Protein AF-A0A2M8T078-F1 (afdb_monomer)

Mean predicted aligned error: 4.85 Å

Solvent-accessible surface area (backbone atoms only — not comparable to full-atom values): 20952 Å² total; per-residue (Å²): 130,80,63,72,67,54,76,68,35,43,54,45,47,38,58,48,30,45,63,49,90,64,57,48,32,62,46,57,36,44,65,66,30,53,77,67,35,44,43,75,49,47,52,57,43,44,48,38,33,35,77,52,69,63,46,60,69,88,80,47,49,56,59,72,43,67,51,76,50,53,28,42,39,48,27,77,54,78,42,84,33,52,26,37,40,37,20,47,76,55,100,79,26,64,47,30,36,29,48,53,72,48,62,82,81,50,56,73,70,44,41,28,42,36,37,61,55,97,69,26,41,34,36,35,57,48,42,83,93,41,59,34,70,66,55,52,36,64,71,64,65,78,85,85,86,56,71,67,59,55,50,51,50,52,52,49,32,55,48,38,74,72,42,72,41,70,35,78,47,34,86,54,95,54,91,61,35,60,36,60,30,50,33,53,77,71,72,47,77,93,78,89,70,67,50,14,73,49,90,62,53,32,17,74,44,55,42,53,70,88,62,84,67,61,44,74,74,50,72,60,78,59,42,40,87,80,16,70,46,66,44,72,55,54,46,26,69,71,67,29,45,77,35,93,87,43,87,70,26,24,32,26,79,47,67,30,24,42,53,65,35,101,75,37,33,18,43,46,80,36,60,79,82,39,31,38,35,31,33,32,58,49,98,87,70,48,79,41,76,35,38,28,35,51,40,68,61,52,47,52,48,50,43,43,34,26,51,17,36,42,40,35,33,23,44,80,46,75,57,97,81,28,35,22,37,35,54,53,35,36,37,37,32,51,39,62,33,60,46,39,45,55,51,30,27,70,69,53,48,30,32,41,33,47,33,37,35,23,32,78,87,64,45,81,65,43,83,66,60,35,25,38,31,34,49,67,92,49,45,42,58,31,27,16,47,71,50,76,44,79,82

Secondary structure (DSSP, 8-state):
------HHHHHHHHHHHHH--S--EEEEPPHHHHHHT-EE--HHHHHHHHHTTS--GGGPPTTT-EEEEEEEEESSSEEEEEEEEE--SSSS---EEEETTGGGT--TT-EEEEEEETTEEEEEE--GGG--HHHHHHHH------HHHHHHHHHHHHHHHT--EE-SSTTS--TTHHHHHHHHHTTPPP---SS-TBTTTBEEEEEETT--PPEEEEE----TTTSSS--HHHHHHHH-EE-SSSTTEEEEEEEEBSS--TTSEEEEEETTTTEEEEEEE-TTS-EEEEEEEEHHHHHHHHHHH-SSEEEEEEEEEEETTEEEEEEEEEEEE-PPPHHHHHHHHHTTSEEEEEEEEEETTS-S-EE---EEEE-GGGHHHHHS-EEEEE-

Nearest PDB structures (foldseek):
  2oaa-assembly1_A  TM=8.376E-01  e=3.430E-16  Kocuria varians
  2q10-assembly2_B  TM=7.915E-01  e=1.014E-14  Brevibacillus centrosporus
  2oa9-assembly1_A  TM=5.754E-01  e=9.999E-13  Kocuria varians
  2oa9-assembly2_B  TM=5.335E-01  e=7.037E-12  Kocuria varians
  1kh0-assembly2_B  TM=2.979E-01  e=1.033E+00  Finegoldia magna ATCC 29328

pLDDT: mean 93.68, std 6.14, range [43.62, 98.69]

Radius of gyration: 23.76 Å; Cα contacts (8 Å, |Δi|>4): 810; chains: 1; bounding box: 56×57×75 Å

Structure (mmCIF, N/CA/C/O backbone):
data_AF-A0A2M8T078-F1
#
_entry.id   AF-A0A2M8T078-F1
#
loop_
_atom_site.group_PDB
_atom_site.id
_atom_site.type_symbol
_atom_site.label_atom_id
_atom_site.label_alt_id
_atom_site.label_comp_id
_atom_site.label_asym_id
_atom_site.label_entity_id
_atom_site.label_seq_id
_atom_site.pdbx_PDB_ins_code
_atom_site.Cartn_x
_atom_site.Cartn_y
_atom_site.Cartn_z
_atom_site.occupancy
_atom_site.B_iso_or_equiv
_atom_site.auth_seq_id
_atom_site.auth_comp_id
_atom_site.auth_asym_id
_atom_site.auth_atom_id
_atom_site.pdbx_PDB_model_num
ATOM 1 N N . MET A 1 1 ? 10.779 -12.650 -12.006 1.00 43.62 1 MET A N 1
ATOM 2 C CA . MET A 1 1 ? 11.981 -11.854 -11.676 1.00 43.62 1 MET A CA 1
ATOM 3 C C . MET A 1 1 ? 11.793 -11.411 -10.241 1.00 43.62 1 MET A C 1
ATOM 5 O O . MET A 1 1 ? 10.700 -10.955 -9.934 1.00 43.62 1 MET A O 1
ATOM 9 N N . GLU A 1 2 ? 12.753 -11.634 -9.348 1.00 53.06 2 GLU A N 1
ATOM 10 C CA . GLU A 1 2 ? 12.614 -11.154 -7.970 1.00 53.06 2 GLU A CA 1
ATOM 11 C C . GLU A 1 2 ? 12.781 -9.634 -7.957 1.00 53.06 2 GLU A C 1
ATOM 13 O O . GLU A 1 2 ? 13.886 -9.103 -8.051 1.00 53.06 2 GLU A O 1
ATOM 18 N N . PHE A 1 3 ? 11.648 -8.939 -7.880 1.00 70.81 3 PHE A N 1
ATOM 19 C CA . PHE A 1 3 ? 11.572 -7.489 -7.706 1.00 70.81 3 PHE A CA 1
ATOM 20 C C . PHE A 1 3 ? 11.683 -7.077 -6.233 1.00 70.81 3 PHE A C 1
ATOM 22 O O . PHE A 1 3 ? 11.488 -5.914 -5.894 1.00 70.81 3 PHE A O 1
ATOM 29 N N . THR A 1 4 ? 11.963 -8.026 -5.338 1.00 85.06 4 THR A N 1
ATOM 30 C CA . THR A 1 4 ? 12.084 -7.752 -3.910 1.00 85.06 4 THR A CA 1
ATOM 31 C C . THR A 1 4 ? 13.469 -7.158 -3.622 1.00 85.06 4 THR A C 1
ATOM 33 O O . THR A 1 4 ? 14.482 -7.796 -3.933 1.00 85.06 4 THR A O 1
ATOM 36 N N . PRO A 1 5 ? 13.539 -5.938 -3.063 1.00 91.94 5 PRO A N 1
ATOM 37 C CA . PRO A 1 5 ? 14.795 -5.359 -2.623 1.00 91.94 5 PRO A CA 1
ATOM 38 C C . PRO A 1 5 ? 15.323 -6.126 -1.406 1.00 91.94 5 PRO A C 1
ATOM 40 O O . PRO A 1 5 ? 14.547 -6.613 -0.575 1.00 91.94 5 PRO A O 1
ATOM 43 N N . ASN A 1 6 ? 16.644 -6.226 -1.295 1.00 92.00 6 ASN A N 1
ATOM 44 C CA . ASN A 1 6 ? 17.303 -6.650 -0.064 1.00 92.00 6 ASN A CA 1
ATOM 45 C C . ASN A 1 6 ? 17.232 -5.533 1.001 1.00 92.00 6 ASN A C 1
ATOM 47 O O . ASN A 1 6 ? 16.706 -4.450 0.751 1.00 92.00 6 ASN A O 1
ATOM 51 N N . THR A 1 7 ? 17.754 -5.790 2.202 1.00 91.19 7 THR A N 1
ATOM 52 C CA . THR A 1 7 ? 17.687 -4.839 3.325 1.00 91.19 7 THR A CA 1
ATOM 53 C C . THR A 1 7 ? 18.313 -3.474 3.010 1.00 91.19 7 THR A C 1
ATOM 55 O O . THR A 1 7 ? 17.749 -2.447 3.390 1.00 91.19 7 THR A O 1
ATOM 58 N N . ASP A 1 8 ? 19.449 -3.443 2.311 1.00 92.25 8 ASP A N 1
ATOM 59 C CA . ASP A 1 8 ? 20.155 -2.197 1.993 1.00 92.25 8 ASP A CA 1
ATOM 60 C C . ASP A 1 8 ? 19.435 -1.423 0.886 1.00 92.25 8 ASP A C 1
ATOM 62 O O . ASP A 1 8 ? 19.186 -0.226 1.023 1.00 92.25 8 ASP A O 1
ATOM 66 N N . GLU A 1 9 ? 19.013 -2.115 -0.173 1.00 95.00 9 GLU A N 1
ATOM 67 C CA . GLU A 1 9 ? 18.208 -1.541 -1.256 1.00 95.00 9 GLU A CA 1
ATOM 68 C C . GLU A 1 9 ? 16.877 -0.992 -0.737 1.00 95.00 9 GLU A C 1
ATOM 70 O O . GLU A 1 9 ? 16.407 0.039 -1.205 1.00 95.00 9 GLU A O 1
ATOM 75 N N . GLU A 1 10 ? 16.273 -1.649 0.251 1.00 92.56 10 GLU A N 1
ATOM 76 C CA . GLU A 1 10 ? 15.041 -1.192 0.880 1.00 92.56 10 GLU A CA 1
ATOM 77 C C . GLU A 1 10 ? 15.254 0.053 1.743 1.00 92.56 10 GLU A C 1
ATOM 79 O O . GLU A 1 10 ? 14.429 0.969 1.716 1.00 92.56 10 GLU A O 1
ATOM 84 N N . LYS A 1 11 ? 16.359 0.112 2.494 1.00 92.50 11 LYS A N 1
ATOM 85 C CA . LYS A 1 11 ? 16.733 1.317 3.241 1.00 92.50 11 LYS A CA 1
ATOM 86 C C . LYS A 1 11 ? 16.903 2.492 2.283 1.00 92.50 11 LYS A C 1
ATOM 88 O O . LYS A 1 11 ? 16.333 3.556 2.510 1.00 92.50 11 LYS A O 1
ATOM 93 N N . ILE A 1 12 ? 17.633 2.271 1.195 1.00 94.69 12 ILE A N 1
ATOM 94 C CA . ILE A 1 12 ? 17.850 3.256 0.141 1.00 94.69 12 ILE A CA 1
ATOM 95 C C . ILE A 1 12 ? 16.525 3.680 -0.506 1.00 94.69 12 ILE A C 1
ATOM 97 O O . ILE A 1 12 ? 16.260 4.873 -0.624 1.00 94.69 12 ILE A O 1
ATOM 101 N N . LEU A 1 13 ? 15.674 2.724 -0.889 1.00 94.75 13 LEU A N 1
ATOM 102 C CA . LEU A 1 13 ? 14.349 2.987 -1.449 1.00 94.75 13 LEU A CA 1
ATOM 103 C C . LEU A 1 13 ? 13.502 3.838 -0.496 1.00 94.75 13 LEU A C 1
ATOM 105 O O . LEU A 1 13 ? 12.810 4.750 -0.936 1.00 94.75 13 LEU A O 1
ATOM 109 N N . GLY A 1 14 ? 13.586 3.571 0.809 1.00 92.00 14 GLY A N 1
ATOM 110 C CA . GLY A 1 14 ? 12.945 4.376 1.842 1.00 92.00 14 GLY A CA 1
ATOM 111 C C . GLY A 1 14 ? 13.425 5.828 1.851 1.00 92.00 14 GLY A C 1
ATOM 112 O O . GLY A 1 14 ? 12.599 6.722 1.992 1.00 92.00 14 GLY A O 1
ATOM 113 N N . GLU A 1 15 ? 14.722 6.083 1.669 1.00 91.69 15 GLU A N 1
ATOM 114 C CA . GLU A 1 15 ? 15.262 7.446 1.556 1.00 91.69 15 GLU A CA 1
ATOM 115 C C . GLU A 1 15 ? 14.854 8.130 0.243 1.00 91.69 15 GLU A C 1
ATOM 117 O O . GLU A 1 15 ? 14.467 9.297 0.260 1.00 91.69 15 GLU A O 1
ATOM 122 N N . VAL A 1 16 ? 14.869 7.404 -0.880 1.00 93.38 16 VAL A N 1
ATOM 123 C CA . VAL A 1 16 ? 14.398 7.915 -2.179 1.00 93.38 16 VAL A CA 1
ATOM 124 C C . VAL A 1 16 ? 12.918 8.289 -2.101 1.00 93.38 16 VAL A C 1
ATOM 126 O O . VAL A 1 16 ? 12.555 9.392 -2.490 1.00 93.38 16 VAL A O 1
ATOM 129 N N . ASN A 1 17 ? 12.067 7.440 -1.521 1.00 92.19 17 ASN A N 1
ATOM 130 C CA . ASN A 1 17 ? 10.628 7.698 -1.402 1.00 92.19 17 ASN A CA 1
ATOM 131 C C . ASN A 1 17 ? 10.280 8.850 -0.444 1.00 92.19 17 ASN A C 1
ATOM 133 O O . ASN A 1 17 ? 9.159 9.348 -0.488 1.00 92.19 17 ASN A O 1
ATOM 137 N N . LYS A 1 18 ? 11.205 9.310 0.414 1.00 87.44 18 LYS A N 1
ATOM 138 C CA . LYS A 1 18 ? 10.988 10.555 1.176 1.00 87.44 18 LYS A CA 1
ATOM 139 C C . LYS A 1 18 ? 10.949 11.778 0.266 1.00 87.44 18 LYS A C 1
ATOM 141 O O . LYS A 1 18 ? 10.312 12.763 0.610 1.00 87.44 18 LYS A O 1
ATOM 146 N N . VAL A 1 19 ? 11.643 11.722 -0.870 1.00 87.19 19 VAL A N 1
ATOM 147 C CA . VAL A 1 19 ? 11.868 12.881 -1.744 1.00 87.19 19 VAL A CA 1
ATOM 148 C C . VAL A 1 19 ? 11.245 12.712 -3.128 1.00 87.19 19 VAL A C 1
ATOM 150 O O . VAL A 1 19 ? 10.880 13.699 -3.760 1.00 87.19 19 VAL A O 1
ATOM 153 N N . VAL A 1 20 ? 11.080 11.471 -3.588 1.00 89.25 20 VAL A N 1
ATOM 154 C CA . VAL A 1 20 ? 10.439 11.109 -4.854 1.00 89.25 20 VAL A CA 1
ATOM 155 C C . VAL A 1 20 ? 9.094 10.467 -4.561 1.00 89.25 20 VAL A C 1
ATOM 157 O O . VAL A 1 20 ? 9.022 9.350 -4.056 1.00 89.25 20 VAL A O 1
ATOM 160 N N . HIS A 1 21 ? 8.021 11.165 -4.921 1.00 87.44 21 HIS A N 1
ATOM 161 C CA . HIS A 1 21 ? 6.657 10.749 -4.599 1.00 87.44 21 HIS A CA 1
ATOM 162 C C . HIS A 1 21 ? 5.855 10.360 -5.843 1.00 87.44 21 HIS A C 1
ATOM 164 O O . HIS A 1 21 ? 4.790 10.905 -6.125 1.00 87.44 21 HIS A O 1
ATOM 170 N N . PHE A 1 22 ? 6.416 9.434 -6.618 1.00 90.94 22 PHE A N 1
ATOM 171 C CA . PHE A 1 22 ? 5.859 8.939 -7.876 1.00 90.94 22 PHE A CA 1
ATOM 172 C C . PHE A 1 22 ? 5.682 7.423 -7.842 1.00 90.94 22 PHE A C 1
ATOM 174 O O . PHE A 1 22 ? 6.375 6.714 -7.110 1.00 90.94 22 PHE A O 1
ATOM 181 N N . GLU A 1 23 ? 4.782 6.914 -8.683 1.00 94.19 23 GLU A N 1
ATOM 182 C CA . GLU A 1 23 ? 4.726 5.486 -8.974 1.00 94.19 23 GLU A CA 1
ATOM 183 C C . GLU A 1 23 ? 6.018 5.043 -9.657 1.00 94.19 23 GLU A C 1
ATOM 185 O O . GLU A 1 23 ? 6.573 5.753 -10.501 1.00 94.19 23 GLU A O 1
ATOM 190 N N . PHE A 1 24 ? 6.504 3.863 -9.288 1.00 95.88 24 PHE A N 1
ATOM 191 C CA . PHE A 1 24 ? 7.814 3.394 -9.709 1.00 95.88 24 PHE A CA 1
ATOM 192 C C . PHE A 1 24 ? 7.844 1.893 -9.885 1.00 95.88 24 PHE A C 1
ATOM 194 O O . PHE A 1 24 ? 7.146 1.166 -9.189 1.00 95.88 24 PHE A O 1
ATOM 201 N N . ALA A 1 25 ? 8.722 1.412 -10.751 1.00 95.50 25 ALA A N 1
ATOM 202 C CA . ALA A 1 25 ? 9.055 0.003 -10.844 1.00 95.50 25 ALA A CA 1
ATOM 203 C C . ALA A 1 25 ? 10.479 -0.237 -10.344 1.00 95.50 25 ALA A C 1
ATOM 205 O O . ALA A 1 25 ? 11.357 0.611 -10.490 1.00 95.50 25 ALA A O 1
ATOM 206 N N . LEU A 1 26 ? 10.711 -1.413 -9.767 1.00 95.44 26 LEU A N 1
ATOM 207 C CA . LEU A 1 26 ? 12.051 -1.875 -9.426 1.00 95.44 26 LEU A CA 1
ATOM 208 C C . LEU A 1 26 ? 12.534 -2.833 -10.501 1.00 95.44 26 LEU A C 1
ATOM 210 O O . LEU A 1 26 ? 11.770 -3.663 -10.989 1.00 95.44 26 LEU A O 1
ATOM 214 N N . VAL A 1 27 ? 13.810 -2.745 -10.855 1.00 95.38 27 VAL A N 1
ATOM 215 C CA . VAL A 1 27 ? 14.424 -3.652 -11.824 1.00 95.38 27 VAL A CA 1
ATOM 216 C C . VAL A 1 27 ? 15.756 -4.123 -11.279 1.00 95.38 27 VAL A C 1
ATOM 218 O O . VAL A 1 27 ? 16.644 -3.313 -11.030 1.00 95.38 27 VAL A O 1
ATOM 221 N N . ARG A 1 28 ? 15.908 -5.440 -11.122 1.00 94.75 28 ARG A N 1
ATOM 222 C CA . ARG A 1 28 ? 17.195 -6.070 -10.820 1.00 94.75 28 ARG A CA 1
ATOM 223 C C . ARG A 1 28 ? 17.873 -6.490 -12.116 1.00 94.75 28 ARG A C 1
ATOM 225 O O . ARG A 1 28 ? 17.307 -7.265 -12.889 1.00 94.75 28 ARG A O 1
ATOM 232 N N . LEU A 1 29 ? 19.082 -5.993 -12.359 1.00 93.31 29 LEU A N 1
ATOM 233 C CA . LEU A 1 29 ? 19.786 -6.260 -13.607 1.00 93.31 29 LEU A CA 1
ATOM 234 C C . LEU A 1 29 ? 20.407 -7.652 -13.623 1.00 93.31 29 LEU A C 1
ATOM 236 O O . LEU A 1 29 ? 21.252 -8.001 -12.806 1.00 93.31 29 LEU A O 1
ATOM 240 N N . THR A 1 30 ? 20.026 -8.439 -14.624 1.00 93.38 30 THR A N 1
ATOM 241 C CA . THR A 1 30 ? 20.676 -9.720 -14.915 1.00 93.38 30 THR A CA 1
ATOM 242 C C . THR A 1 30 ? 21.850 -9.530 -15.874 1.00 93.38 30 THR A C 1
ATOM 244 O O . THR A 1 30 ? 21.892 -8.571 -16.654 1.00 93.38 30 THR A O 1
ATOM 247 N N . ARG A 1 31 ? 22.767 -10.504 -15.915 1.00 92.69 31 ARG A N 1
ATOM 248 C CA . ARG A 1 31 ? 23.864 -10.539 -16.896 1.00 92.69 31 ARG A CA 1
ATOM 249 C C . ARG A 1 31 ? 23.394 -10.332 -18.334 1.00 92.69 31 ARG A C 1
ATOM 251 O O . ARG A 1 31 ? 24.003 -9.592 -19.106 1.00 92.69 31 ARG A O 1
ATOM 258 N N . THR A 1 32 ? 22.302 -11.004 -18.703 1.00 92.56 32 THR A N 1
ATOM 259 C CA . THR A 1 32 ? 21.741 -10.959 -20.059 1.00 92.56 32 THR A CA 1
ATOM 260 C C . THR A 1 32 ? 21.214 -9.569 -20.393 1.00 92.56 32 THR A C 1
ATOM 262 O O . THR A 1 32 ? 21.468 -9.085 -21.498 1.00 92.56 32 THR A O 1
ATOM 265 N N . MET A 1 33 ? 20.535 -8.918 -19.443 1.00 94.31 33 MET A N 1
ATOM 266 C CA . MET A 1 33 ? 20.041 -7.551 -19.613 1.00 94.31 33 MET A CA 1
ATOM 267 C C . MET A 1 33 ? 21.183 -6.573 -19.850 1.00 94.31 33 MET A C 1
ATOM 269 O O . MET A 1 33 ? 21.114 -5.786 -20.785 1.00 94.31 33 MET A O 1
ATOM 273 N N . LEU A 1 34 ? 22.265 -6.666 -19.075 1.00 90.88 34 LEU A N 1
ATOM 274 C CA . LEU A 1 34 ? 23.430 -5.792 -19.228 1.00 90.88 34 LEU A CA 1
ATOM 275 C C . LEU A 1 34 ? 24.182 -6.023 -20.537 1.00 90.88 34 LEU A C 1
ATOM 277 O O . LEU A 1 34 ? 24.525 -5.063 -21.226 1.00 90.88 34 LEU A O 1
ATOM 281 N N . LYS A 1 35 ? 24.413 -7.290 -20.907 1.00 90.56 35 LYS A N 1
ATOM 282 C CA . LYS A 1 35 ? 25.120 -7.637 -22.149 1.00 90.56 35 LYS A CA 1
ATOM 283 C C . LYS A 1 35 ? 24.370 -7.134 -23.382 1.00 90.56 35 LYS A C 1
ATOM 285 O O . LYS A 1 35 ? 25.000 -6.685 -24.334 1.00 90.56 35 LYS A O 1
ATOM 290 N N . LYS A 1 36 ? 23.039 -7.240 -23.374 1.00 90.25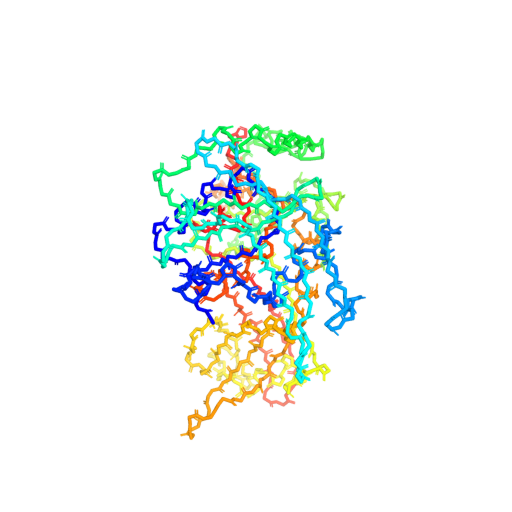 36 LYS A N 1
ATOM 291 C CA . LYS A 1 36 ? 22.187 -6.832 -24.499 1.00 90.25 36 LYS A CA 1
ATOM 292 C C . LYS A 1 36 ? 21.709 -5.382 -24.405 1.00 90.25 36 LYS A C 1
ATOM 294 O O . LYS A 1 36 ? 21.202 -4.872 -25.394 1.00 90.25 36 LYS A O 1
ATOM 299 N N . SER A 1 37 ? 21.827 -4.753 -23.235 1.00 90.12 37 SER A N 1
ATOM 300 C CA . SER A 1 37 ? 21.141 -3.507 -22.868 1.00 90.12 37 SER A CA 1
ATOM 301 C C . SER A 1 37 ? 19.621 -3.561 -23.077 1.00 90.12 37 SER A C 1
ATOM 303 O O . SER A 1 37 ? 18.999 -2.535 -23.300 1.00 90.12 37 SER A O 1
ATOM 305 N N . ILE A 1 38 ? 19.008 -4.747 -23.013 1.00 93.81 38 ILE A N 1
ATOM 306 C CA . ILE A 1 38 ? 17.573 -4.953 -23.261 1.00 93.81 38 ILE A CA 1
ATOM 307 C C . ILE A 1 38 ? 16.926 -5.477 -21.987 1.00 93.81 38 ILE A C 1
ATOM 309 O O . ILE A 1 38 ? 17.384 -6.472 -21.423 1.00 93.81 38 ILE A O 1
ATOM 313 N N . ILE A 1 39 ? 15.843 -4.827 -21.575 1.00 95.31 39 ILE A N 1
ATOM 314 C CA . ILE A 1 39 ? 15.047 -5.175 -20.404 1.00 95.31 39 ILE A CA 1
ATOM 315 C C . ILE A 1 39 ? 13.612 -5.403 -20.877 1.00 95.31 39 ILE A C 1
ATOM 317 O O . ILE A 1 39 ? 13.064 -4.601 -21.638 1.00 95.31 39 ILE A O 1
ATOM 321 N N . ASP A 1 40 ? 13.010 -6.513 -20.456 1.00 94.19 40 ASP A N 1
ATOM 322 C CA . ASP A 1 40 ? 11.593 -6.762 -20.705 1.00 94.19 40 ASP A CA 1
ATOM 323 C C . ASP A 1 40 ? 10.753 -5.847 -19.800 1.00 94.19 40 ASP A C 1
ATOM 325 O O . ASP A 1 40 ? 11.002 -5.731 -18.597 1.00 94.19 40 ASP A O 1
ATOM 329 N N . ALA A 1 41 ? 9.758 -5.180 -20.379 1.00 94.62 41 ALA A N 1
ATOM 330 C CA . ALA A 1 41 ? 8.836 -4.329 -19.642 1.00 94.62 41 ALA A CA 1
ATOM 331 C C . ALA A 1 41 ? 7.732 -5.198 -19.020 1.00 94.62 41 ALA A C 1
ATOM 333 O O . ALA A 1 41 ? 6.749 -5.551 -19.684 1.00 94.62 41 ALA A O 1
ATOM 334 N N . SER A 1 42 ? 7.901 -5.545 -17.740 1.00 92.62 42 SER A N 1
ATOM 335 C CA . SER A 1 42 ? 6.859 -6.193 -16.931 1.00 92.62 42 SER A CA 1
ATOM 336 C C . SER A 1 42 ? 5.586 -5.344 -16.883 1.00 92.62 42 SER A C 1
ATOM 338 O O . SER A 1 42 ? 5.629 -4.142 -17.153 1.00 92.62 42 SER A O 1
ATOM 340 N N . ALA A 1 43 ? 4.449 -5.944 -16.522 1.00 91.31 43 ALA A N 1
ATOM 341 C CA . ALA A 1 43 ? 3.178 -5.225 -16.421 1.00 91.31 43 ALA A CA 1
ATOM 342 C C . ALA A 1 43 ? 3.265 -3.940 -15.593 1.00 91.31 43 ALA A C 1
ATOM 344 O O . ALA A 1 43 ? 2.774 -2.899 -16.027 1.00 91.31 43 ALA A O 1
ATOM 345 N N . HIS A 1 44 ? 3.974 -3.974 -14.466 1.00 91.25 44 HIS A N 1
ATOM 346 C CA . HIS A 1 44 ? 4.161 -2.792 -13.635 1.00 91.25 44 HIS A CA 1
ATOM 347 C C . HIS A 1 44 ? 5.031 -1.711 -14.282 1.00 91.25 44 HIS A C 1
ATOM 349 O O . HIS A 1 44 ? 4.663 -0.539 -14.248 1.00 91.25 44 HIS A O 1
ATOM 355 N N . ILE A 1 45 ? 6.113 -2.079 -14.980 1.00 95.69 45 ILE A N 1
ATOM 356 C CA . ILE A 1 45 ? 6.898 -1.116 -15.777 1.00 95.69 45 ILE A CA 1
ATOM 357 C C . ILE A 1 45 ? 6.008 -0.469 -16.845 1.00 95.69 45 ILE A C 1
ATOM 359 O O . ILE A 1 45 ? 6.017 0.750 -16.994 1.00 95.69 45 ILE A O 1
ATOM 363 N N . ARG A 1 46 ? 5.205 -1.265 -17.564 1.00 95.25 46 ARG A N 1
ATOM 364 C CA . ARG A 1 46 ? 4.270 -0.747 -18.579 1.00 95.25 46 ARG A CA 1
ATOM 365 C C . ARG A 1 46 ? 3.251 0.212 -17.962 1.00 95.25 46 ARG A C 1
ATOM 367 O O . ARG A 1 46 ? 2.999 1.263 -18.538 1.00 95.25 46 ARG A O 1
ATOM 374 N N . SER A 1 47 ? 2.724 -0.116 -16.781 1.00 92.75 47 SER A N 1
ATOM 375 C CA . SER A 1 47 ? 1.799 0.745 -16.039 1.00 92.75 47 SER A CA 1
ATOM 376 C C . SER A 1 47 ? 2.448 2.077 -15.665 1.00 92.75 47 SER A C 1
ATOM 378 O O . SER A 1 47 ? 1.878 3.124 -15.951 1.00 92.75 47 SER A O 1
ATOM 380 N N . VAL A 1 48 ? 3.663 2.078 -15.105 1.00 95.25 48 VAL A N 1
ATOM 381 C CA . VAL A 1 48 ? 4.392 3.317 -14.770 1.00 95.25 48 VAL A CA 1
ATOM 382 C C . VAL A 1 48 ? 4.625 4.178 -16.016 1.00 95.25 48 VAL A C 1
ATOM 384 O O . VAL A 1 48 ? 4.311 5.366 -16.004 1.00 95.25 48 VAL A O 1
ATOM 387 N N . LEU A 1 49 ? 5.107 3.584 -17.112 1.00 96.88 49 LEU A N 1
ATOM 388 C CA . LEU A 1 49 ? 5.359 4.305 -18.365 1.00 96.88 49 LEU A CA 1
ATOM 389 C C . LEU A 1 49 ? 4.079 4.902 -18.967 1.00 96.88 49 LEU A C 1
ATOM 391 O O . LEU A 1 49 ? 4.099 6.041 -19.437 1.00 96.88 49 LEU A O 1
ATOM 395 N N . SER A 1 50 ? 2.974 4.156 -18.935 1.00 95.06 50 SER A N 1
ATOM 396 C CA . SER A 1 50 ? 1.692 4.595 -19.488 1.00 95.06 50 SER A CA 1
ATOM 397 C C . SER A 1 50 ? 1.005 5.638 -18.603 1.00 95.06 50 SER A C 1
ATOM 399 O O . SER A 1 50 ? 0.493 6.622 -19.126 1.00 95.06 50 SER A O 1
ATOM 401 N N . ASN A 1 51 ? 1.017 5.468 -17.275 1.00 91.50 51 ASN A N 1
ATOM 402 C CA . ASN A 1 51 ? 0.358 6.379 -16.324 1.00 91.50 51 ASN A CA 1
ATOM 403 C C . ASN A 1 51 ? 0.922 7.804 -16.394 1.00 91.50 51 ASN A C 1
ATOM 405 O O . ASN A 1 51 ? 0.203 8.770 -16.153 1.00 91.50 51 ASN A O 1
ATOM 409 N N . TYR A 1 52 ? 2.204 7.930 -16.737 1.00 94.00 52 TYR A N 1
ATOM 410 C CA . TYR A 1 52 ? 2.884 9.213 -16.901 1.00 94.00 52 TYR A CA 1
ATOM 411 C C . TYR A 1 52 ? 3.066 9.620 -18.370 1.00 94.00 52 TYR A C 1
ATOM 413 O O . TYR A 1 52 ? 3.850 10.520 -18.671 1.00 94.00 52 TYR A O 1
ATOM 421 N N . ASN A 1 53 ? 2.312 8.998 -19.285 1.00 94.44 53 ASN A N 1
ATOM 422 C CA . ASN A 1 53 ? 2.250 9.345 -20.707 1.00 94.44 53 ASN A CA 1
ATOM 423 C C . ASN A 1 53 ? 3.610 9.321 -21.429 1.00 94.44 53 ASN A C 1
ATOM 425 O O . ASN A 1 53 ? 3.849 10.140 -22.319 1.00 94.44 53 ASN A O 1
ATOM 429 N N . LEU A 1 54 ? 4.509 8.405 -21.051 1.00 96.56 54 LEU A N 1
ATOM 430 C CA . LEU A 1 54 ? 5.772 8.207 -21.764 1.00 96.56 54 LEU A CA 1
ATOM 431 C C . LEU A 1 54 ? 5.609 7.204 -22.908 1.00 96.56 54 LEU A C 1
ATOM 433 O O . LEU A 1 54 ? 5.943 7.516 -24.048 1.00 96.56 54 LEU A O 1
ATOM 437 N N . VAL A 1 55 ? 5.090 6.007 -22.612 1.00 97.12 55 VAL A N 1
ATOM 438 C CA . VAL A 1 55 ? 4.862 4.944 -23.605 1.00 97.12 55 VAL A CA 1
ATOM 439 C C . VAL A 1 55 ? 3.662 4.091 -23.214 1.00 97.12 55 VAL A C 1
ATOM 441 O O . VAL A 1 55 ? 3.629 3.536 -22.118 1.00 97.12 55 VAL A O 1
ATOM 444 N N . ASP A 1 56 ? 2.747 3.898 -24.162 1.00 96.25 56 ASP A N 1
ATOM 445 C CA . ASP A 1 56 ? 1.765 2.815 -24.141 1.00 96.25 56 ASP A CA 1
ATOM 446 C C . ASP A 1 56 ? 2.163 1.736 -25.161 1.00 96.25 56 ASP A C 1
ATOM 448 O O . ASP A 1 56 ? 2.052 1.918 -26.374 1.00 96.25 56 ASP A O 1
ATOM 452 N N . TYR A 1 57 ? 2.622 0.585 -24.670 1.00 95.56 57 TYR A N 1
ATOM 453 C CA . TYR A 1 57 ? 3.021 -0.541 -25.516 1.00 95.56 57 TYR A CA 1
ATOM 454 C C . TYR A 1 57 ? 1.867 -1.186 -26.287 1.00 95.56 57 TYR A C 1
ATOM 456 O O . TYR A 1 57 ? 2.133 -1.848 -27.294 1.00 95.56 57 TYR A O 1
ATOM 464 N N . ALA A 1 58 ? 0.618 -1.030 -25.837 1.00 92.75 58 ALA A N 1
ATOM 465 C CA . ALA A 1 58 ? -0.538 -1.558 -26.556 1.00 92.75 58 ALA A CA 1
ATOM 466 C C . ALA A 1 58 ? -0.703 -0.870 -27.919 1.00 92.75 58 ALA A C 1
ATOM 468 O O . ALA A 1 58 ? -1.117 -1.516 -28.880 1.00 92.75 58 ALA A O 1
ATOM 469 N N . SER A 1 59 ? -0.288 0.398 -28.016 1.00 94.31 59 SER A N 1
ATOM 470 C CA . SER A 1 59 ? -0.279 1.173 -29.260 1.00 94.31 59 SER A CA 1
ATOM 471 C C . SER A 1 59 ? 0.845 0.797 -30.237 1.00 94.31 59 SER A C 1
ATOM 473 O O . SER A 1 59 ? 0.806 1.210 -31.392 1.00 94.31 59 SER A O 1
ATOM 475 N N . LEU A 1 60 ? 1.843 0.011 -29.804 1.00 94.88 60 LEU A N 1
ATOM 476 C CA . LEU A 1 60 ? 3.016 -0.311 -30.620 1.00 94.88 60 LEU A CA 1
ATOM 477 C C . LEU A 1 60 ? 2.819 -1.587 -31.438 1.00 94.88 60 LEU A C 1
ATOM 479 O O . LEU A 1 60 ? 2.530 -2.667 -30.904 1.00 94.88 60 LEU A O 1
ATOM 483 N N . THR A 1 61 ? 3.105 -1.481 -32.730 1.00 94.00 61 THR A N 1
ATOM 484 C CA . THR A 1 61 ? 3.094 -2.584 -33.684 1.00 94.00 61 THR A CA 1
ATOM 485 C C . THR A 1 61 ? 4.396 -3.390 -33.588 1.00 94.00 61 THR A C 1
ATOM 487 O O . THR A 1 61 ? 5.485 -2.847 -33.823 1.00 94.00 61 THR A O 1
ATOM 490 N N . PRO A 1 62 ? 4.335 -4.700 -33.272 1.00 94.62 62 PRO A N 1
ATOM 491 C CA . PRO A 1 62 ? 5.524 -5.537 -33.145 1.00 94.62 62 PRO A CA 1
ATOM 492 C C . PRO A 1 62 ? 6.402 -5.562 -34.399 1.00 94.62 62 PRO A C 1
ATOM 494 O O . PRO A 1 62 ? 5.959 -5.906 -35.492 1.00 94.62 62 PRO A O 1
ATOM 497 N N . GLY A 1 63 ? 7.687 -5.264 -34.220 1.00 91.94 63 GLY A N 1
ATOM 498 C CA . GLY A 1 63 ? 8.701 -5.280 -35.270 1.00 91.94 63 GLY A CA 1
ATOM 499 C C . GLY A 1 63 ? 8.750 -4.031 -36.143 1.00 91.94 63 GLY A C 1
ATOM 500 O O . GLY A 1 63 ? 9.605 -3.983 -37.023 1.00 91.94 63 GLY A O 1
ATOM 501 N N . ILE A 1 64 ? 7.860 -3.063 -35.914 1.00 92.75 64 ILE A N 1
ATOM 502 C CA . ILE A 1 64 ? 7.742 -1.843 -36.718 1.00 92.75 64 ILE A CA 1
ATOM 503 C C . ILE A 1 64 ? 8.019 -0.630 -35.837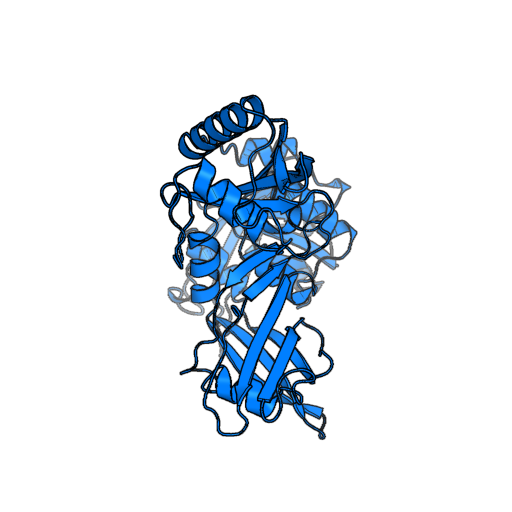 1.00 92.75 64 ILE A C 1
ATOM 505 O O . ILE A 1 64 ? 8.986 0.093 -36.072 1.00 92.75 64 ILE A O 1
ATOM 509 N N . ASP A 1 65 ? 7.222 -0.451 -34.784 1.00 95.12 65 ASP A N 1
ATOM 510 C CA . ASP A 1 65 ? 7.287 0.768 -33.989 1.00 95.12 65 ASP A CA 1
ATOM 511 C C . ASP A 1 65 ? 8.423 0.724 -32.964 1.00 95.12 65 ASP A C 1
ATOM 513 O O . ASP A 1 65 ? 8.640 -0.266 -32.250 1.00 95.12 65 ASP A O 1
ATOM 517 N N . LYS A 1 66 ? 9.144 1.843 -32.875 1.00 96.38 66 LYS A N 1
ATOM 518 C CA . LYS A 1 66 ? 10.195 2.081 -31.887 1.00 96.38 66 LYS A CA 1
ATOM 519 C C . LYS A 1 66 ? 10.151 3.537 -31.441 1.00 96.38 66 LYS A C 1
ATOM 521 O O . LYS A 1 66 ? 10.478 4.434 -32.212 1.00 96.38 66 LYS A O 1
ATOM 526 N N . ILE A 1 67 ? 9.796 3.758 -30.180 1.00 97.19 67 ILE A N 1
ATOM 527 C CA . ILE A 1 67 ? 9.819 5.084 -29.559 1.00 97.19 67 ILE A CA 1
ATOM 528 C C . ILE A 1 67 ? 11.220 5.339 -29.009 1.00 97.19 67 ILE A C 1
ATOM 530 O O . ILE A 1 67 ? 11.784 4.481 -28.330 1.00 97.19 67 ILE A O 1
ATOM 534 N N . MET A 1 68 ? 11.771 6.519 -29.290 1.00 97.62 68 MET A N 1
ATOM 535 C CA . MET A 1 68 ? 13.022 7.011 -28.712 1.00 97.62 68 MET A CA 1
ATOM 536 C C . MET A 1 68 ? 12.712 8.116 -27.702 1.00 97.62 68 MET A C 1
ATOM 538 O O . MET A 1 68 ? 11.908 8.996 -27.993 1.00 97.62 68 MET A O 1
ATOM 542 N N . ALA A 1 69 ? 13.371 8.090 -26.547 1.00 97.06 69 ALA A N 1
ATOM 543 C CA . ALA A 1 69 ? 13.276 9.137 -25.534 1.00 97.06 69 ALA A CA 1
ATOM 544 C C . ALA A 1 69 ? 14.612 9.308 -24.793 1.00 97.06 69 ALA A C 1
ATOM 546 O O . ALA A 1 69 ? 15.593 8.606 -25.072 1.00 97.06 69 ALA A O 1
ATOM 547 N N . THR A 1 70 ? 14.631 10.231 -23.836 1.00 97.88 70 THR A N 1
ATOM 548 C CA . THR A 1 70 ? 15.747 10.444 -22.910 1.00 97.88 70 THR A CA 1
ATOM 549 C C . THR A 1 70 ? 15.511 9.670 -21.616 1.00 97.88 70 THR A C 1
ATOM 551 O O . THR A 1 70 ? 14.392 9.613 -21.100 1.00 97.88 70 THR A O 1
ATOM 554 N N . ALA A 1 71 ? 16.579 9.068 -21.099 1.00 98.06 71 ALA A N 1
ATOM 555 C CA . ALA A 1 71 ? 16.663 8.534 -19.755 1.00 98.06 71 ALA A CA 1
ATOM 556 C C . ALA A 1 71 ? 17.608 9.400 -18.915 1.00 98.06 71 ALA A C 1
ATOM 558 O O . ALA A 1 71 ? 18.769 9.578 -19.279 1.00 98.06 71 ALA A O 1
ATOM 559 N N . LYS A 1 72 ? 17.111 9.905 -17.787 1.00 98.06 72 LYS A N 1
ATOM 560 C CA . LYS A 1 72 ? 17.879 10.592 -16.750 1.00 98.06 72 LYS A CA 1
ATOM 561 C C . LYS A 1 72 ? 18.340 9.561 -15.728 1.00 98.06 72 LYS A C 1
ATOM 563 O O . LYS A 1 72 ? 17.518 8.983 -15.016 1.00 98.06 72 LYS A O 1
ATOM 568 N N . ILE A 1 73 ? 19.643 9.316 -15.659 1.00 97.81 73 ILE A N 1
ATOM 569 C CA . ILE A 1 73 ? 20.248 8.471 -14.629 1.00 97.81 73 ILE A CA 1
ATOM 570 C C . ILE A 1 73 ? 20.674 9.387 -13.482 1.00 97.81 73 ILE A C 1
ATOM 572 O O . ILE A 1 73 ? 21.633 10.146 -13.629 1.00 97.81 73 ILE A O 1
ATOM 576 N N . LEU A 1 74 ? 19.948 9.352 -12.363 1.00 96.81 74 LEU A N 1
ATOM 577 C CA . LEU A 1 74 ? 20.277 10.147 -11.182 1.00 96.81 74 LEU A CA 1
ATOM 578 C C . LEU A 1 74 ? 21.186 9.360 -10.248 1.00 96.81 74 LEU A C 1
ATOM 580 O O . LEU A 1 74 ? 20.802 8.329 -9.697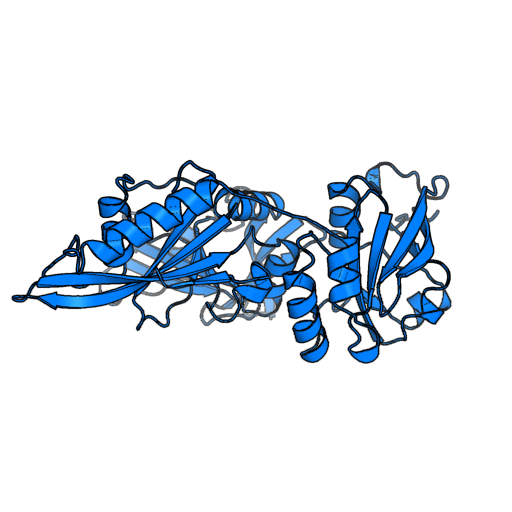 1.00 96.81 74 LEU A O 1
ATOM 584 N N . MET A 1 75 ? 22.380 9.894 -10.057 1.00 95.00 75 MET A N 1
ATOM 585 C CA . MET A 1 75 ? 23.372 9.448 -9.092 1.00 95.00 75 MET A CA 1
ATOM 586 C C . MET A 1 75 ? 23.853 10.676 -8.292 1.00 95.00 75 MET A C 1
ATOM 588 O O . MET A 1 75 ? 23.098 11.629 -8.099 1.00 95.00 75 MET A O 1
ATOM 592 N N . THR A 1 76 ? 25.127 10.712 -7.894 1.00 94.00 76 THR A N 1
ATOM 593 C CA . THR A 1 76 ? 25.815 11.919 -7.401 1.00 94.00 76 THR A CA 1
ATOM 594 C C . THR A 1 76 ? 25.875 13.043 -8.440 1.00 94.00 76 THR A C 1
ATOM 596 O O . THR A 1 76 ? 26.142 14.196 -8.117 1.00 94.00 76 THR A O 1
ATOM 599 N N . ASN A 1 77 ? 25.609 12.718 -9.702 1.00 93.94 77 ASN A N 1
ATOM 600 C CA . ASN A 1 77 ? 25.314 13.649 -10.775 1.00 93.94 77 ASN A CA 1
ATOM 601 C C . ASN A 1 77 ? 24.165 13.103 -11.638 1.00 93.94 77 ASN A C 1
ATOM 603 O O . ASN A 1 77 ? 23.726 11.966 -11.466 1.00 93.94 77 ASN A O 1
ATOM 607 N N . ILE A 1 78 ? 23.673 13.917 -12.569 1.00 96.56 78 ILE A N 1
ATOM 608 C CA . ILE A 1 78 ? 22.641 13.505 -13.525 1.00 96.56 78 ILE A CA 1
ATOM 609 C C . ILE A 1 78 ? 23.318 13.212 -14.861 1.00 96.56 78 ILE A C 1
ATOM 611 O O . ILE A 1 78 ? 24.093 14.033 -15.354 1.00 96.56 78 ILE A O 1
ATOM 615 N N . GLN A 1 79 ? 23.044 12.038 -15.425 1.00 97.38 79 GLN A N 1
ATOM 616 C CA . GLN A 1 79 ? 23.534 11.628 -16.739 1.00 97.38 79 GLN A CA 1
ATOM 617 C C . GLN A 1 79 ? 22.368 11.416 -17.696 1.00 97.38 79 GLN A C 1
ATOM 619 O O . GLN A 1 79 ? 21.375 10.778 -17.344 1.00 97.38 79 GLN A O 1
ATOM 624 N N . ASP A 1 80 ? 22.530 11.906 -18.919 1.00 97.88 80 ASP A N 1
ATOM 625 C CA . ASP A 1 80 ? 21.547 11.748 -19.981 1.00 97.88 80 ASP A CA 1
ATOM 626 C C . ASP A 1 80 ? 21.953 10.591 -20.884 1.00 97.88 80 ASP A C 1
ATOM 628 O O . ASP A 1 80 ? 23.035 10.580 -21.472 1.00 97.88 80 ASP A O 1
ATOM 632 N N . GLU A 1 81 ? 21.056 9.628 -21.035 1.00 97.69 81 GLU A N 1
ATOM 633 C CA . GLU A 1 81 ? 21.221 8.521 -21.964 1.00 97.69 81 GLU A CA 1
ATOM 634 C C . GLU A 1 81 ? 20.011 8.400 -22.880 1.00 97.69 81 GLU A C 1
ATOM 636 O O . GLU A 1 81 ? 18.899 8.825 -22.568 1.00 97.69 81 GLU A O 1
ATOM 641 N N . LYS A 1 82 ? 20.210 7.786 -24.044 1.00 97.88 82 LYS A N 1
ATOM 642 C CA . LYS A 1 82 ? 19.084 7.443 -24.915 1.00 97.88 82 LYS A CA 1
ATOM 643 C C . LYS A 1 82 ? 18.364 6.230 -24.342 1.00 97.88 82 LYS A C 1
ATOM 645 O O . LYS A 1 82 ? 18.996 5.290 -23.862 1.00 97.88 82 LYS A O 1
ATOM 650 N N . VAL A 1 83 ? 17.048 6.196 -24.475 1.00 98.19 83 VAL A N 1
ATOM 651 C CA . VAL A 1 83 ? 16.255 4.989 -24.257 1.00 98.19 83 VAL A CA 1
ATOM 652 C C . VAL A 1 83 ? 15.367 4.735 -25.460 1.00 98.19 83 VAL A C 1
ATOM 654 O O . VAL A 1 83 ? 14.899 5.658 -26.123 1.00 98.19 83 VAL A O 1
ATOM 657 N N . SER A 1 84 ? 15.167 3.459 -25.770 1.00 98.06 84 SER A N 1
ATOM 658 C CA . SER A 1 84 ? 14.193 3.049 -26.771 1.00 98.06 84 SER A CA 1
ATOM 659 C C . SER A 1 84 ? 13.185 2.073 -26.203 1.00 98.06 84 SER A C 1
ATOM 661 O O . SER A 1 84 ? 13.564 1.216 -25.411 1.00 98.06 84 SER A O 1
ATOM 663 N N . PHE A 1 85 ? 11.939 2.172 -26.650 1.00 98.19 85 PHE A N 1
ATOM 664 C CA . PHE A 1 85 ? 10.832 1.303 -26.267 1.00 98.19 85 PHE A CA 1
ATOM 665 C C . PHE A 1 85 ? 10.231 0.697 -27.531 1.00 98.19 85 PHE A C 1
ATOM 667 O O . PHE A 1 85 ? 9.977 1.411 -28.501 1.00 98.19 85 PHE A O 1
ATOM 674 N N . TYR A 1 86 ? 10.058 -0.621 -27.559 1.00 97.25 86 TYR A N 1
ATOM 675 C CA . TYR A 1 86 ? 9.595 -1.321 -28.755 1.00 97.25 86 TYR A CA 1
ATOM 676 C C . TYR A 1 86 ? 9.019 -2.698 -28.424 1.00 97.25 86 TYR A C 1
ATOM 678 O O . TYR A 1 86 ? 9.222 -3.245 -27.336 1.00 97.25 86 TYR A O 1
ATOM 686 N N . ARG A 1 87 ? 8.341 -3.289 -29.408 1.00 96.44 87 ARG A N 1
ATOM 687 C CA . ARG A 1 87 ? 7.930 -4.696 -29.398 1.00 96.44 87 ARG A CA 1
ATOM 688 C C . ARG A 1 87 ? 8.672 -5.420 -30.523 1.00 96.44 87 ARG A C 1
ATOM 690 O O . ARG A 1 87 ? 8.623 -4.957 -31.656 1.00 96.44 87 ARG A O 1
ATOM 697 N N . PRO A 1 88 ? 9.414 -6.507 -30.265 1.00 92.38 88 PRO A N 1
ATOM 698 C CA . PRO A 1 88 ? 10.177 -7.212 -31.294 1.00 92.38 88 PRO A CA 1
ATOM 699 C C . PRO A 1 88 ? 9.260 -8.017 -32.230 1.00 92.38 88 PRO A C 1
ATOM 701 O O . PRO A 1 88 ? 8.166 -8.420 -31.841 1.00 92.38 88 PRO A O 1
ATOM 704 N N . LYS A 1 89 ? 9.732 -8.338 -33.442 1.00 89.06 89 LYS A N 1
ATOM 705 C CA . LYS A 1 89 ? 9.027 -9.234 -34.377 1.00 89.06 89 LYS A CA 1
ATOM 706 C C . LYS A 1 89 ? 9.170 -10.702 -33.945 1.00 89.06 89 LYS A C 1
ATOM 708 O O . LYS A 1 89 ? 9.982 -11.445 -34.487 1.00 89.06 89 LYS A O 1
ATOM 713 N N . THR A 1 90 ? 8.421 -11.114 -32.927 1.00 86.19 90 THR A N 1
ATOM 714 C CA . THR A 1 90 ? 8.359 -12.504 -32.433 1.00 86.19 90 THR A CA 1
ATOM 715 C C . THR A 1 90 ? 6.906 -12.948 -32.261 1.00 86.19 90 THR A C 1
ATOM 717 O O . THR A 1 90 ? 5.999 -12.128 -32.362 1.00 86.19 90 THR A O 1
ATOM 720 N N . LYS A 1 91 ? 6.665 -14.237 -31.965 1.00 74.00 91 LYS A N 1
ATOM 721 C CA . LYS A 1 91 ? 5.306 -14.784 -31.765 1.00 74.00 91 LYS A CA 1
ATOM 722 C C . LYS A 1 91 ? 4.461 -14.007 -30.743 1.00 74.00 91 LYS A C 1
ATOM 724 O O . LYS A 1 91 ? 3.254 -13.932 -30.921 1.00 74.00 91 LYS A O 1
ATOM 729 N N . LYS A 1 92 ? 5.075 -13.468 -29.682 1.00 77.06 92 LYS A N 1
ATOM 730 C CA . LYS A 1 92 ? 4.384 -12.680 -28.641 1.00 77.06 92 LYS A CA 1
ATOM 731 C C . LYS A 1 92 ? 4.670 -11.178 -28.726 1.00 77.06 92 LYS A C 1
ATOM 733 O O . LYS A 1 92 ? 3.851 -10.371 -28.293 1.00 77.06 92 LYS A O 1
ATOM 738 N N . GLY A 1 93 ? 5.809 -10.797 -29.314 1.00 82.06 93 GLY A N 1
ATOM 739 C CA . GLY A 1 93 ? 6.231 -9.402 -29.406 1.00 82.06 93 GLY A CA 1
ATOM 740 C C . GLY A 1 93 ? 6.307 -8.736 -28.035 1.00 82.06 93 GLY A C 1
ATOM 741 O O . GLY A 1 93 ? 5.707 -7.678 -27.843 1.00 82.06 93 GLY A O 1
ATOM 742 N N . ASP A 1 94 ? 6.992 -9.385 -27.086 1.00 90.31 94 ASP A N 1
ATOM 743 C CA . ASP A 1 94 ? 7.024 -8.962 -25.684 1.00 90.31 94 ASP A CA 1
ATOM 744 C C . ASP A 1 94 ? 7.571 -7.525 -25.551 1.00 90.31 94 ASP A C 1
ATOM 746 O O . ASP A 1 94 ? 8.642 -7.232 -26.096 1.00 90.31 94 ASP A O 1
ATOM 750 N N . PRO A 1 95 ? 6.852 -6.621 -24.858 1.00 95.25 95 PRO A N 1
ATOM 751 C CA . PRO A 1 95 ? 7.289 -5.254 -24.589 1.00 95.25 95 PRO A CA 1
ATOM 752 C C . PRO A 1 95 ? 8.701 -5.172 -24.013 1.00 95.25 95 PRO A C 1
ATOM 754 O O . PRO A 1 95 ? 9.018 -5.830 -23.024 1.00 95.25 95 PRO A O 1
ATOM 757 N N . ARG A 1 96 ? 9.555 -4.344 -24.619 1.00 96.00 96 ARG A N 1
ATOM 758 C CA . ARG A 1 96 ? 10.958 -4.172 -24.224 1.00 96.00 96 ARG A CA 1
ATOM 759 C C . ARG A 1 96 ? 11.372 -2.722 -24.232 1.00 96.00 96 ARG A C 1
ATOM 761 O O . ARG A 1 96 ? 10.876 -1.925 -25.033 1.00 96.00 96 ARG A O 1
ATOM 768 N N . PHE A 1 97 ? 12.344 -2.402 -23.394 1.00 97.25 97 PHE A N 1
ATOM 769 C CA . PHE A 1 97 ? 13.067 -1.147 -23.468 1.00 97.25 97 PHE A CA 1
ATOM 770 C C . PHE A 1 97 ? 14.573 -1.373 -23.402 1.00 97.25 97 PHE A C 1
ATOM 772 O O . PHE A 1 97 ? 15.061 -2.393 -22.915 1.00 97.25 97 PHE A O 1
ATOM 779 N N . CYS A 1 98 ? 15.318 -0.431 -23.965 1.00 97.38 98 CYS A N 1
ATOM 780 C CA . CYS A 1 98 ? 16.768 -0.466 -24.028 1.00 97.38 98 CYS A CA 1
ATOM 781 C C . CYS A 1 98 ? 17.315 0.895 -23.631 1.00 97.38 98 CYS A C 1
ATOM 783 O O . CYS A 1 98 ? 17.224 1.836 -24.421 1.00 97.38 98 CYS A O 1
ATOM 785 N N . ILE A 1 99 ? 17.870 0.977 -22.421 1.00 97.12 99 ILE A N 1
ATOM 786 C CA . ILE A 1 99 ? 18.611 2.143 -21.937 1.00 97.12 99 ILE A CA 1
ATOM 787 C C . ILE A 1 99 ? 20.049 1.996 -22.420 1.00 97.12 99 ILE A C 1
ATOM 789 O O . ILE A 1 99 ? 20.746 1.026 -22.099 1.00 97.12 99 ILE A O 1
ATOM 793 N N . TYR A 1 100 ? 20.481 2.949 -23.230 1.00 95.50 100 TYR A N 1
ATOM 794 C CA . TYR A 1 100 ? 21.799 2.936 -23.831 1.00 95.50 100 TYR A CA 1
ATOM 795 C C . TYR A 1 100 ? 22.844 3.144 -22.733 1.00 95.50 100 TYR A C 1
ATOM 797 O O . TYR A 1 100 ? 22.609 3.838 -21.752 1.00 95.50 100 TYR A O 1
ATOM 805 N N . ASN A 1 101 ? 23.986 2.465 -22.867 1.00 94.44 101 ASN A N 1
ATOM 806 C CA . ASN A 1 101 ? 25.118 2.562 -21.940 1.00 94.44 101 ASN A CA 1
ATOM 807 C C . ASN A 1 101 ? 24.834 2.253 -20.456 1.00 94.44 101 ASN A C 1
ATOM 809 O O . ASN A 1 101 ? 25.722 2.475 -19.639 1.00 94.44 101 ASN A O 1
ATOM 813 N N . LEU A 1 102 ? 23.687 1.658 -20.099 1.00 93.88 102 LEU A N 1
ATOM 814 C CA . LEU A 1 102 ? 23.309 1.383 -18.701 1.00 93.88 102 LEU A CA 1
ATOM 815 C C . LEU A 1 102 ? 24.409 0.677 -17.881 1.00 93.88 102 LEU A C 1
ATOM 817 O O . LEU A 1 102 ? 24.613 0.978 -16.708 1.00 93.88 102 LEU A O 1
ATOM 821 N N . ARG A 1 103 ? 25.181 -0.207 -18.529 1.00 93.81 103 ARG A N 1
ATOM 822 C CA . ARG A 1 103 ? 26.316 -0.935 -17.932 1.00 93.81 103 ARG A CA 1
ATOM 823 C C . ARG A 1 103 ? 27.462 -0.054 -17.412 1.00 93.81 103 ARG A C 1
ATOM 825 O O . ARG A 1 103 ? 28.333 -0.569 -16.724 1.00 93.81 103 ARG A O 1
ATOM 832 N N . LYS A 1 104 ? 27.520 1.228 -17.794 1.00 94.12 104 LYS A N 1
ATOM 833 C CA . LYS A 1 104 ? 28.495 2.193 -17.257 1.00 94.12 104 LYS A CA 1
ATOM 834 C C . LYS A 1 104 ? 28.157 2.604 -15.821 1.00 94.12 104 LYS A C 1
ATOM 836 O O . LYS A 1 104 ? 29.049 3.044 -15.107 1.00 94.12 104 LYS A O 1
ATOM 841 N N . TYR A 1 105 ? 26.888 2.476 -15.432 1.00 93.94 105 TYR A N 1
ATOM 842 C CA . TYR A 1 105 ? 26.345 3.040 -14.196 1.00 93.94 105 TYR A CA 1
ATOM 843 C C . TYR A 1 105 ? 25.906 1.971 -13.199 1.00 93.94 105 TYR A C 1
ATOM 845 O O . TYR A 1 105 ? 26.011 2.186 -11.998 1.00 93.94 105 TYR A O 1
ATOM 853 N N . ILE A 1 106 ? 25.418 0.829 -13.693 1.00 92.81 106 ILE A N 1
ATOM 854 C CA . ILE A 1 106 ? 24.822 -0.227 -12.869 1.00 92.81 106 ILE A CA 1
ATOM 855 C C . ILE A 1 106 ? 25.428 -1.579 -13.250 1.00 92.81 106 ILE A C 1
ATOM 857 O O . ILE A 1 106 ? 25.589 -1.892 -14.436 1.00 92.81 106 ILE A O 1
ATOM 861 N N . LYS A 1 107 ? 25.771 -2.379 -12.242 1.00 94.44 107 LYS A N 1
ATOM 862 C CA . LYS A 1 107 ? 26.402 -3.696 -12.368 1.00 94.44 107 LYS A CA 1
ATOM 863 C C . LYS A 1 107 ? 25.380 -4.828 -12.328 1.00 94.44 107 LYS A C 1
ATOM 865 O O . LYS A 1 107 ? 24.192 -4.646 -12.069 1.00 94.44 107 LYS A O 1
ATOM 870 N N . GLU A 1 108 ? 25.855 -6.032 -12.632 1.00 94.38 108 GLU A N 1
ATOM 871 C CA . GLU A 1 108 ? 25.043 -7.243 -12.538 1.00 94.38 108 GLU A CA 1
ATOM 872 C C . GLU A 1 108 ? 24.599 -7.472 -11.091 1.00 94.38 108 GLU A C 1
ATOM 874 O O . GLU A 1 108 ? 25.390 -7.331 -10.164 1.00 94.38 108 GLU A O 1
ATOM 879 N N . GLY A 1 109 ? 23.330 -7.830 -10.910 1.00 93.12 109 GLY A N 1
ATOM 880 C CA . GLY A 1 109 ? 22.727 -8.075 -9.605 1.00 93.12 109 GLY A CA 1
ATOM 881 C C . GLY A 1 109 ? 22.222 -6.816 -8.903 1.00 93.12 109 GLY A C 1
ATOM 882 O O . GLY A 1 109 ? 21.358 -6.946 -8.039 1.00 93.12 109 GLY A O 1
ATOM 883 N N . GLU A 1 110 ? 22.678 -5.622 -9.287 1.00 94.69 110 GLU A N 1
ATOM 884 C CA . GLU A 1 110 ? 22.213 -4.360 -8.704 1.00 94.69 110 GLU A CA 1
ATOM 885 C C . GLU A 1 110 ? 20.786 -4.019 -9.163 1.00 94.69 110 GLU A C 1
ATOM 887 O O . GLU A 1 110 ? 20.339 -4.382 -10.260 1.00 94.69 110 GLU A O 1
ATOM 892 N N . MET A 1 111 ? 20.058 -3.328 -8.287 1.00 95.56 111 MET A N 1
ATOM 893 C CA . MET A 1 111 ? 18.687 -2.890 -8.517 1.00 95.56 111 MET A CA 1
ATOM 894 C C . MET A 1 111 ? 18.631 -1.392 -8.812 1.00 95.56 111 MET A C 1
ATOM 896 O O . MET A 1 111 ? 19.427 -0.612 -8.293 1.00 95.56 111 MET A O 1
ATOM 900 N N . PHE A 1 112 ? 17.654 -0.974 -9.610 1.00 96.06 112 PHE A N 1
ATOM 901 C CA . PHE A 1 112 ? 17.321 0.435 -9.769 1.00 96.06 112 PHE A CA 1
ATOM 902 C C . PHE A 1 112 ? 15.826 0.696 -9.656 1.00 96.06 112 PHE A C 1
ATOM 904 O O . PHE A 1 112 ? 14.991 -0.154 -9.974 1.00 96.06 112 PHE A O 1
ATOM 911 N N . TYR A 1 113 ? 15.526 1.908 -9.212 1.00 96.81 113 TYR A N 1
ATOM 912 C CA . TYR A 1 113 ? 14.213 2.525 -9.225 1.00 96.81 113 TYR A CA 1
ATOM 913 C C . TYR A 1 113 ? 13.979 3.170 -10.591 1.00 96.81 113 TYR A C 1
ATOM 915 O O . TYR A 1 113 ? 14.844 3.886 -11.095 1.00 96.81 113 TYR A O 1
ATOM 923 N N . LEU A 1 114 ? 12.820 2.909 -11.187 1.00 97.12 114 LEU A N 1
ATOM 924 C CA . LEU A 1 114 ? 12.389 3.443 -12.473 1.00 97.12 114 LEU A CA 1
ATOM 925 C C . LEU A 1 114 ? 11.087 4.210 -12.288 1.00 97.12 114 LEU A C 1
ATOM 927 O O . LEU A 1 114 ? 10.095 3.631 -11.854 1.00 97.12 114 LEU A O 1
ATOM 931 N N . THR A 1 115 ? 11.063 5.476 -12.684 1.00 97.25 115 THR A N 1
ATOM 932 C CA . THR A 1 115 ? 9.832 6.271 -12.773 1.00 97.25 115 THR A CA 1
ATOM 933 C C . THR A 1 115 ? 9.839 7.121 -14.041 1.00 97.25 115 THR A C 1
ATOM 935 O O . THR A 1 115 ? 10.738 7.006 -14.875 1.00 97.25 115 THR A O 1
ATOM 938 N N . VAL A 1 116 ? 8.828 7.962 -14.206 1.00 96.62 116 VAL A N 1
ATOM 939 C CA . VAL A 1 116 ? 8.751 8.949 -15.276 1.00 96.62 116 VAL A CA 1
ATOM 940 C C . VAL A 1 116 ? 8.506 10.315 -14.658 1.00 96.62 116 VAL A C 1
ATOM 942 O O . VAL A 1 116 ? 7.599 10.486 -13.848 1.00 96.62 116 VAL A O 1
ATOM 945 N N . PHE A 1 117 ? 9.292 11.297 -15.082 1.00 94.44 117 PHE A N 1
ATOM 946 C CA . PHE A 1 117 ? 9.140 12.688 -14.672 1.00 94.44 117 PHE A CA 1
ATOM 947 C C . PHE A 1 117 ? 9.334 13.589 -15.884 1.00 94.44 117 PHE A C 1
ATOM 949 O O . PHE A 1 117 ? 10.225 13.339 -16.687 1.00 94.44 117 PHE A O 1
ATOM 956 N N . ASN A 1 118 ? 8.475 14.597 -16.058 1.00 91.44 118 ASN A N 1
ATOM 957 C CA . ASN A 1 118 ? 8.521 15.520 -17.201 1.00 91.44 118 ASN A CA 1
ATOM 958 C C . ASN A 1 118 ? 8.647 14.828 -18.577 1.00 91.44 118 ASN A C 1
ATOM 960 O O . ASN A 1 118 ? 9.317 15.329 -19.474 1.00 91.44 118 ASN A O 1
ATOM 964 N N . ARG A 1 119 ? 7.962 13.683 -18.753 1.00 90.94 119 ARG A N 1
ATOM 965 C CA . ARG A 1 119 ? 8.009 12.832 -19.964 1.00 90.94 119 ARG A CA 1
ATOM 966 C C . ARG A 1 119 ? 9.400 12.277 -20.298 1.00 90.94 119 ARG A C 1
ATOM 968 O O . ARG A 1 119 ? 9.674 11.942 -21.447 1.00 90.94 119 ARG A O 1
ATOM 975 N N . GLU A 1 120 ? 10.259 12.126 -19.301 1.00 95.56 120 GLU A N 1
ATOM 976 C CA . GLU A 1 120 ? 11.541 11.440 -19.418 1.00 95.56 120 GLU A CA 1
ATOM 977 C C . GLU A 1 120 ? 11.553 10.201 -18.528 1.00 95.56 120 GLU A C 1
ATOM 979 O O . GLU A 1 120 ? 10.929 10.169 -17.463 1.00 95.56 120 GLU A O 1
ATOM 984 N N . LEU A 1 121 ? 12.270 9.163 -18.966 1.00 98.00 121 LEU A N 1
ATOM 985 C CA . LEU A 1 121 ? 12.510 8.005 -18.116 1.00 98.00 121 LEU A CA 1
ATOM 986 C C . LEU A 1 121 ? 13.498 8.410 -17.027 1.00 98.00 121 LEU A C 1
ATOM 988 O O . LEU A 1 121 ? 14.574 8.911 -17.326 1.00 98.00 121 LEU A O 1
ATOM 992 N N . VAL A 1 122 ? 13.172 8.143 -15.774 1.00 98.06 122 VAL A N 1
ATOM 993 C CA . VAL A 1 122 ? 14.057 8.417 -14.648 1.00 98.06 122 VAL A CA 1
ATOM 994 C C . VAL A 1 122 ? 14.524 7.102 -14.050 1.00 98.06 122 VAL A C 1
ATOM 996 O O . VAL A 1 122 ? 13.710 6.235 -13.737 1.00 98.06 122 VAL A O 1
ATOM 999 N N . VAL A 1 123 ? 15.837 6.963 -13.881 1.00 97.62 123 VAL A N 1
ATOM 1000 C CA . VAL A 1 123 ? 16.480 5.792 -13.284 1.00 97.62 123 VAL A CA 1
ATOM 1001 C C . VAL A 1 123 ? 17.356 6.228 -12.121 1.00 97.62 123 VAL A C 1
ATOM 1003 O O . VAL A 1 123 ? 18.236 7.066 -12.287 1.00 97.62 123 VAL A O 1
ATOM 1006 N N . ILE A 1 124 ? 17.142 5.621 -10.957 1.00 97.56 124 ILE A N 1
ATOM 1007 C CA . ILE A 1 124 ? 17.933 5.860 -9.747 1.00 97.56 124 ILE A CA 1
ATOM 1008 C C . ILE A 1 124 ? 18.530 4.515 -9.316 1.00 97.56 124 ILE A C 1
ATOM 1010 O O . ILE A 1 124 ? 17.781 3.642 -8.861 1.00 97.56 124 ILE A O 1
ATOM 1014 N N . PRO A 1 125 ? 19.845 4.284 -9.484 1.00 96.62 125 PRO A N 1
ATOM 1015 C CA . PRO A 1 125 ? 20.491 3.074 -8.985 1.00 96.62 125 PRO A CA 1
ATOM 1016 C C . PRO A 1 125 ? 20.337 2.983 -7.465 1.00 96.62 125 PRO A C 1
ATOM 1018 O O . PRO A 1 125 ? 20.688 3.923 -6.758 1.00 96.62 125 PRO A O 1
ATOM 1021 N N . LEU A 1 126 ? 19.855 1.853 -6.941 1.00 95.94 126 LEU A N 1
ATOM 1022 C CA . LEU A 1 126 ? 19.711 1.625 -5.499 1.00 95.94 126 LEU A CA 1
ATOM 1023 C C . LEU A 1 126 ? 21.033 1.136 -4.893 1.00 95.94 126 LEU A C 1
ATOM 1025 O O . LEU A 1 126 ? 21.110 0.069 -4.290 1.00 95.94 126 LEU A O 1
ATOM 1029 N N . VAL A 1 127 ? 22.091 1.925 -5.090 1.00 95.00 127 VAL A N 1
ATOM 1030 C CA . VAL A 1 127 ? 23.464 1.621 -4.671 1.00 95.00 127 VAL A CA 1
ATOM 1031 C C . VAL A 1 127 ? 23.976 2.767 -3.807 1.00 95.00 127 VAL A C 1
ATOM 1033 O O . VAL A 1 127 ? 24.071 3.902 -4.267 1.00 95.00 127 VAL A O 1
ATOM 1036 N N . GLN A 1 128 ? 24.339 2.474 -2.555 1.00 92.25 128 GLN A N 1
ATOM 1037 C CA . GLN A 1 128 ? 24.634 3.493 -1.538 1.00 92.25 128 GLN A CA 1
ATOM 1038 C C . GLN A 1 128 ? 25.706 4.508 -1.967 1.00 92.25 128 GLN A C 1
ATOM 1040 O O . GLN A 1 128 ? 25.581 5.687 -1.652 1.00 92.25 128 GLN A O 1
ATOM 1045 N N . SER A 1 129 ? 26.746 4.069 -2.683 1.00 93.62 129 SER A N 1
ATOM 1046 C CA . SER A 1 129 ? 27.844 4.934 -3.140 1.00 93.62 129 SER A CA 1
ATOM 1047 C C . SER A 1 129 ? 27.483 5.837 -4.322 1.00 93.62 129 SER A C 1
ATOM 1049 O O . SER A 1 129 ? 28.272 6.708 -4.672 1.00 93.62 129 SER A O 1
ATOM 1051 N N . LEU A 1 130 ? 26.346 5.596 -4.980 1.00 93.69 130 LEU A N 1
ATOM 1052 C CA . LEU A 1 130 ? 25.909 6.347 -6.157 1.00 93.69 130 LEU A CA 1
ATOM 1053 C C . LEU A 1 130 ? 24.816 7.364 -5.833 1.00 93.69 130 LEU A C 1
ATOM 1055 O O . LEU A 1 130 ? 24.495 8.166 -6.696 1.00 93.69 130 LEU A O 1
ATOM 1059 N N . ILE A 1 131 ? 24.234 7.349 -4.634 1.00 93.00 131 ILE A N 1
ATOM 1060 C CA . ILE A 1 131 ? 23.059 8.167 -4.320 1.00 93.00 131 ILE A CA 1
ATOM 1061 C C . ILE A 1 131 ? 23.441 9.473 -3.644 1.00 93.00 131 ILE A C 1
ATOM 1063 O O . ILE A 1 131 ? 24.140 9.485 -2.633 1.00 93.00 131 ILE A O 1
ATOM 1067 N N . ASP A 1 132 ? 22.864 10.553 -4.161 1.00 93.94 132 ASP A N 1
ATOM 1068 C CA . ASP A 1 132 ? 22.844 11.871 -3.542 1.00 93.94 132 ASP A CA 1
ATOM 1069 C C . ASP A 1 132 ? 21.389 12.360 -3.463 1.00 93.94 132 ASP A C 1
ATOM 1071 O O . ASP A 1 132 ? 20.738 12.631 -4.477 1.00 93.94 132 ASP A O 1
ATOM 1075 N N . LEU A 1 133 ? 20.855 12.439 -2.240 1.00 91.25 133 LEU A N 1
ATOM 1076 C CA . LEU A 1 133 ? 19.468 12.846 -2.016 1.00 91.25 133 LEU A CA 1
ATOM 1077 C C . LEU A 1 133 ? 19.225 14.312 -2.375 1.00 91.25 133 LEU A C 1
ATOM 1079 O O . LEU A 1 133 ? 18.098 14.648 -2.724 1.00 91.25 133 LEU A O 1
ATOM 1083 N N . ASP A 1 134 ? 20.231 15.181 -2.312 1.00 91.56 134 ASP A N 1
ATOM 1084 C CA . ASP A 1 134 ? 20.058 16.593 -2.647 1.00 91.56 134 ASP A CA 1
ATOM 1085 C C . ASP A 1 134 ? 19.995 16.792 -4.162 1.00 91.56 134 ASP A C 1
ATOM 1087 O O . ASP A 1 134 ? 19.194 17.602 -4.634 1.00 91.56 134 ASP A O 1
ATOM 1091 N N . VAL A 1 135 ? 20.757 16.011 -4.936 1.00 94.00 135 VAL A N 1
ATOM 1092 C CA . VAL A 1 135 ? 20.613 15.952 -6.402 1.00 94.00 135 VAL A CA 1
ATOM 1093 C C . VAL A 1 135 ? 19.222 15.448 -6.784 1.00 94.00 135 VAL A C 1
ATOM 1095 O O . VAL A 1 135 ? 18.544 16.082 -7.594 1.00 94.00 135 VAL A O 1
ATOM 1098 N N . ILE A 1 136 ? 18.762 14.355 -6.162 1.00 93.25 136 ILE A N 1
ATOM 1099 C CA . ILE A 1 136 ? 17.426 13.797 -6.412 1.00 93.25 136 ILE A CA 1
ATOM 1100 C C . ILE A 1 136 ? 16.339 14.823 -6.050 1.00 93.25 136 ILE A C 1
ATOM 1102 O O . ILE A 1 136 ? 15.490 15.130 -6.884 1.00 93.25 136 ILE A O 1
ATOM 1106 N N . LYS A 1 137 ? 16.383 15.417 -4.849 1.00 90.31 137 LYS A N 1
ATOM 1107 C CA . LYS A 1 137 ? 15.424 16.450 -4.412 1.00 90.31 137 LYS A CA 1
ATOM 1108 C C . LYS A 1 137 ? 15.359 17.623 -5.387 1.00 90.31 137 LYS A C 1
ATOM 1110 O O . LYS A 1 137 ? 14.267 18.012 -5.790 1.00 90.31 137 LYS A O 1
ATOM 1115 N N . LYS A 1 138 ? 16.515 18.172 -5.781 1.00 91.31 138 LYS A N 1
ATOM 1116 C CA . LYS A 1 138 ? 16.599 19.308 -6.716 1.00 91.31 138 LYS A CA 1
ATOM 1117 C C . LYS A 1 138 ? 16.044 18.970 -8.095 1.00 91.31 138 LYS A C 1
ATOM 1119 O O . LYS A 1 138 ? 15.487 19.848 -8.739 1.00 91.31 138 LYS A O 1
ATOM 1124 N N . PHE A 1 139 ? 16.197 17.728 -8.549 1.00 93.19 139 PHE A N 1
ATOM 1125 C CA . PHE A 1 139 ? 15.658 17.306 -9.837 1.00 93.19 139 PHE A CA 1
ATOM 1126 C C . PHE A 1 139 ? 14.128 17.269 -9.839 1.00 93.19 139 PHE A C 1
ATOM 1128 O O . PHE A 1 139 ? 13.512 17.750 -10.785 1.00 93.19 139 PHE A O 1
ATOM 1135 N N . PHE A 1 140 ? 13.515 16.727 -8.783 1.00 89.69 140 PHE A N 1
ATOM 1136 C CA . PHE A 1 140 ? 12.057 16.635 -8.711 1.00 89.69 140 PHE A CA 1
ATOM 1137 C C . PHE A 1 140 ? 11.400 17.967 -8.312 1.00 89.69 140 PHE A C 1
ATOM 1139 O O . PHE A 1 140 ? 10.328 18.266 -8.823 1.00 89.69 140 PHE A O 1
ATOM 1146 N N . ASN A 1 141 ? 12.038 18.772 -7.451 1.00 76.38 141 ASN A N 1
ATOM 1147 C CA . ASN A 1 141 ? 11.640 20.130 -7.035 1.00 76.38 141 ASN A CA 1
ATOM 1148 C C . ASN A 1 141 ? 10.118 20.362 -6.894 1.00 76.38 141 ASN A C 1
ATOM 1150 O O . ASN A 1 141 ? 9.573 21.337 -7.413 1.00 76.38 141 ASN A O 1
ATOM 1154 N N . ILE A 1 142 ? 9.425 19.451 -6.206 1.00 67.12 142 ILE A N 1
ATOM 1155 C CA . ILE A 1 142 ? 7.975 19.538 -5.996 1.00 67.12 142 ILE A CA 1
ATOM 1156 C C . ILE A 1 142 ? 7.714 20.198 -4.651 1.00 67.12 142 ILE A C 1
ATOM 1158 O O . ILE A 1 142 ? 8.010 19.623 -3.605 1.00 67.12 142 ILE A O 1
ATOM 1162 N N . THR A 1 143 ? 7.118 21.383 -4.679 1.00 59.25 143 THR A N 1
ATOM 1163 C CA . THR A 1 143 ? 6.517 22.013 -3.504 1.00 59.25 143 THR A CA 1
ATOM 1164 C C . THR A 1 143 ? 5.018 21.755 -3.527 1.00 59.25 143 THR A C 1
ATOM 1166 O O . THR A 1 143 ? 4.322 22.245 -4.414 1.00 59.25 143 THR A O 1
ATOM 1169 N N . GLU A 1 144 ? 4.520 20.987 -2.564 1.00 62.19 144 GLU A N 1
ATOM 1170 C CA . GLU A 1 144 ? 3.084 20.834 -2.328 1.00 62.19 144 GLU A CA 1
ATOM 1171 C C . GLU A 1 144 ? 2.699 21.636 -1.086 1.00 62.19 144 GLU A C 1
ATOM 1173 O O . GLU A 1 144 ? 3.079 21.299 0.036 1.00 62.19 144 GLU A O 1
ATOM 1178 N N . GLU A 1 145 ? 1.941 22.709 -1.295 1.00 70.38 145 GLU A N 1
ATOM 1179 C CA . GLU A 1 145 ? 1.221 23.397 -0.230 1.00 70.38 145 GLU A CA 1
ATOM 1180 C C . GLU A 1 145 ? -0.202 22.844 -0.174 1.00 70.38 145 GLU A C 1
ATOM 1182 O O . GLU A 1 145 ? -0.919 22.855 -1.177 1.00 70.38 145 GLU A O 1
ATOM 1187 N N . ASN A 1 146 ? -0.628 22.384 1.003 1.00 79.69 146 ASN A N 1
ATOM 1188 C CA . ASN A 1 146 ? -2.015 22.004 1.233 1.00 79.69 146 ASN A CA 1
ATOM 1189 C C . ASN A 1 146 ? -2.643 22.910 2.309 1.00 79.69 146 ASN A C 1
ATOM 1191 O O . ASN A 1 146 ? -2.476 22.662 3.509 1.00 79.69 146 ASN A O 1
ATOM 1195 N N . PRO A 1 147 ? -3.416 23.941 1.918 1.00 88.88 147 PRO A N 1
ATOM 1196 C CA . PRO A 1 147 ? -4.039 24.852 2.876 1.00 88.88 147 PRO A CA 1
ATOM 1197 C C . PRO A 1 147 ? -5.096 24.166 3.759 1.00 88.88 147 PRO A C 1
ATOM 1199 O O . PRO A 1 147 ? -5.343 24.617 4.881 1.00 88.88 147 PRO A O 1
ATOM 1202 N N . VAL A 1 148 ? -5.705 23.067 3.291 1.00 90.19 148 VAL A N 1
ATOM 1203 C CA . VAL A 1 148 ? -6.683 22.276 4.058 1.00 90.19 148 VAL A CA 1
ATOM 1204 C C . VAL A 1 148 ? -5.993 21.499 5.178 1.00 90.19 148 VAL A C 1
ATOM 1206 O O . VAL A 1 148 ? -6.498 21.472 6.303 1.00 90.19 148 VAL A O 1
ATOM 1209 N N . LYS A 1 149 ? -4.814 20.925 4.912 1.00 92.00 149 LYS A N 1
ATOM 1210 C CA . LYS A 1 149 ? -3.951 20.347 5.953 1.00 92.00 149 LYS A CA 1
ATOM 1211 C C . LYS A 1 149 ? -3.616 21.407 7.002 1.00 92.00 149 LYS A C 1
ATOM 1213 O O . LYS A 1 149 ? -3.808 21.163 8.191 1.00 92.00 149 LYS A O 1
ATOM 1218 N N . ASP A 1 150 ? -3.167 22.589 6.590 1.00 92.00 150 ASP A N 1
ATOM 1219 C CA . ASP A 1 150 ? -2.769 23.638 7.536 1.00 92.00 150 ASP A CA 1
ATOM 1220 C C . ASP A 1 150 ? -3.943 24.135 8.395 1.00 92.00 150 ASP A C 1
ATOM 1222 O O . ASP A 1 150 ? -3.776 24.420 9.582 1.00 92.00 150 ASP A O 1
ATOM 1226 N N . GLU A 1 151 ? -5.151 24.200 7.831 1.00 94.69 151 GLU A N 1
ATOM 1227 C CA . GLU A 1 151 ? -6.377 24.466 8.589 1.00 94.69 151 GLU A CA 1
ATOM 1228 C C . GLU A 1 151 ? -6.648 23.400 9.652 1.00 94.69 151 GLU A C 1
ATOM 1230 O O . GLU A 1 151 ? -6.895 23.745 10.810 1.00 94.69 151 GLU A O 1
ATOM 1235 N N . LEU A 1 152 ? -6.550 22.118 9.292 1.00 95.25 152 LEU A N 1
ATOM 1236 C CA . LEU A 1 152 ? -6.736 21.020 10.235 1.00 95.25 152 LEU A CA 1
ATOM 1237 C C . LEU A 1 152 ? -5.718 21.082 11.382 1.00 95.25 152 LEU A C 1
ATOM 1239 O O . LEU A 1 152 ? -6.096 20.929 12.544 1.00 95.25 152 LEU A O 1
ATOM 1243 N N . ILE A 1 153 ? -4.445 21.362 11.087 1.00 94.69 153 ILE A N 1
ATOM 1244 C CA . ILE A 1 153 ? -3.413 21.529 12.120 1.00 94.69 153 ILE A CA 1
ATOM 1245 C C . ILE A 1 153 ? -3.776 22.666 13.082 1.00 94.69 153 ILE A C 1
ATOM 1247 O O . ILE A 1 153 ? -3.705 22.477 14.296 1.00 94.69 153 ILE A O 1
ATOM 1251 N N . ARG A 1 154 ? -4.255 23.815 12.579 1.00 95.38 154 ARG A N 1
ATOM 1252 C CA . ARG A 1 154 ? -4.711 24.925 13.440 1.00 95.38 154 ARG A CA 1
ATOM 1253 C C . ARG A 1 154 ? -5.867 24.516 14.356 1.00 95.38 154 ARG A C 1
ATOM 1255 O O . ARG A 1 154 ? -5.857 24.878 15.534 1.00 95.38 154 ARG A O 1
ATOM 1262 N N . LEU A 1 155 ? -6.841 23.757 13.846 1.00 96.00 155 LEU A N 1
ATOM 1263 C CA . LEU A 1 155 ? -7.962 23.246 14.645 1.00 96.00 155 LEU A CA 1
ATOM 1264 C C . LEU A 1 155 ? -7.487 22.286 15.743 1.00 96.00 155 LEU A C 1
ATOM 1266 O O . LEU A 1 155 ? -7.931 22.389 16.887 1.00 96.00 155 LEU A O 1
ATOM 1270 N N . LEU A 1 156 ? -6.550 21.394 15.425 1.00 96.50 156 LEU A N 1
ATOM 1271 C CA . LEU A 1 156 ? -5.974 20.449 16.383 1.00 96.50 156 LEU A CA 1
ATOM 1272 C C . LEU A 1 156 ? -5.147 21.153 17.469 1.00 96.50 156 LEU A C 1
ATOM 1274 O O . LEU A 1 156 ? -5.267 20.809 18.645 1.00 96.50 156 LEU A O 1
ATOM 1278 N N . SER A 1 157 ? -4.380 22.186 17.116 1.00 95.88 157 SER A N 1
ATOM 1279 C CA . SER A 1 157 ? -3.676 23.024 18.094 1.00 95.88 157 SER A CA 1
ATOM 1280 C C . SER A 1 157 ? -4.646 23.792 18.994 1.00 95.88 157 SER A C 1
ATOM 1282 O O . SER A 1 157 ? -4.438 23.884 20.205 1.00 95.88 157 SER A O 1
ATOM 1284 N N . ALA A 1 158 ? -5.746 24.316 18.442 1.00 95.25 158 ALA A N 1
ATOM 1285 C CA . ALA A 1 158 ? -6.798 24.936 19.246 1.00 95.25 158 ALA A CA 1
ATOM 1286 C C . ALA A 1 158 ? -7.453 23.923 20.200 1.00 95.25 158 ALA A C 1
ATOM 1288 O O . ALA A 1 158 ? -7.699 24.248 21.361 1.00 95.25 158 ALA A O 1
ATOM 1289 N N . LEU A 1 159 ? -7.680 22.686 19.745 1.00 95.19 159 LEU A N 1
ATOM 1290 C CA . LEU A 1 159 ? -8.211 21.600 20.565 1.00 95.19 159 LEU A CA 1
ATOM 1291 C C . LEU A 1 159 ? -7.265 21.234 21.715 1.00 95.19 159 LEU A C 1
ATOM 1293 O O . LEU A 1 159 ? -7.716 21.131 22.852 1.00 95.19 159 LEU A O 1
ATOM 1297 N N . LYS A 1 160 ? -5.956 21.117 21.463 1.00 94.81 160 LYS A N 1
ATOM 1298 C CA . LYS A 1 160 ? -4.965 20.865 22.522 1.00 94.81 160 LYS A CA 1
ATOM 1299 C C . LYS A 1 160 ? -4.970 21.959 23.591 1.00 94.81 160 LYS A C 1
ATOM 1301 O O . LYS A 1 160 ? -4.909 21.646 24.778 1.00 94.81 160 LYS A O 1
ATOM 1306 N N . LYS A 1 161 ? -5.106 23.231 23.196 1.00 94.88 161 LYS A N 1
ATOM 1307 C CA . LYS A 1 161 ? -5.191 24.370 24.132 1.00 94.88 161 LYS A CA 1
ATOM 1308 C C . LYS A 1 161 ? -6.429 24.330 25.034 1.00 94.88 161 LYS A C 1
ATOM 1310 O O . LYS A 1 161 ? -6.374 24.884 26.127 1.00 94.88 161 LYS A O 1
ATOM 1315 N N . LYS A 1 162 ? -7.519 23.665 24.623 1.00 93.50 162 LYS A N 1
ATOM 1316 C CA . LYS A 1 162 ? -8.697 23.442 25.486 1.00 93.50 162 LYS A CA 1
ATOM 1317 C C . LYS A 1 162 ? -8.417 22.461 26.633 1.00 93.50 162 LYS A C 1
ATOM 1319 O O . LYS A 1 162 ? -9.186 22.426 27.589 1.00 93.50 162 LYS A O 1
ATOM 1324 N N . GLY A 1 163 ? -7.335 21.686 26.559 1.00 94.31 163 GLY A N 1
ATOM 1325 C CA . GLY A 1 163 ? -6.998 20.667 27.548 1.00 94.31 163 GLY A CA 1
ATOM 1326 C C . GLY A 1 163 ? -7.721 19.332 27.311 1.00 94.31 163 GLY A C 1
ATOM 1327 O O . GLY A 1 163 ? -8.134 19.040 26.187 1.00 94.31 163 GLY A O 1
ATOM 1328 N N . PRO A 1 164 ? -7.832 18.476 28.343 1.00 97.38 164 PRO A N 1
ATOM 1329 C CA . PRO A 1 164 ? -8.448 17.157 28.220 1.00 97.38 164 PRO A CA 1
ATOM 1330 C C . PRO A 1 164 ? -9.916 17.229 27.782 1.00 97.38 164 PRO A C 1
ATOM 1332 O O . PRO A 1 164 ? -10.730 17.887 28.425 1.00 97.38 164 PRO A O 1
ATOM 1335 N N . VAL A 1 165 ? -10.280 16.484 26.736 1.00 97.44 165 VAL A N 1
ATOM 1336 C CA . VAL A 1 165 ? -11.665 16.381 26.253 1.00 97.44 165 VAL A CA 1
ATOM 1337 C C . VAL A 1 165 ? -12.299 15.056 26.638 1.00 97.44 165 VAL A C 1
ATOM 1339 O O . VAL A 1 165 ? -11.687 13.996 26.526 1.00 97.44 165 VAL A O 1
ATOM 1342 N N . LYS A 1 166 ? -13.551 15.095 27.088 1.00 98.12 166 LYS A N 1
ATOM 1343 C CA . LYS A 1 166 ? -14.268 13.912 27.575 1.00 98.12 166 LYS A CA 1
ATOM 1344 C C . LYS A 1 166 ? -14.517 12.899 26.457 1.00 98.12 166 LYS A C 1
ATOM 1346 O O . LYS A 1 166 ? -15.018 13.261 25.394 1.00 98.12 166 LYS A O 1
ATOM 1351 N N . SER A 1 167 ? -14.224 11.625 26.699 1.00 98.06 167 SER A N 1
ATOM 1352 C CA . SER A 1 167 ? -14.509 10.530 25.763 1.00 98.06 167 SER A CA 1
ATOM 1353 C C . SER A 1 167 ? -16.002 10.454 25.425 1.00 98.06 167 SER A C 1
ATOM 1355 O O . SER A 1 167 ? -16.852 10.724 26.274 1.00 98.06 167 SER A O 1
ATOM 1357 N N . VAL A 1 168 ? -16.341 10.025 24.206 1.00 97.00 168 VAL A N 1
ATOM 1358 C CA . VAL A 1 168 ? -17.724 9.649 23.839 1.00 97.00 168 VAL A CA 1
ATOM 1359 C C . VAL A 1 168 ? -18.276 8.486 24.679 1.00 97.00 168 VAL A C 1
ATOM 1361 O O . VAL A 1 168 ? -19.487 8.367 24.838 1.00 97.00 168 VAL A O 1
ATOM 1364 N N . SER A 1 169 ? -17.394 7.661 25.254 1.00 96.88 169 SER A N 1
ATOM 1365 C CA . SER A 1 169 ? -17.722 6.565 26.174 1.00 96.88 169 SER A CA 1
ATOM 1366 C C . SER A 1 169 ? -16.961 6.759 27.499 1.00 96.88 169 SER A C 1
ATOM 1368 O O . SER A 1 169 ? -15.966 6.072 27.745 1.00 96.88 169 SER A O 1
ATOM 1370 N N . PRO A 1 170 ? -17.371 7.703 28.367 1.00 97.00 170 PRO A N 1
ATOM 1371 C CA . PRO A 1 170 ? -16.563 8.138 29.513 1.00 97.00 170 PRO A CA 1
ATOM 1372 C C . PRO A 1 170 ? -16.342 7.054 30.575 1.00 97.00 170 PRO A C 1
ATOM 1374 O O . PRO A 1 170 ? -15.334 7.090 31.270 1.00 97.00 170 PRO A O 1
ATOM 1377 N N . PHE A 1 171 ? -17.233 6.064 30.670 1.00 97.31 171 PHE A N 1
ATOM 1378 C CA . PHE A 1 171 ? -17.188 5.022 31.707 1.00 97.31 171 PHE A CA 1
ATOM 1379 C C . PHE A 1 171 ? -16.739 3.648 31.199 1.00 97.31 171 PHE A C 1
ATOM 1381 O O . PHE A 1 171 ? -16.679 2.685 31.960 1.00 97.31 171 PHE A O 1
ATOM 1388 N N . LYS A 1 172 ? -16.459 3.512 29.898 1.00 96.12 172 LYS A N 1
ATOM 1389 C CA . LYS A 1 172 ? -16.057 2.234 29.309 1.00 96.12 172 LYS A CA 1
ATOM 1390 C C . LYS A 1 172 ? -15.129 2.456 28.131 1.00 96.12 172 LYS A C 1
ATOM 1392 O O . LYS A 1 172 ? -15.559 2.918 27.082 1.00 96.12 172 LYS A O 1
ATOM 1397 N N . ARG A 1 173 ? -13.880 2.024 28.288 1.00 95.06 173 ARG A N 1
ATOM 1398 C CA . ARG A 1 173 ? -12.854 2.114 27.250 1.00 95.06 173 ARG A CA 1
ATOM 1399 C C . ARG A 1 173 ? -13.175 1.199 26.068 1.00 95.06 173 ARG A C 1
ATOM 1401 O O . ARG A 1 173 ? -13.169 -0.025 26.204 1.00 95.06 173 ARG A O 1
ATOM 1408 N N . ASN A 1 174 ? -13.355 1.779 24.887 1.00 94.25 174 ASN A N 1
ATOM 1409 C CA . ASN A 1 174 ? -13.415 1.074 23.611 1.00 94.25 174 ASN A CA 1
ATOM 1410 C C . ASN A 1 174 ? -12.301 1.568 22.671 1.00 94.25 174 ASN A C 1
ATOM 1412 O O . ASN A 1 174 ? -11.950 2.753 22.674 1.00 94.25 174 ASN A O 1
ATOM 1416 N N . PRO A 1 175 ? -11.755 0.695 21.801 1.00 90.94 175 PRO A N 1
ATOM 1417 C CA . PRO A 1 175 ? -10.692 1.080 20.873 1.00 90.94 175 PRO A CA 1
ATOM 1418 C C . PRO A 1 175 ? -11.034 2.292 19.995 1.00 90.94 175 PRO A C 1
ATOM 1420 O O . PRO A 1 175 ? -10.169 3.141 19.800 1.00 90.94 175 PRO A O 1
ATOM 1423 N N . LYS A 1 176 ? -12.287 2.404 19.534 1.00 92.38 176 LYS A N 1
ATOM 1424 C CA . LYS A 1 176 ? -12.745 3.471 18.631 1.00 92.38 176 LYS A CA 1
ATOM 1425 C C . LYS A 1 176 ? -12.941 4.842 19.288 1.00 92.38 176 LYS A C 1
ATOM 1427 O O . LYS A 1 176 ? -12.902 5.838 18.583 1.00 92.38 176 LYS A O 1
ATOM 1432 N N . ASP A 1 177 ? -13.082 4.903 20.617 1.00 95.88 177 ASP A N 1
ATOM 1433 C CA . ASP A 1 177 ? -13.536 6.127 21.298 1.00 95.88 177 ASP A CA 1
ATOM 1434 C C . ASP A 1 177 ? -12.639 7.341 21.039 1.00 95.88 177 ASP A C 1
ATOM 1436 O O . ASP A 1 177 ? -13.139 8.457 20.999 1.00 95.88 177 ASP A O 1
ATOM 1440 N N . ILE A 1 178 ? -11.327 7.151 20.861 1.00 96.44 178 ILE A N 1
ATOM 1441 C CA . ILE A 1 178 ? -10.414 8.267 20.581 1.00 96.44 178 ILE A CA 1
ATOM 1442 C C . ILE A 1 178 ? -10.680 8.904 19.207 1.00 96.44 178 ILE A C 1
ATOM 1444 O O . ILE A 1 178 ? -10.586 10.120 19.083 1.00 96.44 178 ILE A O 1
ATOM 1448 N N . GLY A 1 179 ? -11.035 8.095 18.202 1.00 95.50 179 GLY A N 1
ATOM 1449 C CA . GLY A 1 179 ? -11.419 8.572 16.871 1.00 95.50 179 GLY A CA 1
ATOM 1450 C C . GLY A 1 179 ? -12.766 9.273 16.921 1.00 95.50 179 GLY A C 1
ATOM 1451 O O . GLY A 1 179 ? -12.837 10.453 16.608 1.00 95.50 179 GLY A O 1
ATOM 1452 N N . ASP A 1 180 ? -13.780 8.588 17.454 1.00 95.69 180 ASP A N 1
ATOM 1453 C CA . ASP A 1 180 ? -15.132 9.135 17.621 1.00 95.69 180 ASP A CA 1
ATOM 1454 C C . ASP A 1 180 ? -15.120 10.458 18.429 1.00 95.69 180 ASP A C 1
ATOM 1456 O O . ASP A 1 180 ? -15.867 11.390 18.136 1.00 95.69 180 ASP A O 1
ATOM 1460 N N . THR A 1 181 ? -14.254 10.569 19.448 1.00 96.94 181 THR A N 1
ATOM 1461 C CA . THR A 1 181 ? -14.097 11.803 20.238 1.00 96.94 181 THR A CA 1
ATOM 1462 C C . THR A 1 181 ? -13.419 12.906 19.434 1.00 96.94 181 THR A C 1
ATOM 1464 O O . THR A 1 181 ? -13.866 14.045 19.492 1.00 96.94 181 THR A O 1
ATOM 1467 N N . LEU A 1 182 ? -12.365 12.592 18.674 1.00 96.50 182 LEU A N 1
ATOM 1468 C CA . LEU A 1 182 ? -11.699 13.579 17.827 1.00 96.50 182 LEU A CA 1
ATOM 1469 C C . LEU A 1 182 ? -12.645 14.128 16.751 1.00 96.50 182 LEU A C 1
ATOM 1471 O O . LEU A 1 182 ? -12.720 15.339 16.569 1.00 96.50 182 LEU A O 1
ATOM 1475 N N . GLU A 1 183 ? -13.385 13.250 16.073 1.00 95.31 183 GLU A N 1
ATOM 1476 C CA . GLU A 1 183 ? -14.373 13.631 15.059 1.00 95.31 183 GLU A CA 1
ATOM 1477 C C . GLU A 1 183 ? -15.428 14.576 15.645 1.00 95.31 183 GLU A C 1
ATOM 1479 O O . GLU A 1 183 ? -15.672 15.641 15.078 1.00 95.31 183 GLU A O 1
ATOM 1484 N N . ARG A 1 184 ? -15.972 14.255 16.832 1.00 95.12 184 ARG A N 1
ATOM 1485 C CA . ARG A 1 184 ? -16.908 15.131 17.557 1.00 95.12 184 ARG A CA 1
ATOM 1486 C C . ARG A 1 184 ? -16.318 16.518 17.808 1.00 95.12 184 ARG A C 1
ATOM 1488 O O . ARG A 1 184 ? -16.987 17.514 17.548 1.00 95.12 184 ARG A O 1
ATOM 1495 N N . GLU A 1 185 ? -15.088 16.592 18.315 1.00 95.75 185 GLU A N 1
ATOM 1496 C CA . GLU A 1 185 ? -14.434 17.870 18.635 1.00 95.75 185 GLU A CA 1
ATOM 1497 C C . GLU A 1 185 ? -14.105 18.712 17.395 1.00 95.75 185 GLU A C 1
ATOM 1499 O O . GLU A 1 185 ? -14.048 19.938 17.483 1.00 95.75 185 GLU A O 1
ATOM 1504 N N . LEU A 1 186 ? -13.919 18.068 16.241 1.00 94.06 186 LEU A N 1
ATOM 1505 C CA . LEU A 1 186 ? -13.720 18.728 14.949 1.00 94.06 186 LEU A CA 1
ATOM 1506 C C . LEU A 1 186 ? -15.035 19.020 14.206 1.00 94.06 186 LEU A C 1
ATOM 1508 O O . LEU A 1 186 ? -15.000 19.591 13.117 1.00 94.06 186 LEU A O 1
ATOM 1512 N N . GLY A 1 187 ? -16.190 18.638 14.763 1.00 90.62 187 GLY A N 1
ATOM 1513 C CA . GLY A 1 187 ? -17.496 18.804 14.117 1.00 90.62 187 GLY A CA 1
ATOM 1514 C C . GLY A 1 187 ? -17.716 17.890 12.904 1.00 90.62 187 GLY A C 1
ATOM 1515 O O . GLY A 1 187 ? -18.544 18.193 12.048 1.00 90.62 187 GLY A O 1
ATOM 1516 N N . ILE A 1 188 ? -16.980 16.781 12.812 1.00 86.75 188 ILE A N 1
ATOM 1517 C CA . ILE A 1 188 ? -17.101 15.786 11.743 1.00 86.75 188 ILE A CA 1
ATOM 1518 C C . ILE A 1 188 ? -18.140 14.748 12.169 1.00 86.75 188 ILE A C 1
ATOM 1520 O O . ILE A 1 188 ? -18.021 14.120 13.221 1.00 86.75 188 ILE A O 1
ATOM 1524 N N . LEU A 1 189 ? -19.176 14.560 11.351 1.00 81.56 189 LEU A N 1
ATOM 1525 C CA . LEU A 1 189 ? -20.199 13.551 11.617 1.00 81.56 189 LEU A CA 1
ATOM 1526 C C . LEU A 1 189 ? -19.685 12.143 11.260 1.00 81.56 189 LEU A C 1
ATOM 1528 O O . LEU A 1 189 ? -19.126 11.963 10.168 1.00 81.56 189 LEU A O 1
ATOM 1532 N N . PRO A 1 190 ? -19.942 11.127 12.110 1.00 75.25 190 PRO A N 1
ATOM 1533 C CA . PRO A 1 190 ? -19.592 9.744 11.808 1.00 75.25 190 PRO A CA 1
ATOM 1534 C C . PRO A 1 190 ? -20.212 9.288 10.488 1.00 75.25 190 PRO A C 1
ATOM 1536 O O . PRO A 1 190 ? -21.416 9.433 10.265 1.00 75.25 190 PRO A O 1
ATOM 1539 N N . ASN A 1 191 ? -19.402 8.703 9.611 1.00 79.44 191 ASN A N 1
ATOM 1540 C CA . ASN A 1 191 ? -19.856 8.244 8.304 1.00 79.44 191 ASN A CA 1
ATOM 1541 C C . ASN A 1 191 ? -19.105 6.975 7.860 1.00 79.44 191 ASN A C 1
ATOM 1543 O O . ASN A 1 191 ? -18.108 6.571 8.451 1.00 79.44 191 ASN A O 1
ATOM 1547 N N . SER A 1 192 ? -19.615 6.313 6.820 1.00 73.00 192 SER A N 1
ATOM 1548 C CA . SER A 1 192 ? -18.976 5.143 6.189 1.00 73.00 192 SER A CA 1
ATOM 1549 C C . SER A 1 192 ? -18.355 5.493 4.832 1.00 73.00 192 SER A C 1
ATOM 1551 O O . SER A 1 192 ? -18.261 4.647 3.937 1.00 73.00 192 SER A O 1
ATOM 1553 N N . SER A 1 193 ? -17.975 6.763 4.657 1.00 77.38 193 SER A N 1
ATOM 1554 C CA . SER A 1 193 ? -17.505 7.275 3.381 1.00 77.38 193 SER A CA 1
ATOM 1555 C C . SER A 1 193 ? -16.211 6.603 2.944 1.00 77.38 193 SER A C 1
ATOM 1557 O O . SER A 1 193 ? -15.381 6.139 3.728 1.00 77.38 193 SER A O 1
ATOM 1559 N N . LYS A 1 194 ? -16.067 6.537 1.625 1.00 82.44 194 LYS A N 1
ATOM 1560 C CA . LYS A 1 194 ? -14.903 5.966 0.950 1.00 82.44 194 LYS A CA 1
ATOM 1561 C C . LYS A 1 194 ? -13.812 7.013 0.718 1.00 82.44 194 LYS A C 1
ATOM 1563 O O . LYS A 1 194 ? -12.716 6.626 0.324 1.00 82.44 194 LYS A O 1
ATOM 1568 N N . ILE A 1 195 ? -14.138 8.289 0.924 1.00 86.62 195 ILE A N 1
ATOM 1569 C CA . ILE A 1 195 ? -13.242 9.433 0.748 1.00 86.62 195 ILE A CA 1
ATOM 1570 C C . ILE A 1 195 ? -12.666 9.879 2.099 1.00 86.62 195 ILE A C 1
ATOM 1572 O O . ILE A 1 195 ? -13.081 9.382 3.151 1.00 86.62 195 ILE A O 1
ATOM 1576 N N . ALA A 1 196 ? -11.698 10.787 2.041 1.00 83.81 196 ALA A N 1
ATOM 1577 C CA . ALA A 1 196 ? -11.063 11.394 3.203 1.00 83.81 196 ALA A CA 1
ATOM 1578 C C . ALA A 1 196 ? -12.043 12.189 4.089 1.00 83.81 196 ALA A C 1
ATOM 1580 O O . ALA A 1 196 ? -12.985 12.808 3.589 1.00 83.81 196 ALA A O 1
ATOM 1581 N N . ASP A 1 197 ? -11.808 12.190 5.402 1.00 84.44 197 ASP A N 1
ATOM 1582 C CA . ASP A 1 197 ? -12.776 12.713 6.378 1.00 84.44 197 ASP A CA 1
ATOM 1583 C C . ASP A 1 197 ? -12.874 14.250 6.383 1.00 84.44 197 ASP A C 1
ATOM 1585 O O . ASP A 1 197 ? -13.970 14.809 6.454 1.00 84.44 197 ASP A O 1
ATOM 1589 N N . PHE A 1 198 ? -11.746 14.960 6.271 1.00 88.25 198 PHE A N 1
ATOM 1590 C CA . PHE A 1 198 ? -11.711 16.420 6.334 1.00 88.25 198 PHE A CA 1
ATOM 1591 C C . PHE A 1 198 ? -11.779 17.030 4.935 1.00 88.25 198 PHE A C 1
ATOM 1593 O O . PHE A 1 198 ? -10.830 16.959 4.145 1.00 88.25 198 PHE A O 1
ATOM 1600 N N . LYS A 1 199 ? -12.944 17.609 4.618 1.00 88.31 199 LYS A N 1
ATOM 1601 C CA . LYS A 1 199 ? -13.252 18.272 3.335 1.00 88.31 199 LYS A CA 1
ATOM 1602 C C . LYS A 1 199 ? -12.958 17.407 2.098 1.00 88.31 199 LYS A C 1
ATOM 1604 O O . LYS A 1 199 ? -12.706 17.941 1.023 1.00 88.31 199 LYS A O 1
ATOM 1609 N N . SER A 1 200 ? -13.004 16.077 2.237 1.00 87.69 200 SER A N 1
ATOM 1610 C CA . SER A 1 200 ? -12.655 15.112 1.180 1.00 87.69 200 SER A CA 1
ATOM 1611 C C . SER A 1 200 ? -11.216 15.219 0.648 1.00 87.69 200 SER A C 1
ATOM 1613 O O . SER A 1 200 ? -10.936 14.697 -0.428 1.00 87.69 200 SER A O 1
ATOM 1615 N N . GLN A 1 201 ? -10.308 15.868 1.387 1.00 90.06 201 GLN A N 1
ATOM 1616 C CA . GLN A 1 201 ? -8.916 16.100 0.973 1.00 90.06 201 GLN A CA 1
ATOM 1617 C C . GLN A 1 201 ? -7.892 15.540 1.965 1.00 90.06 201 GLN A C 1
ATOM 1619 O O . GLN A 1 201 ? -6.828 15.100 1.546 1.00 90.06 201 GLN A O 1
ATOM 1624 N N . VAL A 1 202 ? -8.208 15.509 3.264 1.00 92.62 202 VAL A N 1
ATOM 1625 C CA . VAL A 1 202 ? -7.283 15.016 4.296 1.00 92.62 202 VAL A CA 1
ATOM 1626 C C . VAL A 1 202 ? -7.973 13.969 5.159 1.00 92.62 202 VAL A C 1
ATOM 1628 O O . VAL A 1 202 ? -9.030 14.214 5.739 1.00 92.62 202 VAL A O 1
ATOM 1631 N N . GLU A 1 203 ? -7.394 12.776 5.222 1.00 96.25 203 GLU A N 1
ATOM 1632 C CA . GLU A 1 203 ? -7.859 11.700 6.097 1.00 96.25 203 GLU A CA 1
ATOM 1633 C C . GLU A 1 203 ? -7.415 11.962 7.532 1.00 96.25 203 GLU A C 1
ATOM 1635 O O . GLU A 1 203 ? -6.267 12.355 7.764 1.00 96.25 203 GLU A O 1
ATOM 1640 N N . ILE A 1 204 ? -8.283 11.683 8.504 1.00 95.31 204 ILE A N 1
ATOM 1641 C CA . ILE A 1 204 ? -7.941 11.829 9.917 1.00 95.31 204 ILE A CA 1
ATOM 1642 C C . ILE A 1 204 ? -7.933 10.452 10.561 1.00 95.31 204 ILE A C 1
ATOM 1644 O O . ILE A 1 204 ? -8.908 9.710 10.530 1.00 95.31 204 ILE A O 1
ATOM 1648 N N . LYS A 1 205 ? -6.822 10.095 11.207 1.00 95.38 205 LYS A N 1
ATOM 1649 C CA . LYS A 1 205 ? -6.743 8.850 11.979 1.00 95.38 205 LYS A CA 1
ATOM 1650 C C . LYS A 1 205 ? -6.239 9.131 13.375 1.00 95.38 205 LYS A C 1
ATOM 1652 O O . LYS A 1 205 ? -5.122 9.599 13.546 1.00 95.38 205 LYS A O 1
ATOM 1657 N N . ALA A 1 206 ? -7.039 8.790 14.380 1.00 95.50 206 ALA A N 1
ATOM 1658 C CA . ALA A 1 206 ? -6.664 8.958 15.777 1.00 95.50 206 ALA A CA 1
ATOM 1659 C C . ALA A 1 206 ? -6.228 7.636 16.409 1.00 95.50 206 ALA A C 1
ATOM 1661 O O . ALA A 1 206 ? -6.837 6.582 16.193 1.00 95.50 206 ALA A O 1
ATOM 1662 N N . LYS A 1 207 ? -5.199 7.694 17.253 1.00 94.88 207 LYS A N 1
ATOM 1663 C CA . LYS A 1 207 ? -4.733 6.536 18.010 1.00 94.88 207 LYS A CA 1
ATOM 1664 C C . LYS A 1 207 ? -4.219 6.936 19.386 1.00 94.88 207 LYS A C 1
ATOM 1666 O O . LYS A 1 207 ? -3.612 7.989 19.561 1.00 94.88 207 LYS A O 1
ATOM 1671 N N . ARG A 1 208 ? -4.469 6.081 20.379 1.00 95.44 208 ARG A N 1
ATOM 1672 C CA . ARG A 1 208 ? -3.906 6.268 21.720 1.00 95.44 208 ARG A CA 1
ATOM 1673 C C . ARG A 1 208 ? -2.390 6.074 21.682 1.00 95.44 208 ARG A C 1
ATOM 1675 O O . ARG A 1 208 ? -1.915 5.182 20.977 1.00 95.44 208 ARG A O 1
ATOM 1682 N N . ALA A 1 209 ? -1.656 6.862 22.461 1.00 93.56 209 ALA A N 1
ATOM 1683 C CA . ALA A 1 209 ? -0.195 6.829 22.522 1.00 93.56 209 ALA A CA 1
ATOM 1684 C C . ALA A 1 209 ? 0.373 5.452 22.919 1.00 93.56 209 ALA A C 1
ATOM 1686 O O . ALA A 1 209 ? 1.417 5.045 22.418 1.00 93.56 209 ALA A O 1
ATOM 1687 N N . ASP A 1 210 ? -0.340 4.700 23.761 1.00 91.75 210 ASP A N 1
ATOM 1688 C CA . ASP A 1 210 ? 0.034 3.355 24.222 1.00 91.75 210 ASP A CA 1
ATOM 1689 C C . ASP A 1 210 ? -0.281 2.237 23.205 1.00 91.75 210 ASP A C 1
ATOM 1691 O O . ASP A 1 210 ? 0.084 1.072 23.397 1.00 91.75 210 ASP A O 1
ATOM 1695 N N . SER A 1 211 ? -0.986 2.552 22.117 1.00 91.12 211 SER A N 1
ATOM 1696 C CA . SER A 1 211 ? -1.555 1.538 21.239 1.00 91.12 211 SER A CA 1
ATOM 1697 C C . SER A 1 211 ? -0.546 0.991 20.227 1.00 91.12 211 SER A C 1
ATOM 1699 O O . SER A 1 211 ? -0.072 1.679 19.320 1.00 91.12 211 SER A O 1
ATOM 1701 N N . LYS A 1 212 ? -0.311 -0.322 20.302 1.00 89.12 212 LYS A N 1
ATOM 1702 C CA . LYS A 1 212 ? 0.595 -1.074 19.412 1.00 89.12 212 LYS A CA 1
ATOM 1703 C C . LYS A 1 212 ? -0.101 -1.716 18.203 1.00 89.12 212 LYS A C 1
ATOM 1705 O O . LYS A 1 212 ? 0.496 -2.525 17.498 1.00 89.12 212 LYS A O 1
ATOM 1710 N N . THR A 1 213 ? -1.377 -1.409 17.963 1.00 92.31 213 THR A N 1
ATOM 1711 C CA . THR A 1 213 ? -2.158 -2.051 16.890 1.00 92.31 213 THR A CA 1
ATOM 1712 C C . THR A 1 213 ? -1.690 -1.617 15.496 1.00 92.31 213 THR A C 1
ATOM 1714 O O . THR A 1 213 ? -1.108 -0.548 15.336 1.00 92.31 213 THR A O 1
ATOM 1717 N N . LYS A 1 214 ? -1.950 -2.426 14.463 1.00 94.75 214 LYS A N 1
ATOM 1718 C CA . LYS A 1 214 ? -1.750 -1.988 13.072 1.00 94.75 214 LYS A CA 1
ATOM 1719 C C . LYS A 1 214 ? -2.715 -0.857 12.716 1.00 94.75 214 LYS A C 1
ATOM 1721 O O . LYS A 1 214 ? -3.872 -0.885 13.153 1.00 94.75 214 LYS A O 1
ATOM 1726 N N . ASP A 1 215 ? -2.280 0.046 11.855 1.00 95.12 215 ASP A N 1
ATOM 1727 C CA . ASP A 1 215 ? -3.152 1.024 11.221 1.00 95.12 215 ASP A CA 1
ATOM 1728 C C . ASP A 1 215 ? -4.105 0.323 10.266 1.00 95.12 215 ASP A C 1
ATOM 1730 O O . ASP A 1 215 ? -3.711 -0.593 9.544 1.00 95.12 215 ASP A O 1
ATOM 1734 N N . THR A 1 216 ? -5.369 0.734 10.273 1.00 96.00 216 THR A N 1
ATOM 1735 C CA . THR A 1 216 ? -6.289 0.378 9.191 1.00 96.00 216 THR A CA 1
ATOM 1736 C C . THR A 1 216 ? -6.121 1.416 8.099 1.00 96.00 216 THR A C 1
ATOM 1738 O O . THR A 1 216 ? -6.382 2.589 8.355 1.00 96.00 216 THR A O 1
ATOM 1741 N N . LEU A 1 217 ? -5.680 0.985 6.916 1.00 97.19 217 LEU A N 1
ATOM 1742 C CA . LEU A 1 217 ? -5.581 1.853 5.747 1.00 97.19 217 LEU A CA 1
ATOM 1743 C C . LEU A 1 217 ? -7.007 2.126 5.251 1.00 97.19 217 LEU A C 1
ATOM 1745 O O . LEU A 1 217 ? -7.587 3.178 5.508 1.00 97.19 217 LEU A O 1
ATOM 1749 N N . PHE A 1 218 ? -7.650 1.102 4.694 1.00 96.94 218 PHE A N 1
ATOM 1750 C CA . PHE A 1 218 ? -9.018 1.195 4.195 1.00 96.94 218 PHE A CA 1
ATOM 1751 C C . PHE A 1 218 ? -9.736 -0.155 4.276 1.00 96.94 218 PHE A C 1
ATOM 1753 O O . PHE A 1 218 ? -9.117 -1.222 4.221 1.00 96.94 218 PHE A O 1
ATOM 1760 N N . SER A 1 219 ? -11.063 -0.102 4.396 1.00 95.81 219 SER A N 1
ATOM 1761 C CA . SER A 1 219 ? -11.930 -1.281 4.338 1.00 95.81 219 SER A CA 1
ATOM 1762 C C . SER A 1 219 ? -12.367 -1.556 2.901 1.00 95.81 219 SER A C 1
ATOM 1764 O O . SER A 1 219 ? -12.762 -0.638 2.177 1.00 95.81 219 SER A O 1
ATOM 1766 N N . MET A 1 220 ? -12.309 -2.818 2.483 1.00 95.69 220 MET A N 1
ATOM 1767 C CA . MET A 1 220 ? -12.679 -3.240 1.133 1.00 95.69 220 MET A CA 1
ATOM 1768 C C . MET A 1 220 ? -12.977 -4.738 1.100 1.00 95.69 220 MET A C 1
ATOM 1770 O O . MET A 1 220 ? -12.207 -5.533 1.629 1.00 95.69 220 MET A O 1
ATOM 1774 N N . VAL A 1 221 ? -14.067 -5.126 0.442 1.00 96.94 221 VAL A N 1
ATOM 1775 C CA . VAL A 1 221 ? -14.377 -6.530 0.126 1.00 96.94 221 VAL A CA 1
ATOM 1776 C C . VAL A 1 221 ? -13.790 -6.922 -1.238 1.00 96.94 221 VAL A C 1
ATOM 1778 O O . VAL A 1 221 ? -13.532 -6.024 -2.046 1.00 96.94 221 VAL A O 1
ATOM 1781 N N . PRO A 1 222 ? -13.570 -8.221 -1.503 1.00 98.06 222 PRO A N 1
ATOM 1782 C CA . PRO A 1 222 ? -13.241 -8.710 -2.840 1.00 98.06 222 PRO A CA 1
ATOM 1783 C C . PRO A 1 222 ? -14.292 -8.333 -3.886 1.00 98.06 222 PRO A C 1
ATOM 1785 O O . PRO A 1 222 ? -15.450 -8.047 -3.568 1.00 98.06 222 PRO A O 1
ATOM 1788 N N . ASP A 1 223 ? -13.906 -8.419 -5.155 1.00 98.38 223 ASP A N 1
ATOM 1789 C CA . ASP A 1 223 ? -14.859 -8.472 -6.257 1.00 98.38 223 ASP A CA 1
ATOM 1790 C C . ASP A 1 223 ? -15.512 -9.861 -6.286 1.00 98.38 223 ASP A C 1
ATOM 1792 O O . ASP A 1 223 ? -14.943 -10.837 -6.784 1.00 98.38 223 ASP A O 1
ATOM 1796 N N . TRP A 1 224 ? -16.725 -9.956 -5.745 1.00 98.00 224 TRP A N 1
ATOM 1797 C CA . TRP A 1 224 ? -17.484 -11.206 -5.662 1.00 98.00 224 TRP A CA 1
ATOM 1798 C C . TRP A 1 224 ? -17.845 -11.812 -7.020 1.00 98.00 224 TRP A C 1
ATOM 1800 O O . TRP A 1 224 ? -18.046 -13.022 -7.116 1.00 98.00 224 TRP A O 1
ATOM 1810 N N . LYS A 1 225 ? -17.921 -11.000 -8.083 1.00 97.56 225 LYS A N 1
ATOM 1811 C CA . LYS A 1 225 ? -18.223 -11.515 -9.425 1.00 97.56 225 LYS A CA 1
ATOM 1812 C C . LYS A 1 225 ? -17.036 -12.308 -9.964 1.00 97.56 225 LYS A C 1
ATOM 1814 O O . LYS A 1 225 ? -17.241 -13.374 -10.538 1.00 97.56 225 LYS A O 1
ATOM 1819 N N . LYS A 1 226 ? -15.817 -11.813 -9.728 1.00 97.25 226 LYS A N 1
ATOM 1820 C CA . LYS A 1 226 ? -14.562 -12.450 -10.161 1.00 97.25 226 LYS A CA 1
ATOM 1821 C C . LYS A 1 226 ? -14.056 -13.534 -9.201 1.00 97.25 226 LYS A C 1
ATOM 1823 O O . LYS A 1 226 ? -13.364 -14.449 -9.628 1.00 97.25 226 LYS A O 1
ATOM 1828 N N . SER A 1 227 ? -14.401 -13.442 -7.919 1.00 98.19 227 SER A N 1
ATOM 1829 C CA . SER A 1 227 ? -13.967 -14.381 -6.872 1.00 98.19 227 SER A CA 1
ATOM 1830 C C . SER A 1 227 ? -14.652 -15.747 -6.979 1.00 98.19 227 SER A C 1
ATOM 1832 O O . SER A 1 227 ? -15.767 -15.838 -7.489 1.00 98.19 227 SER A O 1
ATOM 1834 N N . ILE A 1 228 ? -14.019 -16.808 -6.464 1.00 97.56 228 ILE A N 1
ATOM 1835 C CA . ILE A 1 228 ? -14.662 -18.126 -6.320 1.00 97.56 228 ILE A CA 1
ATOM 1836 C C . ILE A 1 228 ? -15.683 -18.076 -5.183 1.00 97.56 228 ILE A C 1
ATOM 1838 O O . ILE A 1 228 ? -16.846 -18.406 -5.400 1.00 97.56 228 ILE A O 1
ATOM 1842 N N . ILE A 1 229 ? -15.270 -17.564 -4.021 1.00 97.31 229 ILE A N 1
ATOM 1843 C CA . ILE A 1 229 ? -16.167 -17.242 -2.907 1.00 97.31 229 ILE A CA 1
ATOM 1844 C C . ILE A 1 229 ? -17.021 -16.026 -3.290 1.00 97.31 229 ILE A C 1
ATOM 1846 O O . ILE A 1 229 ? -16.490 -15.020 -3.764 1.00 97.31 229 ILE A O 1
ATOM 1850 N N . LYS A 1 230 ? -18.338 -16.089 -3.074 1.00 97.06 230 LYS A N 1
ATOM 1851 C CA . LYS A 1 230 ? -19.306 -15.085 -3.553 1.00 97.06 230 LYS A CA 1
ATOM 1852 C C . LYS A 1 230 ? -19.783 -14.109 -2.485 1.00 97.06 230 LYS A C 1
ATOM 1854 O O . LYS A 1 230 ? -20.480 -13.148 -2.806 1.00 97.06 230 LYS A O 1
ATOM 1859 N N . SER A 1 231 ? -19.423 -14.316 -1.220 1.00 97.12 231 SER A N 1
ATOM 1860 C CA . SER A 1 231 ? -19.755 -13.376 -0.147 1.00 97.12 231 SER A CA 1
ATOM 1861 C C . SER A 1 231 ? -18.846 -13.502 1.075 1.00 97.12 231 SER A C 1
ATOM 1863 O O . SER A 1 231 ? -18.195 -14.522 1.298 1.00 97.12 231 SER A O 1
ATOM 1865 N N . ALA A 1 232 ? -18.863 -12.480 1.936 1.00 96.75 232 ALA A N 1
ATOM 1866 C CA . ALA A 1 232 ? -18.193 -12.541 3.233 1.00 96.75 232 ALA A CA 1
ATOM 1867 C C . ALA A 1 232 ? -18.795 -13.628 4.142 1.00 96.75 232 ALA A C 1
ATOM 1869 O O . ALA A 1 232 ? -18.053 -14.304 4.850 1.00 96.75 232 ALA A O 1
ATOM 1870 N N . SER A 1 233 ? -20.116 -13.842 4.097 1.00 97.44 233 SER A N 1
ATOM 1871 C CA . SER A 1 233 ? -20.774 -14.943 4.813 1.00 97.44 233 SER A CA 1
ATOM 1872 C C . SER A 1 233 ? -20.217 -16.297 4.388 1.00 97.44 233 SER A C 1
ATOM 1874 O O . SER A 1 233 ? -19.837 -17.093 5.239 1.00 97.44 233 SER A O 1
ATOM 1876 N N . GLU A 1 234 ? -20.108 -16.535 3.083 1.00 97.69 234 GLU A N 1
ATOM 1877 C CA . GLU A 1 234 ? -19.553 -17.773 2.532 1.00 97.69 234 GLU A CA 1
ATOM 1878 C C . GLU A 1 234 ? -18.074 -17.946 2.901 1.00 97.69 234 GLU A C 1
ATOM 1880 O O . GLU A 1 234 ? -17.670 -19.032 3.316 1.00 97.69 234 GLU A O 1
ATOM 1885 N N . MET A 1 235 ? -17.282 -16.868 2.864 1.00 97.88 235 MET A N 1
ATOM 1886 C CA . MET A 1 235 ? -15.891 -16.881 3.329 1.00 97.88 235 MET A CA 1
ATOM 1887 C C . MET A 1 235 ? -15.789 -17.339 4.794 1.00 97.88 235 MET A C 1
ATOM 1889 O O . MET A 1 235 ? -14.962 -18.186 5.133 1.00 97.88 235 MET A O 1
ATOM 1893 N N . ILE A 1 236 ? -16.648 -16.805 5.669 1.00 98.19 236 ILE A N 1
ATOM 1894 C CA . ILE A 1 236 ? -16.681 -17.156 7.096 1.00 98.19 236 ILE A CA 1
ATOM 1895 C C . ILE A 1 236 ? -17.205 -18.582 7.301 1.00 98.19 236 ILE A C 1
ATOM 1897 O O . ILE A 1 236 ? -16.688 -19.305 8.148 1.00 98.19 236 ILE A O 1
ATOM 1901 N N . LEU A 1 237 ? -18.210 -19.022 6.545 1.00 98.06 237 LEU A N 1
ATOM 1902 C CA . LEU A 1 237 ? -18.713 -20.393 6.639 1.00 98.06 237 LEU A CA 1
ATOM 1903 C C . LEU A 1 237 ? -17.660 -21.416 6.199 1.00 98.06 237 LEU A C 1
ATOM 1905 O O . LEU A 1 237 ? -17.546 -22.468 6.832 1.00 98.06 237 LEU A O 1
ATOM 1909 N N . THR A 1 238 ? -16.868 -21.079 5.181 1.00 97.00 238 THR A N 1
ATOM 1910 C CA . THR A 1 238 ? -15.836 -21.952 4.605 1.00 97.00 238 THR A CA 1
ATOM 1911 C C . THR A 1 238 ? -14.589 -22.015 5.485 1.00 97.00 238 THR A C 1
ATOM 1913 O O . THR A 1 238 ? -14.166 -23.099 5.872 1.00 97.00 238 THR A O 1
ATOM 1916 N N . PHE A 1 239 ? -14.028 -20.862 5.866 1.00 97.25 239 PHE A N 1
ATOM 1917 C CA . PHE A 1 239 ? -12.726 -20.783 6.548 1.00 97.25 239 PHE A CA 1
ATOM 1918 C C . PHE A 1 239 ? -12.813 -20.399 8.033 1.00 97.25 239 PHE A C 1
ATOM 1920 O O . PHE A 1 239 ? -11.801 -20.376 8.734 1.00 97.25 239 PHE A O 1
ATOM 1927 N N . GLY A 1 240 ? -14.002 -20.053 8.529 1.00 97.06 240 GLY A N 1
ATOM 1928 C CA . GLY A 1 240 ? -14.214 -19.635 9.912 1.00 97.06 240 GLY A CA 1
ATOM 1929 C C . GLY A 1 240 ? -14.266 -20.797 10.900 1.00 97.06 240 GLY A C 1
ATOM 1930 O O . GLY A 1 240 ? -14.573 -21.943 10.563 1.00 97.06 240 GLY A O 1
ATOM 1931 N N . TYR A 1 241 ? -14.005 -20.465 12.158 1.00 97.38 241 TYR A N 1
ATOM 1932 C CA . TYR A 1 241 ? -14.004 -21.381 13.296 1.00 97.38 241 TYR A CA 1
ATOM 1933 C C . TYR A 1 241 ? -15.219 -21.134 14.195 1.00 97.38 241 TYR A C 1
ATOM 1935 O O . TYR A 1 241 ? -15.803 -20.052 14.179 1.00 97.38 241 TYR A O 1
ATOM 1943 N N . ALA A 1 242 ? -15.617 -22.129 14.992 1.00 97.75 242 ALA A N 1
ATOM 1944 C CA . ALA A 1 242 ? -16.738 -21.983 15.920 1.00 97.75 242 ALA A CA 1
ATOM 1945 C C . ALA A 1 242 ? -16.507 -20.807 16.887 1.00 97.75 242 ALA A C 1
ATOM 1947 O O . ALA A 1 242 ? -15.435 -20.675 17.488 1.00 97.75 242 ALA A O 1
ATOM 1948 N N . SER A 1 243 ? -17.507 -19.937 17.036 1.00 96.62 243 SER A N 1
ATOM 1949 C CA . SER A 1 243 ? -17.397 -18.786 17.927 1.00 96.62 243 SER A CA 1
ATOM 1950 C C . SER A 1 243 ? -17.347 -19.238 19.382 1.00 96.62 243 SER A C 1
ATOM 1952 O O . SER A 1 243 ? -18.250 -19.911 19.871 1.00 96.62 243 SER A O 1
ATOM 1954 N N . LYS A 1 244 ? -16.325 -18.785 20.116 1.00 95.94 244 LYS A N 1
ATOM 1955 C CA . LYS A 1 244 ? -16.184 -19.072 21.555 1.00 95.94 244 LYS A CA 1
ATOM 1956 C C . LYS A 1 244 ? -17.227 -18.365 22.425 1.00 95.94 244 LYS A C 1
ATOM 1958 O O . LYS A 1 244 ? -17.427 -18.753 23.567 1.00 95.94 244 LYS A O 1
ATOM 1963 N N . LYS A 1 245 ? -17.840 -17.288 21.918 1.00 95.06 245 LYS A N 1
ATOM 1964 C CA . LYS A 1 245 ? -18.743 -16.420 22.692 1.00 95.06 245 LYS A CA 1
ATOM 1965 C C . LYS A 1 245 ? -20.207 -16.523 22.257 1.00 95.06 245 LYS A C 1
ATOM 1967 O O . LYS A 1 245 ? -21.085 -16.170 23.035 1.00 95.06 245 LYS A O 1
ATOM 1972 N N . TYR A 1 246 ? -20.476 -16.965 21.030 1.00 94.75 246 TYR A N 1
ATOM 1973 C CA . TYR A 1 246 ? -21.823 -16.964 20.463 1.00 94.75 246 TYR A CA 1
ATOM 1974 C C . TYR A 1 246 ? -22.144 -18.354 19.904 1.00 94.75 246 TYR A C 1
ATOM 1976 O O . TYR A 1 246 ? -21.677 -18.686 18.814 1.00 94.75 246 TYR A O 1
ATOM 1984 N N . PRO A 1 247 ? -22.926 -19.173 20.630 1.00 95.38 247 PRO A N 1
ATOM 1985 C CA . PRO A 1 247 ? -23.337 -20.492 20.157 1.00 95.38 247 PRO A CA 1
ATOM 1986 C C . PRO A 1 247 ? -23.982 -20.426 18.767 1.00 95.38 247 PRO A C 1
ATOM 1988 O O . PRO A 1 247 ? -24.730 -19.493 18.478 1.00 95.38 247 PRO A O 1
ATOM 1991 N N . ASN A 1 248 ? -23.706 -21.417 17.915 1.00 95.69 248 ASN A N 1
ATOM 1992 C CA . ASN A 1 248 ? -24.207 -21.526 16.532 1.00 95.69 248 ASN A CA 1
ATOM 1993 C C . ASN A 1 248 ? -23.703 -20.453 15.550 1.00 95.69 248 ASN A C 1
ATOM 1995 O O . ASN A 1 248 ? -24.274 -20.278 14.471 1.00 95.69 248 ASN A O 1
ATOM 1999 N N . PHE A 1 249 ? -22.621 -19.752 15.889 1.00 97.88 249 PHE A N 1
ATOM 2000 C CA . PHE A 1 249 ? -21.930 -18.852 14.971 1.00 97.88 249 PHE A CA 1
ATOM 2001 C C . PHE A 1 249 ? -20.538 -19.368 14.605 1.00 97.88 249 PHE A C 1
ATOM 2003 O O . PHE A 1 249 ? -19.850 -19.977 15.426 1.00 97.88 249 PHE A O 1
ATOM 2010 N N . LYS A 1 250 ? -20.094 -19.034 13.391 1.00 98.12 250 LYS A N 1
ATOM 2011 C CA . LYS A 1 250 ? -18.685 -19.054 12.994 1.00 98.12 250 LYS A CA 1
ATOM 2012 C C . LYS A 1 250 ? -18.105 -17.646 13.026 1.00 98.12 250 LYS A C 1
ATOM 2014 O O . LYS A 1 250 ? -18.733 -16.688 12.574 1.00 98.12 250 LYS A O 1
ATOM 2019 N N . ASP A 1 251 ? -16.893 -17.553 13.550 1.00 98.12 251 ASP A N 1
ATOM 2020 C CA . ASP A 1 251 ? -16.051 -16.368 13.568 1.00 98.12 251 ASP A CA 1
ATOM 2021 C C . ASP A 1 251 ? -14.942 -16.516 12.520 1.00 98.12 251 ASP A C 1
ATOM 2023 O O . ASP A 1 251 ? -14.337 -17.579 12.377 1.00 98.12 251 ASP A O 1
ATOM 2027 N N . LEU A 1 252 ? -14.635 -15.429 11.816 1.00 97.81 252 LEU A N 1
ATOM 2028 C CA . LEU A 1 252 ? -13.413 -15.311 11.028 1.00 97.81 252 LEU A CA 1
ATOM 2029 C C . LEU A 1 252 ? -12.740 -13.992 11.398 1.00 97.81 252 LEU A C 1
ATOM 2031 O O . LEU A 1 252 ? -13.085 -12.922 10.893 1.00 97.81 252 LEU A O 1
ATOM 2035 N N . TYR A 1 253 ? -11.791 -14.098 12.323 1.00 97.44 253 TYR A N 1
ATOM 2036 C CA . TYR A 1 253 ? -10.865 -13.030 12.688 1.00 97.44 253 TYR A CA 1
ATOM 2037 C C . TYR A 1 253 ? -9.452 -13.513 12.393 1.00 97.44 253 TYR A C 1
ATOM 2039 O O . TYR A 1 253 ? -8.811 -14.107 13.260 1.00 97.44 253 TYR A O 1
ATOM 2047 N N . VAL A 1 254 ? -9.009 -13.324 11.152 1.00 97.62 254 VAL A N 1
ATOM 2048 C CA . VAL A 1 254 ? -7.694 -13.774 10.678 1.00 97.62 254 VAL A CA 1
ATOM 2049 C C . VAL A 1 254 ? -7.014 -12.673 9.881 1.00 97.62 254 VAL A C 1
ATOM 2051 O O . VAL A 1 254 ? -7.670 -11.903 9.180 1.00 97.62 254 VAL A O 1
ATOM 2054 N N . THR A 1 255 ? -5.691 -12.630 9.970 1.00 98.12 255 THR A N 1
ATOM 2055 C CA . THR A 1 255 ? -4.843 -11.788 9.128 1.00 98.12 255 THR A CA 1
ATOM 2056 C C . THR A 1 255 ? -4.275 -12.646 8.004 1.00 98.12 255 THR A C 1
ATOM 2058 O O . THR A 1 255 ? -3.749 -13.732 8.247 1.00 98.12 255 THR A O 1
ATOM 2061 N N . VAL A 1 256 ? -4.396 -12.169 6.772 1.00 98.44 256 VAL A N 1
ATOM 2062 C CA . VAL A 1 256 ? -3.870 -12.795 5.560 1.00 98.44 256 VAL A CA 1
ATOM 2063 C C . VAL A 1 256 ? -2.642 -12.002 5.112 1.00 98.44 256 VAL A C 1
ATOM 2065 O O . VAL A 1 256 ? -2.693 -10.775 4.976 1.00 98.44 256 VAL A O 1
ATOM 2068 N N . HIS A 1 257 ? -1.529 -12.708 4.934 1.00 96.69 257 HIS A N 1
ATOM 2069 C CA . HIS A 1 257 ? -0.234 -12.178 4.499 1.00 96.69 257 HIS A CA 1
ATOM 2070 C C . HIS A 1 257 ? 0.144 -12.776 3.135 1.00 96.69 257 HIS A C 1
ATOM 2072 O O . HIS A 1 257 ? -0.644 -13.541 2.593 1.00 96.69 257 HIS A O 1
ATOM 2078 N N . SER A 1 258 ? 1.337 -12.503 2.590 1.00 95.12 258 SER A N 1
ATOM 2079 C CA . SER A 1 258 ? 1.830 -13.243 1.412 1.00 95.12 258 SER A CA 1
ATOM 2080 C C . SER A 1 258 ? 2.225 -14.690 1.736 1.00 95.12 258 SER A C 1
ATOM 2082 O O . SER A 1 258 ? 2.298 -15.538 0.851 1.00 95.12 258 SER A O 1
ATOM 2084 N N . LYS A 1 259 ? 2.416 -15.005 3.023 1.00 94.44 259 LYS A N 1
ATOM 2085 C CA . LYS A 1 259 ? 2.564 -16.370 3.542 1.00 94.44 259 LYS A CA 1
ATOM 2086 C C . LYS A 1 259 ? 1.228 -16.929 4.060 1.00 94.44 259 LYS A C 1
ATOM 2088 O O . LYS A 1 259 ? 0.437 -16.152 4.604 1.00 94.44 259 LYS A O 1
ATOM 2093 N N . PRO A 1 2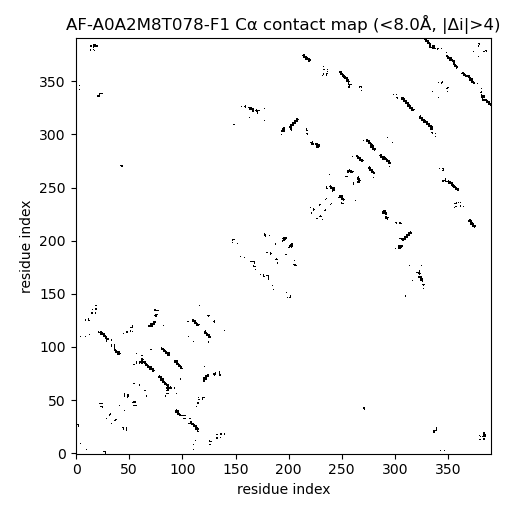60 ? 0.993 -18.253 3.952 1.00 95.75 260 PRO A N 1
ATOM 2094 C CA . PRO A 1 260 ? -0.194 -18.895 4.511 1.00 95.75 260 PRO A CA 1
ATOM 2095 C C . PRO A 1 260 ? -0.364 -18.613 6.007 1.00 95.75 260 PRO A C 1
ATOM 2097 O O . PRO A 1 260 ? 0.587 -18.725 6.781 1.00 95.75 260 PRO A O 1
ATOM 2100 N N . ASN A 1 261 ? -1.582 -18.261 6.417 1.00 96.50 261 ASN A N 1
ATOM 2101 C CA . ASN A 1 261 ? -1.973 -18.216 7.826 1.00 96.50 261 ASN A CA 1
ATOM 2102 C C . ASN A 1 261 ? -2.508 -19.582 8.306 1.00 96.50 261 ASN A C 1
ATOM 2104 O O . ASN A 1 261 ? -2.510 -20.560 7.561 1.00 96.50 261 ASN A O 1
ATOM 2108 N N . ASN A 1 262 ? -3.016 -19.652 9.540 1.00 94.50 262 ASN A N 1
ATOM 2109 C CA . ASN A 1 262 ? -3.539 -20.896 10.131 1.00 94.50 262 ASN A CA 1
ATOM 2110 C C . ASN A 1 262 ? -4.776 -21.473 9.413 1.00 94.50 262 ASN A C 1
ATOM 2112 O O . ASN A 1 262 ? -5.177 -22.597 9.695 1.00 94.50 262 ASN A O 1
ATOM 2116 N N . GLN A 1 263 ? -5.394 -20.712 8.508 1.00 95.12 263 GLN A N 1
ATOM 2117 C CA . GLN A 1 263 ? -6.522 -21.124 7.669 1.00 95.12 263 GLN A CA 1
ATOM 2118 C C . GLN A 1 263 ? -6.040 -21.511 6.263 1.00 95.12 263 GLN A C 1
ATOM 2120 O O . GLN A 1 263 ? -6.854 -21.727 5.372 1.00 95.12 263 GLN A O 1
ATOM 2125 N N . GLY A 1 264 ? -4.721 -21.553 6.051 1.00 95.56 264 GLY A N 1
ATOM 2126 C CA . GLY A 1 264 ? -4.098 -21.810 4.760 1.00 95.56 264 GLY A CA 1
ATOM 2127 C C . GLY A 1 264 ? -4.254 -20.660 3.767 1.00 95.56 264 GLY A C 1
ATOM 2128 O O . GLY A 1 264 ? -3.999 -20.867 2.588 1.00 95.56 264 GLY A O 1
ATOM 2129 N N . LEU A 1 265 ? -4.696 -19.472 4.194 1.00 97.88 265 LEU A N 1
ATOM 2130 C CA . LEU A 1 265 ? -4.955 -18.335 3.305 1.00 97.88 265 LEU A CA 1
ATOM 2131 C C . LEU A 1 265 ? -3.699 -17.483 3.131 1.00 97.88 265 LEU A C 1
ATOM 2133 O O . LEU A 1 265 ? -3.061 -17.123 4.125 1.00 97.88 265 LEU A O 1
ATOM 2137 N N . ARG A 1 266 ? -3.404 -17.080 1.893 1.00 98.06 266 ARG A N 1
ATOM 2138 C CA . ARG A 1 266 ? -2.361 -16.095 1.569 1.00 98.06 266 ARG A CA 1
ATOM 2139 C C . ARG A 1 266 ? -2.787 -15.150 0.444 1.00 98.06 266 ARG A C 1
ATOM 2141 O O . ARG A 1 266 ? 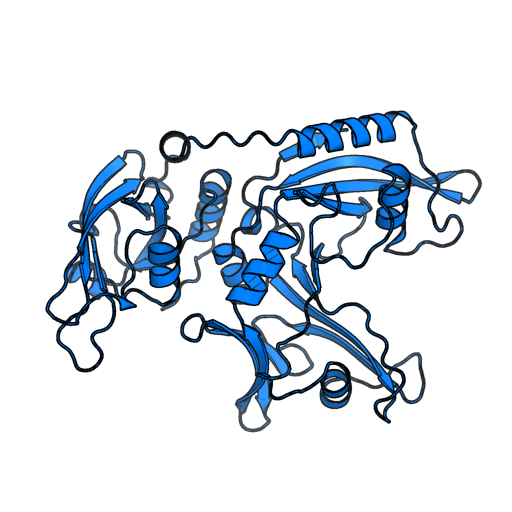-3.694 -15.468 -0.319 1.00 98.06 266 ARG A O 1
ATOM 2148 N N . LEU A 1 267 ? -2.122 -14.004 0.354 1.00 98.25 267 LEU A N 1
ATOM 2149 C CA . LEU A 1 267 ? -2.248 -13.002 -0.700 1.00 98.25 267 LEU A CA 1
ATOM 2150 C C . LEU A 1 267 ? -1.160 -13.189 -1.760 1.00 98.25 267 LEU A C 1
ATOM 2152 O O . LEU A 1 267 ? -0.007 -13.455 -1.428 1.00 98.25 267 LEU A O 1
ATOM 2156 N N . GLU A 1 268 ? -1.511 -12.969 -3.018 1.00 96.44 268 GLU A N 1
ATOM 2157 C CA . GLU A 1 268 ? -0.607 -13.051 -4.161 1.00 96.44 268 GLU A CA 1
ATOM 2158 C C . GLU A 1 268 ? -0.877 -11.888 -5.117 1.00 96.44 268 GLU A C 1
ATOM 2160 O O . GLU A 1 268 ? -2.014 -11.671 -5.537 1.00 96.44 268 GLU A O 1
ATOM 2165 N N . VAL A 1 269 ? 0.161 -11.107 -5.423 1.00 95.25 269 VAL A N 1
ATOM 2166 C CA . VAL A 1 269 ? 0.066 -9.995 -6.374 1.00 95.25 269 VAL A CA 1
ATOM 2167 C C . VAL A 1 269 ? 0.332 -10.538 -7.775 1.00 95.25 269 VAL A C 1
ATOM 2169 O O . VAL A 1 269 ? 1.436 -10.981 -8.074 1.00 95.25 269 VAL A O 1
ATOM 2172 N N . ASP A 1 270 ? -0.680 -10.474 -8.628 1.00 94.62 270 ASP A N 1
ATOM 2173 C CA . ASP A 1 270 ? -0.628 -10.825 -10.042 1.00 94.62 270 ASP A CA 1
ATOM 2174 C C . ASP A 1 270 ? -0.715 -9.540 -10.874 1.00 94.62 270 ASP A C 1
ATOM 2176 O O . ASP A 1 270 ? -1.780 -9.112 -11.324 1.00 94.62 270 ASP A O 1
ATOM 2180 N N . GLU A 1 271 ? 0.430 -8.877 -11.028 1.00 90.69 271 GLU A N 1
ATOM 2181 C CA . GLU A 1 271 ? 0.533 -7.622 -11.779 1.00 90.69 271 GLU A CA 1
ATOM 2182 C C . GLU A 1 271 ? 0.196 -7.808 -13.261 1.00 90.69 271 GLU A C 1
ATOM 2184 O O . GLU A 1 271 ? -0.324 -6.886 -13.884 1.00 90.69 271 GLU A O 1
ATOM 2189 N N . GLU A 1 272 ? 0.467 -8.991 -13.825 1.00 90.38 272 GLU A N 1
ATOM 2190 C CA . GLU A 1 272 ? 0.250 -9.263 -15.248 1.00 90.38 272 GLU A CA 1
ATOM 2191 C C . GLU A 1 272 ? -1.239 -9.280 -15.593 1.00 90.38 272 GLU A C 1
ATOM 2193 O O . GLU A 1 272 ? -1.638 -8.679 -16.590 1.00 90.38 272 GLU A O 1
ATOM 2198 N N . ASN A 1 273 ? -2.069 -9.892 -14.743 1.00 93.69 273 ASN A N 1
ATOM 2199 C CA . ASN A 1 273 ? -3.525 -9.876 -14.910 1.00 93.69 273 ASN A CA 1
ATOM 2200 C C . ASN A 1 273 ? -4.217 -8.708 -14.184 1.00 93.69 273 ASN A C 1
ATOM 2202 O O . ASN A 1 273 ? -5.438 -8.562 -14.274 1.00 93.69 273 ASN A O 1
ATOM 2206 N N . GLY A 1 274 ? -3.462 -7.874 -13.464 1.00 95.12 274 GLY A N 1
ATOM 2207 C CA . GLY A 1 274 ? -4.002 -6.736 -12.724 1.00 95.12 274 GLY A CA 1
ATOM 2208 C C . GLY A 1 274 ? -4.832 -7.148 -11.506 1.00 95.12 274 GLY A C 1
ATOM 2209 O O . GLY A 1 274 ? -5.827 -6.488 -11.186 1.00 95.12 274 GLY A O 1
ATOM 2210 N N . TYR A 1 275 ? -4.445 -8.225 -10.816 1.00 97.75 275 TYR A N 1
ATOM 2211 C CA . TYR A 1 275 ? -5.166 -8.764 -9.663 1.00 97.75 275 TYR A CA 1
ATOM 2212 C C . TYR A 1 275 ? -4.314 -8.859 -8.398 1.00 97.75 275 TYR A C 1
ATOM 2214 O O . TYR A 1 275 ? -3.137 -9.192 -8.418 1.00 97.75 275 TYR A O 1
ATOM 2222 N N . LEU A 1 276 ? -4.946 -8.602 -7.257 1.00 98.44 276 LEU A N 1
ATOM 2223 C CA . LEU A 1 276 ? -4.523 -9.136 -5.973 1.00 98.44 276 LEU A CA 1
ATOM 2224 C C . LEU A 1 276 ? -5.413 -10.340 -5.679 1.00 98.44 276 LEU A C 1
ATOM 2226 O O . LEU A 1 276 ? -6.629 -10.206 -5.551 1.00 98.44 276 LEU A O 1
ATOM 2230 N N . ASN A 1 277 ? -4.805 -11.508 -5.567 1.00 98.38 277 ASN A N 1
ATOM 2231 C CA . ASN A 1 277 ? -5.483 -12.770 -5.337 1.00 98.38 277 ASN A CA 1
ATOM 2232 C C . ASN A 1 277 ? -5.346 -13.177 -3.870 1.00 98.38 277 ASN A C 1
ATOM 2234 O O . ASN A 1 277 ? -4.305 -12.975 -3.254 1.00 98.38 277 ASN A O 1
ATOM 2238 N N . GLN A 1 278 ? -6.386 -13.788 -3.311 1.00 98.56 278 GLN A N 1
ATOM 2239 C CA . GLN A 1 278 ? -6.267 -14.627 -2.126 1.00 98.56 278 GLN A CA 1
ATOM 2240 C C . GLN A 1 278 ? -6.389 -16.077 -2.560 1.00 98.56 278 GLN A C 1
ATOM 2242 O O . GLN A 1 278 ? -7.378 -16.470 -3.186 1.00 98.56 278 GLN A O 1
ATOM 2247 N N . VAL A 1 279 ? -5.419 -16.881 -2.164 1.00 97.94 279 VAL A N 1
ATOM 2248 C CA . VAL A 1 279 ? -5.342 -18.298 -2.502 1.00 97.94 279 VAL A CA 1
ATOM 2249 C C . VAL A 1 279 ? -5.209 -19.130 -1.232 1.00 97.94 279 VAL A C 1
ATOM 2251 O O . VAL A 1 279 ? -4.803 -18.633 -0.176 1.00 97.94 279 VAL A O 1
ATOM 2254 N N . THR A 1 280 ? -5.574 -20.399 -1.338 1.00 96.69 280 THR A N 1
ATOM 2255 C CA . THR A 1 280 ? -5.316 -21.421 -0.329 1.00 96.69 280 THR A CA 1
ATOM 2256 C C . THR A 1 280 ? -4.685 -22.639 -0.977 1.00 96.69 280 THR A C 1
ATOM 2258 O O . THR A 1 280 ? -4.805 -22.808 -2.185 1.00 96.69 280 THR A O 1
ATOM 2261 N N . THR A 1 281 ? -4.011 -23.476 -0.201 1.00 91.62 281 THR A N 1
ATOM 2262 C CA . THR A 1 281 ? -3.397 -24.705 -0.706 1.00 91.62 281 THR A CA 1
ATOM 2263 C C . THR A 1 281 ? -4.198 -25.893 -0.192 1.00 91.62 281 THR A C 1
ATOM 2265 O O . THR A 1 281 ? -4.449 -25.995 1.010 1.00 91.62 281 THR A O 1
ATOM 2268 N N . ASP A 1 282 ? -4.636 -26.766 -1.097 1.00 84.44 282 ASP A N 1
ATOM 2269 C CA . ASP A 1 282 ? -5.366 -27.977 -0.729 1.00 84.44 282 ASP A CA 1
ATOM 2270 C C . ASP A 1 282 ? -4.442 -29.078 -0.176 1.00 84.44 282 ASP A C 1
ATOM 2272 O O . ASP A 1 282 ? -3.218 -28.940 -0.117 1.00 84.44 282 ASP A O 1
ATOM 2276 N N . SER A 1 283 ? -5.031 -30.203 0.237 1.00 82.25 283 SER A N 1
ATOM 2277 C CA . SER A 1 283 ? -4.290 -31.349 0.777 1.00 82.25 283 SER A CA 1
ATOM 2278 C C . SER A 1 283 ? -3.335 -32.007 -0.226 1.00 82.25 283 SER A C 1
ATOM 2280 O O . SER A 1 283 ? -2.443 -32.740 0.194 1.00 82.25 283 SER A O 1
ATOM 2282 N N . SER A 1 284 ? -3.496 -31.752 -1.529 1.00 84.94 284 SER A N 1
ATOM 2283 C CA . SER A 1 284 ? -2.601 -32.231 -2.588 1.00 84.94 284 SER A CA 1
ATOM 2284 C C . SER A 1 284 ? -1.432 -31.279 -2.866 1.00 84.94 284 SER A C 1
ATOM 2286 O O . SER A 1 284 ? -0.568 -31.589 -3.684 1.00 84.94 284 SER A O 1
ATOM 2288 N N . GLY A 1 285 ? -1.386 -30.126 -2.189 1.00 84.44 285 GLY A N 1
ATOM 2289 C CA . GLY A 1 285 ? -0.389 -29.087 -2.433 1.00 84.44 285 GLY A CA 1
ATOM 2290 C C . GLY A 1 285 ? -0.737 -28.168 -3.605 1.00 84.44 285 GLY A C 1
ATOM 2291 O O . GLY A 1 285 ? 0.104 -27.371 -4.017 1.00 84.44 285 GLY A O 1
ATOM 2292 N N . LYS A 1 286 ? -1.954 -28.257 -4.156 1.00 89.88 286 LYS A N 1
ATOM 2293 C CA . LYS A 1 286 ? -2.396 -27.410 -5.263 1.00 89.88 286 LYS A CA 1
ATOM 2294 C C . LYS A 1 286 ? -2.989 -26.110 -4.734 1.00 89.88 286 LYS A C 1
ATOM 2296 O O . LYS A 1 286 ? -3.816 -26.107 -3.822 1.00 89.88 286 LYS A O 1
ATOM 2301 N N . ASP A 1 287 ? -2.603 -25.005 -5.361 1.00 93.12 287 ASP A N 1
ATOM 2302 C CA . ASP A 1 287 ? -3.174 -23.702 -5.054 1.00 93.12 287 ASP A CA 1
ATOM 2303 C C . ASP A 1 287 ? -4.563 -23.524 -5.670 1.00 93.12 287 ASP A C 1
ATOM 2305 O O . ASP A 1 287 ? -4.799 -23.782 -6.854 1.00 93.12 287 ASP A O 1
ATOM 2309 N N . LEU A 1 288 ? -5.485 -23.052 -4.838 1.00 95.06 288 LEU A N 1
ATOM 2310 C CA . LEU A 1 288 ? -6.875 -22.774 -5.150 1.00 95.06 288 LEU A CA 1
ATOM 2311 C C . LEU A 1 288 ? -7.166 -21.297 -4.899 1.00 95.06 288 LEU A C 1
ATOM 2313 O O . LEU A 1 288 ? -6.985 -20.776 -3.795 1.00 95.06 288 LEU A O 1
ATOM 2317 N N . LEU A 1 289 ? -7.659 -20.620 -5.930 1.00 97.31 289 LEU A N 1
ATOM 2318 C CA . LEU A 1 289 ? -8.100 -19.234 -5.842 1.00 97.31 289 LEU A CA 1
ATOM 2319 C C . LEU A 1 289 ? -9.386 -19.125 -5.016 1.00 97.31 289 LEU A C 1
ATOM 2321 O O . LEU A 1 289 ? -10.308 -19.917 -5.187 1.00 97.31 289 LEU A O 1
ATOM 2325 N N . THR A 1 290 ? -9.465 -18.124 -4.139 1.00 98.00 290 THR A N 1
ATOM 2326 C CA . THR A 1 290 ? -10.636 -17.897 -3.273 1.00 98.00 290 THR A CA 1
ATOM 2327 C C . THR A 1 290 ? -11.281 -16.544 -3.556 1.00 98.00 290 THR A C 1
ATOM 2329 O O . THR A 1 290 ? -12.439 -16.490 -3.972 1.00 98.00 290 THR A O 1
ATOM 2332 N N . CYS A 1 291 ? -10.521 -15.459 -3.404 1.00 98.56 291 CYS A N 1
ATOM 2333 C CA . CYS A 1 291 ? -10.994 -14.086 -3.550 1.00 98.56 291 CYS A CA 1
ATOM 2334 C C . CYS A 1 291 ? -10.073 -13.287 -4.475 1.00 98.56 291 CYS A C 1
ATOM 2336 O O . CYS A 1 291 ? -8.871 -13.535 -4.513 1.00 98.56 291 CYS A O 1
ATOM 2338 N N . ILE A 1 292 ? -10.632 -12.313 -5.190 1.00 98.69 292 ILE A N 1
ATOM 2339 C CA . ILE A 1 292 ? -9.910 -11.451 -6.132 1.00 98.69 292 ILE A CA 1
ATOM 2340 C C . ILE A 1 292 ? -10.238 -9.988 -5.841 1.00 98.69 292 ILE A C 1
ATOM 2342 O O . ILE A 1 292 ? -11.403 -9.624 -5.674 1.00 98.69 292 ILE A O 1
ATOM 2346 N N . TRP A 1 293 ? -9.221 -9.132 -5.859 1.00 98.69 293 TRP A N 1
ATOM 2347 C CA . TRP A 1 293 ? -9.363 -7.681 -5.916 1.00 98.69 293 TRP A CA 1
ATOM 2348 C C . TRP A 1 293 ? -8.672 -7.154 -7.181 1.00 98.69 293 TRP A C 1
ATOM 2350 O O . TRP A 1 293 ? -7.463 -7.330 -7.321 1.00 98.69 293 TRP A O 1
ATOM 2360 N N . PRO A 1 294 ? -9.386 -6.477 -8.097 1.00 98.38 294 PRO A N 1
ATOM 2361 C CA . PRO A 1 294 ? -8.744 -5.757 -9.195 1.00 98.38 294 PRO A CA 1
ATOM 2362 C C . PRO A 1 294 ? -7.801 -4.671 -8.670 1.00 98.38 294 PRO A C 1
ATOM 2364 O O . PRO A 1 294 ? -8.228 -3.829 -7.875 1.00 98.38 294 PRO A O 1
ATOM 2367 N N . LEU A 1 295 ? -6.540 -4.671 -9.115 1.00 97.44 295 LEU A N 1
ATOM 2368 C CA . LEU A 1 295 ? -5.509 -3.754 -8.616 1.00 97.44 295 LEU A CA 1
ATOM 2369 C C . LEU A 1 295 ? -5.897 -2.292 -8.819 1.00 97.44 295 LEU A C 1
ATOM 2371 O O . LEU A 1 295 ? -5.746 -1.508 -7.888 1.00 97.44 295 LEU A O 1
ATOM 2375 N N . ASP A 1 296 ? -6.501 -1.939 -9.954 1.00 95.94 296 ASP A N 1
ATOM 2376 C CA . ASP A 1 296 ? -6.985 -0.574 -10.198 1.00 95.94 296 ASP A CA 1
ATOM 2377 C C . ASP A 1 296 ? -8.039 -0.146 -9.173 1.00 95.94 296 ASP A C 1
ATOM 2379 O O . ASP A 1 296 ? -8.019 0.976 -8.674 1.00 95.94 296 ASP A O 1
ATOM 2383 N N . THR A 1 297 ? -8.929 -1.060 -8.775 1.00 97.88 297 THR A N 1
ATOM 2384 C CA . THR A 1 297 ? -9.941 -0.761 -7.751 1.00 97.88 297 THR A CA 1
ATOM 2385 C C . THR A 1 297 ? -9.305 -0.595 -6.371 1.00 97.88 297 THR A C 1
ATOM 2387 O O . THR A 1 297 ? -9.717 0.283 -5.608 1.00 97.88 297 THR A O 1
ATOM 2390 N N . VAL A 1 298 ? -8.294 -1.407 -6.041 1.00 98.31 298 VAL A N 1
ATOM 2391 C CA . VAL A 1 298 ? -7.520 -1.267 -4.796 1.00 98.31 298 VAL A CA 1
ATOM 2392 C C . VAL A 1 298 ? -6.758 0.060 -4.788 1.00 98.31 298 VAL A C 1
ATOM 2394 O O . VAL A 1 298 ? -6.822 0.782 -3.795 1.00 98.31 298 VAL A O 1
ATOM 2397 N N . LYS A 1 299 ? -6.111 0.419 -5.903 1.00 97.12 299 LYS A N 1
ATOM 2398 C CA . LYS A 1 299 ? -5.381 1.677 -6.105 1.00 97.12 299 LYS A CA 1
ATOM 2399 C C . LYS A 1 299 ? -6.290 2.884 -5.920 1.00 97.12 299 LYS A C 1
ATOM 2401 O O . LYS A 1 299 ? -6.022 3.721 -5.060 1.00 97.12 299 LYS A O 1
ATOM 2406 N N . SER A 1 300 ? -7.408 2.939 -6.649 1.00 96.25 300 SER A N 1
ATOM 2407 C CA . SER A 1 300 ? -8.388 4.020 -6.507 1.00 96.25 300 SER A CA 1
ATOM 2408 C C . SER A 1 300 ? -8.904 4.114 -5.077 1.00 96.25 300 SER A C 1
ATOM 2410 O O . SER A 1 300 ? -9.005 5.209 -4.535 1.00 96.25 300 SER A O 1
ATOM 2412 N N . ARG A 1 301 ? -9.190 2.978 -4.424 1.00 96.69 301 ARG A N 1
ATOM 2413 C CA . ARG A 1 301 ? -9.654 2.990 -3.036 1.00 96.69 301 ARG A CA 1
ATOM 2414 C C . ARG A 1 301 ? -8.611 3.561 -2.078 1.00 96.69 301 ARG A C 1
ATOM 2416 O O . ARG A 1 301 ? -8.975 4.347 -1.205 1.00 96.69 301 ARG A O 1
ATOM 2423 N N . LEU A 1 302 ? -7.358 3.141 -2.222 1.00 97.38 302 LEU A N 1
ATOM 2424 C CA . LEU A 1 302 ? -6.257 3.594 -1.386 1.00 97.38 302 LEU A CA 1
ATOM 2425 C C . LEU A 1 302 ? -6.069 5.114 -1.518 1.00 97.38 302 LEU A C 1
ATOM 2427 O O . LEU A 1 302 ? -6.064 5.794 -0.497 1.00 97.38 302 LEU A O 1
ATOM 2431 N N . TYR A 1 303 ? -6.007 5.650 -2.740 1.00 95.75 303 TYR A N 1
ATOM 2432 C CA . TYR A 1 303 ? -5.842 7.093 -2.963 1.00 95.75 303 TYR A CA 1
ATOM 2433 C C . TYR A 1 303 ? -7.062 7.916 -2.564 1.00 95.75 303 TYR A C 1
ATOM 2435 O O . TYR A 1 303 ? -6.907 8.964 -1.954 1.00 95.75 303 TYR A O 1
ATOM 2443 N N . SER A 1 304 ? -8.285 7.456 -2.856 1.00 94.69 304 SER A N 1
ATOM 2444 C CA . SER A 1 304 ? -9.487 8.192 -2.440 1.00 94.69 304 SER A CA 1
ATOM 2445 C C . SER A 1 304 ? -9.586 8.310 -0.922 1.00 94.69 304 SER A C 1
ATOM 2447 O O . SER A 1 304 ? -10.058 9.330 -0.424 1.00 94.69 304 SER A O 1
ATOM 2449 N N . LYS A 1 305 ? -9.157 7.272 -0.188 1.00 95.44 305 LYS A N 1
ATOM 2450 C CA . LYS A 1 305 ? -9.172 7.298 1.277 1.00 95.44 305 LYS A CA 1
ATOM 2451 C C . LYS A 1 305 ? -7.970 8.029 1.864 1.00 95.44 305 LYS A C 1
ATOM 2453 O O . LYS A 1 305 ? -8.098 8.573 2.946 1.00 95.44 305 LYS A O 1
ATOM 2458 N N . HIS A 1 306 ? -6.836 8.056 1.173 1.00 95.88 306 HIS A N 1
ATOM 2459 C CA . HIS A 1 306 ? -5.619 8.714 1.635 1.00 95.88 306 HIS A CA 1
ATOM 2460 C C . HIS A 1 306 ? -5.036 9.672 0.582 1.00 95.88 306 HIS A C 1
ATOM 2462 O O . HIS A 1 306 ? -3.929 9.418 0.115 1.00 95.88 306 HIS A O 1
ATOM 2468 N N . PRO A 1 307 ? -5.715 10.769 0.198 1.00 93.25 307 PRO A N 1
ATOM 2469 C CA . PRO A 1 307 ? -5.065 11.800 -0.613 1.00 93.25 307 PRO A CA 1
ATOM 2470 C C . PRO A 1 307 ? -3.893 12.409 0.170 1.00 93.25 307 PRO A C 1
ATOM 2472 O O . PRO A 1 307 ? -2.776 12.488 -0.321 1.00 93.25 307 PRO A O 1
ATOM 2475 N N . GLU A 1 308 ? -4.143 12.706 1.443 1.00 93.75 308 GLU A N 1
ATOM 2476 C CA . GLU A 1 308 ? -3.169 12.972 2.499 1.00 93.75 308 GLU A CA 1
ATOM 2477 C C . GLU A 1 308 ? -3.711 12.399 3.813 1.00 93.75 308 GLU A C 1
ATOM 2479 O O . GLU A 1 308 ? -4.893 12.049 3.909 1.00 93.75 308 GLU A O 1
ATOM 2484 N N . THR A 1 309 ? -2.882 12.254 4.847 1.00 95.88 309 THR A N 1
ATOM 2485 C CA . THR A 1 309 ? -3.350 11.746 6.146 1.00 95.88 309 THR A CA 1
ATOM 2486 C C . THR A 1 309 ? -2.681 12.441 7.320 1.00 95.88 309 THR A C 1
ATOM 2488 O O . THR A 1 309 ? -1.457 12.541 7.392 1.00 95.88 309 THR A O 1
ATOM 2491 N N . VAL A 1 310 ? -3.504 12.861 8.280 1.00 96.75 310 VAL A N 1
ATOM 2492 C CA . VAL A 1 310 ? -3.080 13.357 9.589 1.00 96.75 310 VAL A CA 1
ATOM 2493 C C . VAL A 1 310 ? -3.364 12.284 10.638 1.00 96.75 310 VAL A C 1
ATOM 2495 O O . VAL A 1 310 ? -4.509 11.955 10.961 1.00 96.75 310 VAL A O 1
ATOM 2498 N N . TRP A 1 311 ? -2.286 11.725 11.175 1.00 96.56 311 TRP A N 1
ATOM 2499 C CA . TRP A 1 311 ? -2.280 10.695 12.203 1.00 96.56 311 TRP A CA 1
ATOM 2500 C C . TRP A 1 311 ? -2.162 11.358 13.579 1.00 96.56 311 TRP A C 1
ATOM 2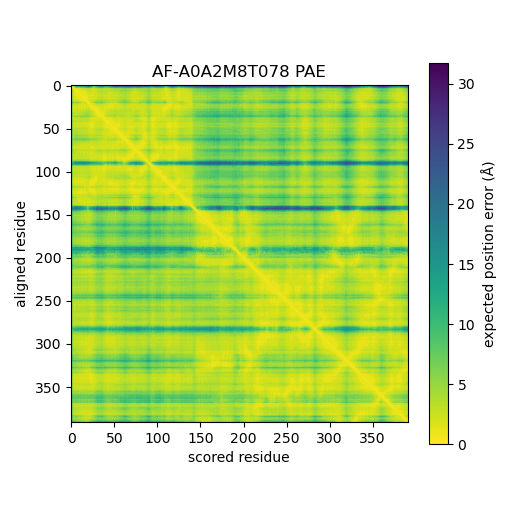502 O O . TRP A 1 311 ? -1.074 11.724 14.023 1.00 96.56 311 TRP A O 1
ATOM 2512 N N . VAL A 1 312 ? -3.286 11.526 14.267 1.00 96.69 312 VAL A N 1
ATOM 2513 C CA . VAL A 1 312 ? -3.354 12.181 15.576 1.00 96.69 312 VAL A CA 1
ATOM 2514 C C . VAL A 1 312 ? -3.057 11.181 16.690 1.00 96.69 312 VAL A C 1
ATOM 2516 O O . VAL A 1 312 ? -3.700 10.132 16.796 1.00 96.69 312 VAL A O 1
ATOM 2519 N N . VAL A 1 313 ? -2.106 11.517 17.562 1.00 95.25 313 VAL A N 1
ATOM 2520 C CA . VAL A 1 313 ? -1.768 10.705 18.735 1.00 95.25 313 VAL A CA 1
ATOM 2521 C C . VAL A 1 313 ? -2.250 11.398 20.003 1.00 95.25 313 VAL A C 1
ATOM 2523 O O . VAL A 1 313 ? -1.832 12.515 20.318 1.00 95.25 313 VAL A O 1
ATOM 2526 N N . GLY A 1 314 ? -3.122 10.715 20.746 1.00 95.69 314 GLY A N 1
ATOM 2527 C CA . GLY A 1 314 ? -3.669 11.224 22.003 1.00 95.69 314 GLY A CA 1
ATOM 2528 C C . GLY A 1 314 ? -3.309 10.378 23.222 1.00 95.69 314 GLY A C 1
ATOM 2529 O O . GLY A 1 314 ? -3.184 9.155 23.135 1.00 95.69 314 GLY A O 1
ATOM 2530 N N . THR A 1 315 ? -3.167 11.031 24.371 1.00 96.69 315 THR A N 1
ATOM 2531 C CA . THR A 1 315 ? -3.026 10.388 25.682 1.00 96.69 315 THR A CA 1
ATOM 2532 C C . THR A 1 315 ? -4.390 10.277 26.347 1.00 96.69 315 THR A C 1
ATOM 2534 O O . THR A 1 315 ? -5.174 11.221 26.330 1.00 96.69 315 THR A O 1
ATOM 2537 N N . GLU A 1 316 ? -4.674 9.114 26.926 1.00 97.38 316 GLU A N 1
ATOM 2538 C CA . GLU A 1 316 ? -5.863 8.876 27.743 1.00 97.38 316 GLU A CA 1
ATOM 2539 C C . GLU A 1 316 ? -5.572 9.282 29.192 1.00 97.38 316 GLU A C 1
ATOM 2541 O O . GLU A 1 316 ? -4.547 8.886 29.745 1.00 97.38 316 GLU A O 1
ATOM 2546 N N . VAL A 1 317 ? -6.464 10.061 29.800 1.00 97.19 317 VAL A N 1
ATOM 2547 C CA . VAL A 1 317 ? -6.403 10.446 31.217 1.00 97.19 317 VAL A CA 1
ATOM 2548 C C . VAL A 1 317 ? -7.763 10.216 31.868 1.00 97.19 317 VAL A C 1
ATOM 2550 O O . VAL A 1 317 ? -8.790 10.263 31.194 1.00 97.19 317 VAL A O 1
ATOM 2553 N N . VAL A 1 318 ? -7.789 9.954 33.174 1.00 97.50 318 VAL A N 1
ATOM 2554 C CA . VAL A 1 318 ? -9.036 9.782 33.933 1.00 97.50 318 VAL A CA 1
ATOM 2555 C C . VAL A 1 318 ? -9.196 10.961 34.882 1.00 97.50 318 VAL A C 1
ATOM 2557 O O . VAL A 1 318 ? -8.325 11.207 35.712 1.00 97.50 318 VAL A O 1
ATOM 2560 N N . ILE A 1 319 ? -10.309 11.682 34.757 1.00 97.69 319 ILE A N 1
ATOM 2561 C CA . ILE A 1 319 ? -10.649 12.846 35.582 1.00 97.69 319 ILE A CA 1
ATOM 2562 C C . ILE A 1 319 ? -12.001 12.551 36.219 1.00 97.69 319 ILE A C 1
ATOM 2564 O O . ILE A 1 319 ? -12.966 12.291 35.506 1.00 97.69 319 ILE A O 1
ATOM 2568 N N . ASN A 1 320 ? -12.067 12.536 37.554 1.00 96.25 320 ASN A N 1
ATOM 2569 C CA . ASN A 1 320 ? -13.291 12.241 38.313 1.00 96.25 320 ASN A CA 1
ATOM 2570 C C . ASN A 1 320 ? -13.986 10.927 37.889 1.00 96.25 320 ASN A C 1
ATOM 2572 O O . ASN A 1 320 ? -15.208 10.854 37.809 1.00 96.25 320 ASN A O 1
ATOM 2576 N N . GLY A 1 321 ? -13.201 9.887 37.582 1.00 96.50 321 GLY A N 1
ATOM 2577 C CA . GLY A 1 321 ? -13.714 8.583 37.139 1.00 96.50 321 GLY A CA 1
ATOM 2578 C C . GLY A 1 321 ? -14.127 8.509 35.663 1.00 96.50 321 GLY A C 1
ATOM 2579 O O . GLY A 1 321 ? -14.563 7.451 35.214 1.00 96.50 321 GLY A O 1
ATOM 2580 N N . GLU A 1 322 ? -13.960 9.587 34.894 1.00 98.25 322 GLU A N 1
ATOM 2581 C CA . GLU A 1 322 ? -14.334 9.656 33.481 1.00 98.25 322 GLU A CA 1
ATOM 2582 C C . GLU A 1 322 ? -13.110 9.714 32.564 1.00 98.25 322 GLU A C 1
ATOM 2584 O O . GLU A 1 322 ? -12.162 10.474 32.787 1.00 98.25 322 GLU A O 1
ATOM 2589 N N . ILE A 1 323 ? -13.149 8.935 31.485 1.00 98.38 323 ILE A N 1
ATOM 2590 C CA . ILE A 1 323 ? -12.103 8.906 30.463 1.00 98.38 323 ILE A CA 1
ATOM 2591 C C . ILE A 1 323 ? -12.123 10.210 29.660 1.00 98.38 323 ILE A C 1
ATOM 2593 O O . ILE A 1 323 ? -13.153 10.598 29.107 1.00 98.38 323 ILE A O 1
ATOM 2597 N N . HIS A 1 324 ? -10.957 10.834 29.537 1.00 98.50 324 HIS A N 1
ATOM 2598 C CA . HIS A 1 324 ? -10.681 12.003 28.712 1.00 98.50 324 HIS A CA 1
ATOM 2599 C C . HIS A 1 324 ? -9.471 11.741 27.801 1.00 98.50 324 HIS A C 1
ATOM 2601 O O . HIS A 1 324 ? -8.647 10.864 28.071 1.00 98.50 324 HIS A O 1
ATOM 2607 N N . PHE A 1 325 ? -9.345 12.516 26.726 1.00 98.06 325 PHE A N 1
ATOM 2608 C CA . PHE A 1 325 ? -8.220 12.466 25.797 1.00 98.06 325 PHE A CA 1
ATOM 2609 C C . PHE A 1 325 ? -7.528 13.823 25.691 1.00 98.06 325 PHE A C 1
ATOM 2611 O O . PHE A 1 325 ? -8.181 14.861 25.650 1.00 98.06 325 PHE A O 1
ATOM 2618 N N . ILE A 1 326 ? -6.202 13.802 25.602 1.00 96.88 326 ILE A N 1
ATOM 2619 C CA . ILE A 1 326 ? -5.371 14.963 25.271 1.00 96.88 326 ILE A CA 1
ATOM 2620 C C . ILE A 1 326 ? -4.671 14.650 23.952 1.00 96.88 326 ILE A C 1
ATOM 2622 O O . ILE A 1 326 ? -3.901 13.693 23.883 1.00 96.88 326 ILE A O 1
ATOM 2626 N N . PHE A 1 327 ? -4.932 15.424 22.901 1.00 96.38 327 PHE A N 1
ATOM 2627 C CA . PHE A 1 327 ? -4.289 15.246 21.597 1.00 96.38 327 PHE A CA 1
ATOM 2628 C C . PHE A 1 327 ? -2.961 16.008 21.576 1.00 96.38 327 PHE A C 1
ATOM 2630 O O . PHE A 1 327 ? -2.952 17.233 21.593 1.00 96.38 327 PHE A O 1
ATOM 2637 N N . ASN A 1 328 ? -1.837 15.287 21.601 1.00 89.81 328 ASN A N 1
ATOM 2638 C CA . ASN A 1 328 ? -0.531 15.880 21.919 1.00 89.81 328 ASN A CA 1
ATOM 2639 C C . ASN A 1 328 ? 0.291 16.242 20.689 1.00 89.81 328 ASN A C 1
ATOM 2641 O O . ASN A 1 328 ? 0.935 17.293 20.669 1.00 89.81 328 ASN A O 1
ATOM 2645 N N . LYS A 1 329 ? 0.288 15.337 19.711 1.00 94.94 329 LYS A N 1
ATOM 2646 C CA . LYS A 1 329 ? 1.106 15.405 18.507 1.00 94.94 329 LYS A CA 1
ATOM 2647 C C . LYS A 1 329 ? 0.336 14.864 17.316 1.00 94.94 329 LYS A C 1
ATOM 2649 O O . LYS A 1 329 ? -0.575 14.038 17.471 1.00 94.94 329 LYS A O 1
ATOM 2654 N N . VAL A 1 330 ? 0.776 15.261 16.137 1.00 95.88 330 VAL A N 1
ATOM 2655 C CA . VAL A 1 330 ? 0.349 14.662 14.882 1.00 95.88 330 VAL A CA 1
ATOM 2656 C C . VAL A 1 330 ? 1.546 14.217 14.066 1.00 95.88 330 VAL A C 1
ATOM 2658 O O . VAL A 1 330 ? 2.631 14.791 14.134 1.00 95.88 330 VAL A O 1
ATOM 2661 N N . GLU A 1 331 ? 1.321 13.192 13.267 1.00 95.62 331 GLU A N 1
ATOM 2662 C CA . GLU A 1 331 ? 2.207 12.804 12.183 1.00 95.62 331 GLU A CA 1
ATOM 2663 C C . GLU A 1 331 ? 1.439 13.049 10.884 1.00 95.62 331 GLU A C 1
ATOM 2665 O O . GLU A 1 331 ? 0.300 12.611 10.745 1.00 95.62 331 GLU A O 1
ATOM 2670 N N . TYR A 1 332 ? 2.026 13.788 9.955 1.00 94.81 332 TYR A N 1
ATOM 2671 C CA . TYR A 1 332 ? 1.463 14.066 8.641 1.00 94.81 332 TYR A CA 1
ATOM 2672 C C . TYR A 1 332 ? 2.159 13.206 7.589 1.00 94.81 332 TYR A C 1
ATOM 2674 O O . TYR A 1 332 ? 3.382 13.047 7.615 1.00 94.81 332 TYR A O 1
ATOM 2682 N N . THR A 1 333 ? 1.373 12.662 6.665 1.00 94.19 333 THR A N 1
ATOM 2683 C CA . THR A 1 333 ? 1.860 11.902 5.515 1.00 94.19 333 THR A CA 1
ATOM 2684 C C . THR A 1 333 ? 1.157 12.344 4.237 1.00 94.19 333 THR A C 1
ATOM 2686 O O . THR A 1 333 ? -0.055 12.577 4.253 1.00 94.19 333 THR A O 1
ATOM 2689 N N . ARG A 1 334 ? 1.897 12.369 3.123 1.00 91.81 334 ARG A N 1
ATOM 2690 C CA . ARG A 1 334 ? 1.358 12.582 1.767 1.00 91.81 334 ARG A CA 1
ATOM 2691 C C . ARG A 1 334 ? 0.495 11.393 1.317 1.00 91.81 334 ARG A C 1
ATOM 2693 O O . ARG A 1 334 ? 0.276 10.451 2.084 1.00 91.81 334 ARG A O 1
ATOM 2700 N N . SER A 1 335 ? 0.024 11.417 0.069 1.00 93.31 335 SER A N 1
ATOM 2701 C CA . SER A 1 335 ? -0.620 10.264 -0.579 1.00 93.31 335 SER A CA 1
ATOM 2702 C C . SER A 1 335 ? 0.254 9.006 -0.452 1.00 93.31 335 SER A C 1
ATOM 2704 O O . SER A 1 335 ? 1.474 9.106 -0.443 1.00 93.31 335 SER A O 1
ATOM 2706 N N . PRO A 1 336 ? -0.288 7.789 -0.369 1.00 95.88 336 PRO A N 1
ATOM 2707 C CA . PRO A 1 336 ? 0.527 6.584 -0.472 1.00 95.88 336 PRO A CA 1
ATOM 2708 C C . PRO A 1 336 ? 1.073 6.410 -1.897 1.00 95.88 336 PRO A C 1
ATOM 2710 O O . PRO A 1 336 ? 0.503 6.937 -2.851 1.00 95.88 336 PRO A O 1
ATOM 2713 N N . ILE A 1 337 ? 2.131 5.612 -2.041 1.00 95.69 337 ILE A N 1
ATOM 2714 C CA . ILE A 1 337 ? 2.634 5.120 -3.331 1.00 95.69 337 ILE A CA 1
ATOM 2715 C C . ILE A 1 337 ? 2.116 3.688 -3.521 1.00 95.69 337 ILE A C 1
ATOM 2717 O O . ILE A 1 337 ? 2.380 2.799 -2.705 1.00 95.69 337 ILE A O 1
ATOM 2721 N N . PHE A 1 338 ? 1.355 3.439 -4.585 1.00 96.62 338 PHE A N 1
ATOM 2722 C CA . PHE A 1 338 ? 0.707 2.147 -4.822 1.00 96.62 338 PHE A CA 1
ATOM 2723 C C . PHE A 1 338 ? 1.724 1.043 -5.130 1.00 96.62 338 PHE A C 1
ATOM 2725 O O . PHE A 1 338 ? 1.588 -0.079 -4.648 1.00 96.62 338 PHE A O 1
ATOM 2732 N N . SER A 1 339 ? 2.800 1.378 -5.836 1.00 95.50 339 SER A N 1
ATOM 2733 C CA . SER A 1 339 ? 3.950 0.493 -6.050 1.00 95.50 339 SER A CA 1
ATOM 2734 C C . SER A 1 339 ? 4.541 0.003 -4.719 1.00 95.50 339 SER A C 1
ATOM 2736 O O . SER A 1 339 ? 4.741 -1.198 -4.523 1.00 95.50 339 SER A O 1
ATOM 2738 N N . SER A 1 340 ? 4.721 0.910 -3.749 1.00 96.06 340 SER A N 1
ATOM 2739 C CA . SER A 1 340 ? 5.135 0.547 -2.388 1.00 96.06 340 SER A CA 1
ATOM 2740 C C . SER A 1 340 ? 4.087 -0.303 -1.673 1.00 96.06 340 SER A C 1
ATOM 2742 O O . SER A 1 340 ? 4.443 -1.244 -0.970 1.00 96.06 340 SER A O 1
ATOM 2744 N N . PHE A 1 341 ? 2.793 -0.021 -1.850 1.00 97.38 341 PHE A N 1
ATOM 2745 C CA . PHE A 1 341 ? 1.719 -0.833 -1.273 1.00 97.38 341 PHE A CA 1
ATOM 2746 C C . PHE A 1 341 ? 1.798 -2.301 -1.727 1.00 97.38 341 PHE A C 1
ATOM 2748 O O . PHE A 1 341 ? 1.753 -3.195 -0.879 1.00 97.38 341 PHE A O 1
ATOM 2755 N N . LEU A 1 342 ? 1.977 -2.555 -3.029 1.00 95.88 342 LEU A N 1
ATOM 2756 C CA . LEU A 1 342 ? 2.131 -3.912 -3.571 1.00 95.88 342 LEU A CA 1
ATOM 2757 C C . LEU A 1 342 ? 3.398 -4.595 -3.050 1.00 95.88 342 LEU A C 1
ATOM 2759 O O . LEU A 1 342 ? 3.341 -5.740 -2.595 1.00 95.88 342 LEU A O 1
ATOM 2763 N N . LEU A 1 343 ? 4.522 -3.874 -3.026 1.00 94.81 343 LEU A N 1
ATOM 2764 C CA . LEU A 1 343 ? 5.773 -4.391 -2.475 1.00 94.81 343 LEU A CA 1
ATOM 2765 C C . LEU A 1 343 ? 5.616 -4.801 -1.002 1.00 94.81 343 LEU A C 1
ATOM 2767 O O . LEU A 1 343 ? 6.026 -5.893 -0.601 1.00 94.81 343 LEU A O 1
ATOM 2771 N N . LEU A 1 344 ? 4.962 -3.960 -0.199 1.00 96.50 344 LEU A N 1
ATOM 2772 C CA . LEU A 1 344 ? 4.724 -4.224 1.216 1.00 96.50 344 LEU A CA 1
ATOM 2773 C C . LEU A 1 344 ? 3.762 -5.403 1.441 1.00 96.50 344 LEU A C 1
ATOM 2775 O O . LEU A 1 344 ? 3.889 -6.072 2.470 1.00 96.50 344 LEU A O 1
ATOM 2779 N N . ILE A 1 345 ? 2.831 -5.694 0.522 1.00 96.62 345 ILE A N 1
ATOM 2780 C CA . ILE A 1 345 ? 2.035 -6.938 0.556 1.00 96.62 345 ILE A CA 1
ATOM 2781 C C . ILE A 1 345 ? 2.961 -8.140 0.378 1.00 96.62 345 ILE A C 1
ATOM 2783 O O . ILE A 1 345 ? 2.978 -9.032 1.231 1.00 96.62 345 ILE A O 1
ATOM 2787 N N . SER A 1 346 ? 3.776 -8.138 -0.680 1.00 93.56 346 SER A N 1
ATOM 2788 C CA . SER A 1 346 ? 4.713 -9.225 -0.991 1.00 93.56 346 SER A CA 1
ATOM 2789 C C . SER A 1 346 ? 5.696 -9.486 0.157 1.00 93.56 346 SER A C 1
ATOM 2791 O O . SER A 1 346 ? 6.031 -10.634 0.449 1.00 93.56 346 SER A O 1
ATOM 2793 N N . GLN A 1 347 ? 6.070 -8.441 0.900 1.00 93.25 347 GLN A N 1
ATOM 2794 C CA . GLN A 1 347 ? 6.932 -8.510 2.083 1.00 93.25 347 GLN A CA 1
ATOM 2795 C C . GLN A 1 347 ? 6.202 -8.829 3.409 1.00 93.25 347 GLN A C 1
ATOM 2797 O O . GLN A 1 347 ? 6.831 -8.799 4.468 1.00 93.25 347 GLN A O 1
ATOM 2802 N N . ASN A 1 348 ? 4.903 -9.158 3.397 1.00 94.25 348 ASN A N 1
ATOM 2803 C CA . ASN A 1 348 ? 4.070 -9.446 4.584 1.00 94.25 348 ASN A CA 1
ATOM 2804 C C . ASN A 1 348 ? 3.828 -8.251 5.536 1.00 94.25 348 ASN A C 1
ATOM 2806 O O . ASN A 1 348 ? 3.433 -8.452 6.692 1.00 94.25 348 ASN A O 1
ATOM 2810 N N . ARG A 1 349 ? 4.072 -7.015 5.088 1.00 95.62 349 ARG A N 1
ATOM 2811 C CA . ARG A 1 349 ? 4.001 -5.785 5.902 1.00 95.62 349 ARG A CA 1
ATOM 2812 C C . ARG A 1 349 ? 2.657 -5.077 5.792 1.00 95.62 349 ARG A C 1
ATOM 2814 O O . ARG A 1 349 ? 2.157 -4.584 6.807 1.00 95.62 349 ARG A O 1
ATOM 2821 N N . VAL A 1 350 ? 2.065 -5.081 4.599 1.00 98.00 350 VAL A N 1
ATOM 2822 C CA . VAL A 1 350 ? 0.635 -4.828 4.397 1.00 98.00 350 VAL A CA 1
ATOM 2823 C C . VAL A 1 350 ? -0.092 -6.167 4.438 1.00 98.00 350 VAL A C 1
ATOM 2825 O O . VAL A 1 350 ? 0.358 -7.152 3.859 1.00 98.00 350 VAL A O 1
ATOM 2828 N N . THR A 1 351 ? -1.213 -6.213 5.150 1.00 98.25 351 THR A N 1
ATOM 2829 C CA . THR A 1 351 ? -2.007 -7.433 5.332 1.00 98.25 351 THR A CA 1
ATOM 2830 C C . THR A 1 351 ? -3.483 -7.167 5.131 1.00 98.25 351 THR A C 1
ATOM 2832 O O . THR A 1 351 ? -3.928 -6.040 5.344 1.00 98.25 351 THR A O 1
ATOM 2835 N N . TYR A 1 352 ? -4.249 -8.209 4.825 1.00 98.62 352 TYR A N 1
ATOM 2836 C CA . TYR A 1 352 ? -5.706 -8.139 4.785 1.00 98.62 352 TYR A CA 1
ATOM 2837 C C . TYR A 1 352 ? -6.314 -8.844 5.999 1.00 98.62 352 TYR A C 1
ATOM 2839 O O . TYR A 1 352 ? -6.025 -10.012 6.242 1.00 98.62 352 TYR A O 1
ATOM 2847 N N . ASP A 1 353 ? -7.152 -8.156 6.767 1.00 98.50 353 ASP A N 1
ATOM 2848 C CA . ASP A 1 353 ? -7.842 -8.743 7.914 1.00 98.50 353 ASP A CA 1
ATOM 2849 C C . ASP A 1 353 ? -9.285 -9.106 7.540 1.00 98.50 353 ASP A C 1
ATOM 2851 O O . ASP A 1 353 ? -10.124 -8.228 7.300 1.00 98.50 353 ASP A O 1
ATOM 2855 N N . TRP A 1 354 ? -9.610 -10.400 7.598 1.00 98.25 354 TRP A N 1
ATOM 2856 C CA . TRP A 1 354 ? -11.001 -10.827 7.711 1.00 98.25 354 TRP A CA 1
ATOM 2857 C C . TRP A 1 354 ? -11.462 -10.599 9.149 1.00 98.25 354 TRP A C 1
ATOM 2859 O O . TRP A 1 354 ? -10.803 -11.048 10.085 1.00 98.25 354 TRP A O 1
ATOM 2869 N N . ARG A 1 355 ? -12.570 -9.872 9.341 1.00 97.00 355 ARG A N 1
ATOM 2870 C CA . ARG A 1 355 ? -13.124 -9.544 10.656 1.00 97.00 355 ARG A CA 1
ATOM 2871 C C . ARG A 1 355 ? -14.639 -9.642 10.585 1.00 97.00 355 ARG A C 1
ATOM 2873 O O . ARG A 1 355 ? -15.308 -8.690 10.195 1.00 97.00 355 ARG A O 1
ATOM 2880 N N . GLY A 1 356 ? -15.188 -10.790 10.948 1.00 96.94 356 GLY A N 1
ATOM 2881 C CA . GLY A 1 356 ? -16.628 -10.980 10.876 1.00 96.94 356 GLY A CA 1
ATOM 2882 C C . GLY A 1 356 ? -17.118 -12.231 11.575 1.00 96.94 356 GLY A C 1
ATOM 2883 O O . GLY A 1 356 ? -16.343 -13.073 12.028 1.00 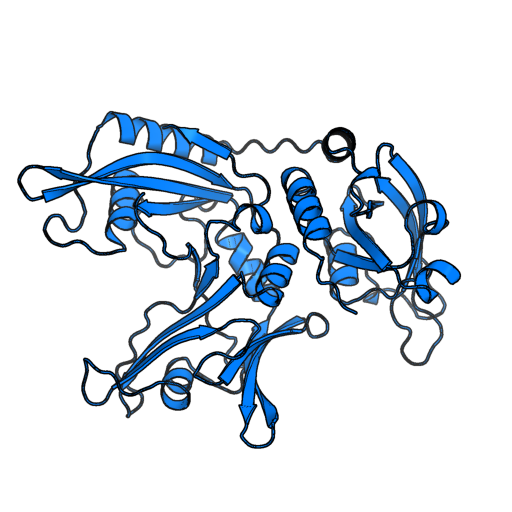96.94 356 GLY A O 1
ATOM 2884 N N . ARG A 1 357 ? -18.441 -12.318 11.653 1.00 97.31 357 ARG A N 1
ATOM 2885 C CA . ARG A 1 357 ? -19.171 -13.450 12.212 1.00 97.31 357 ARG A CA 1
ATOM 2886 C C . ARG A 1 357 ? -20.418 -13.726 11.381 1.00 97.31 357 ARG A C 1
ATOM 2888 O O . ARG A 1 357 ? -21.057 -12.778 10.932 1.00 97.31 357 ARG A O 1
ATOM 2895 N N . VAL A 1 358 ? -20.814 -14.988 11.260 1.00 97.94 358 VAL A N 1
ATOM 2896 C CA . VAL A 1 358 ? -22.090 -15.403 10.650 1.00 97.94 358 VAL A CA 1
ATOM 2897 C C . VAL A 1 358 ? -22.669 -16.611 11.389 1.00 97.94 358 VAL A C 1
ATOM 2899 O O . VAL A 1 358 ? -21.911 -17.378 11.988 1.00 97.94 358 VAL A O 1
ATOM 2902 N N . LYS A 1 359 ? -23.998 -16.765 11.423 1.00 97.56 359 LYS A N 1
ATOM 2903 C CA . LYS A 1 359 ? -24.614 -18.001 11.931 1.00 97.56 359 LYS A CA 1
ATOM 2904 C C . LYS A 1 359 ? -24.323 -19.160 10.983 1.00 97.56 359 LYS A C 1
ATOM 2906 O O . LYS A 1 359 ? -24.087 -18.945 9.797 1.00 97.56 359 LYS A O 1
ATOM 2911 N N . LEU A 1 360 ? -24.377 -20.387 11.498 1.00 96.06 360 LEU A N 1
ATOM 2912 C CA . LEU A 1 360 ? -24.181 -21.600 10.694 1.00 96.06 360 LEU A CA 1
ATOM 2913 C C . LEU A 1 360 ? -25.204 -21.746 9.555 1.00 96.06 360 LEU A C 1
ATOM 2915 O O . LEU A 1 360 ? -24.872 -22.312 8.522 1.00 96.06 360 LEU A O 1
ATOM 2919 N N . ASP A 1 361 ? -26.405 -21.187 9.719 1.00 94.94 361 ASP A N 1
ATOM 2920 C CA . ASP A 1 361 ? -27.453 -21.137 8.690 1.00 94.94 361 ASP A CA 1
ATOM 2921 C C . ASP A 1 361 ? -27.232 -20.036 7.626 1.00 94.94 361 ASP A C 1
ATOM 2923 O O . ASP A 1 361 ? -28.069 -19.838 6.751 1.00 94.94 361 ASP A O 1
ATOM 2927 N N . GLY A 1 362 ? -26.122 -19.291 7.705 1.00 92.88 362 GLY A N 1
ATOM 2928 C CA . GLY A 1 362 ? -25.789 -18.189 6.798 1.00 92.88 362 GLY A CA 1
ATOM 2929 C C . GLY A 1 362 ? -26.452 -16.849 7.132 1.00 92.88 362 GLY A C 1
ATOM 2930 O O . GLY A 1 362 ? -26.112 -15.832 6.521 1.00 92.88 362 GLY A O 1
ATOM 2931 N N . THR A 1 363 ? -27.344 -16.798 8.125 1.00 94.00 363 THR A N 1
ATOM 2932 C CA . THR A 1 363 ? -28.011 -15.564 8.558 1.00 94.00 363 THR A CA 1
ATOM 2933 C C . THR A 1 363 ? -27.212 -14.821 9.635 1.00 94.00 363 THR A C 1
ATOM 2935 O O . THR A 1 363 ? -26.159 -15.253 10.112 1.00 94.00 363 THR A O 1
ATOM 2938 N N . GLY A 1 364 ? -27.694 -13.640 10.037 1.00 91.69 364 GLY A N 1
ATOM 2939 C CA . GLY A 1 364 ? -27.130 -12.920 11.181 1.00 91.69 364 GLY A CA 1
ATOM 2940 C C . GLY A 1 364 ? -25.680 -12.466 10.990 1.00 91.69 364 GLY A C 1
ATOM 2941 O O . GLY A 1 364 ? -24.966 -12.326 11.985 1.00 91.69 364 GLY A O 1
ATOM 2942 N N . TYR A 1 365 ? -25.250 -12.239 9.744 1.00 93.25 365 TYR A N 1
ATOM 2943 C CA . TYR A 1 365 ? -23.925 -11.711 9.429 1.00 93.25 365 TYR A CA 1
ATOM 2944 C C . TYR A 1 365 ? -23.647 -10.417 10.205 1.00 93.25 365 TYR A C 1
ATOM 2946 O O . TYR A 1 365 ? -24.464 -9.492 10.256 1.00 93.25 365 TYR A O 1
ATOM 2954 N N . LYS A 1 366 ? -22.479 -10.368 10.844 1.00 93.38 366 LYS A N 1
ATOM 2955 C CA . LYS A 1 366 ? -21.951 -9.210 11.562 1.00 93.38 366 LYS A CA 1
ATOM 2956 C C . LYS A 1 366 ? -20.602 -8.845 10.967 1.00 93.38 366 LYS A C 1
ATOM 2958 O O . LYS A 1 366 ? -19.572 -9.385 11.378 1.00 93.38 366 LYS A O 1
ATOM 2963 N N . ASP A 1 367 ? -20.628 -7.894 10.042 1.00 91.00 367 ASP A N 1
ATOM 2964 C CA . ASP A 1 367 ? -19.423 -7.261 9.523 1.00 91.00 367 ASP A CA 1
ATOM 2965 C C . ASP A 1 367 ? -18.715 -6.463 10.632 1.00 91.00 367 ASP A C 1
ATOM 2967 O O . ASP A 1 367 ? -19.353 -5.760 11.426 1.00 91.00 367 ASP A O 1
ATOM 2971 N N . LYS A 1 368 ? -17.389 -6.586 10.712 1.00 89.94 368 LYS A N 1
ATOM 2972 C CA . LYS A 1 368 ? -16.515 -5.743 11.548 1.00 89.94 368 LYS A CA 1
ATOM 2973 C C . LYS A 1 368 ? -15.505 -4.955 10.703 1.00 89.94 368 LYS A C 1
ATOM 2975 O O . LYS A 1 368 ? -14.524 -4.440 11.238 1.00 89.94 368 LYS A O 1
ATOM 2980 N N . GLY A 1 369 ? -15.773 -4.850 9.404 1.00 89.69 369 GLY A N 1
ATOM 2981 C CA . GLY A 1 369 ? -15.005 -4.172 8.375 1.00 89.69 369 GLY A CA 1
ATOM 2982 C C . GLY A 1 369 ? -13.814 -5.011 7.943 1.00 89.69 369 GLY A C 1
ATOM 2983 O O . GLY A 1 369 ? -12.799 -5.028 8.629 1.00 89.69 369 GLY A O 1
ATOM 2984 N N . HIS A 1 370 ? -13.878 -5.683 6.805 1.00 96.69 370 HIS A N 1
ATOM 2985 C CA . HIS A 1 370 ? -12.699 -6.336 6.231 1.00 96.69 370 HIS A CA 1
ATOM 2986 C C . HIS A 1 370 ? -11.749 -5.283 5.648 1.00 96.69 370 HIS A C 1
ATOM 2988 O O . HIS A 1 370 ? -12.210 -4.388 4.936 1.00 96.69 370 HIS A O 1
ATOM 2994 N N . CYS A 1 371 ? -10.455 -5.316 5.983 1.00 97.69 371 CYS A N 1
ATOM 2995 C CA . CYS A 1 371 ? -9.579 -4.177 5.686 1.00 97.69 371 CYS A CA 1
ATOM 2996 C C . CYS A 1 371 ? -8.115 -4.512 5.414 1.00 97.69 371 CYS A C 1
ATOM 2998 O O . CYS A 1 371 ? -7.570 -5.488 5.928 1.00 97.69 371 CYS A O 1
ATOM 3000 N N . PHE A 1 372 ? -7.464 -3.621 4.666 1.00 98.56 372 PHE A N 1
ATOM 3001 C CA . PHE A 1 372 ? -6.014 -3.595 4.534 1.00 98.56 372 PHE A CA 1
ATOM 3002 C C . PHE A 1 372 ? -5.392 -2.837 5.703 1.00 98.56 372 PHE A C 1
ATOM 3004 O O . PHE A 1 372 ? -5.884 -1.782 6.122 1.00 98.56 372 PHE A O 1
ATOM 3011 N N . ARG A 1 373 ? -4.303 -3.379 6.248 1.00 97.94 373 ARG A N 1
ATOM 3012 C CA . ARG A 1 373 ? -3.638 -2.849 7.439 1.00 97.94 373 ARG A CA 1
ATOM 3013 C C . ARG A 1 373 ? -2.130 -2.831 7.291 1.00 97.94 373 ARG A C 1
ATOM 3015 O O . ARG A 1 373 ? -1.563 -3.708 6.650 1.00 97.94 373 ARG A O 1
ATOM 3022 N N . LEU A 1 374 ? -1.496 -1.881 7.968 1.00 97.12 374 LEU A N 1
ATOM 3023 C CA . LEU A 1 374 ? -0.049 -1.672 7.974 1.00 97.12 374 LEU A CA 1
ATOM 3024 C C . LEU A 1 374 ? 0.451 -1.534 9.415 1.00 97.12 374 LEU A C 1
ATOM 3026 O O . LEU A 1 374 ? -0.217 -0.940 10.259 1.00 97.12 374 LEU A O 1
ATOM 3030 N N . ASN A 1 375 ? 1.625 -2.078 9.731 1.00 93.75 375 ASN A N 1
ATOM 3031 C CA . ASN A 1 375 ? 2.272 -1.752 11.004 1.00 93.75 375 ASN A CA 1
ATOM 3032 C C . ASN A 1 375 ? 2.807 -0.302 10.952 1.00 93.75 375 ASN A C 1
ATOM 3034 O O . ASN A 1 375 ? 3.569 -0.015 10.028 1.00 93.75 375 ASN A O 1
ATOM 3038 N N . PRO A 1 376 ? 2.487 0.577 11.928 1.00 92.25 376 PRO A N 1
ATOM 3039 C CA . PRO A 1 376 ? 2.898 1.985 11.923 1.00 92.25 376 PRO A CA 1
ATOM 3040 C C . PRO A 1 376 ? 4.379 2.240 11.616 1.00 92.25 376 PRO A C 1
ATOM 3042 O O . PRO A 1 376 ? 4.705 3.214 10.945 1.00 92.25 376 PRO A O 1
ATOM 3045 N N . LYS A 1 377 ? 5.282 1.338 12.031 1.00 92.12 377 LYS A N 1
ATOM 3046 C CA . LYS A 1 377 ? 6.728 1.467 11.768 1.00 92.12 377 LYS A CA 1
ATOM 3047 C C . LYS A 1 377 ? 7.120 1.434 10.283 1.00 92.12 377 LYS A C 1
ATOM 3049 O O . LYS A 1 377 ? 8.267 1.705 9.968 1.00 92.12 377 LYS A O 1
ATOM 3054 N N . TYR A 1 378 ? 6.203 1.039 9.399 1.00 93.88 378 TYR A N 1
ATOM 3055 C CA . TYR A 1 378 ? 6.410 0.974 7.951 1.00 93.88 378 TYR A CA 1
ATOM 3056 C C . TYR A 1 378 ? 5.659 2.078 7.194 1.00 93.88 378 TYR A C 1
ATOM 3058 O O . TYR A 1 378 ? 5.618 2.039 5.966 1.00 93.88 378 TYR A O 1
ATOM 3066 N N . ARG A 1 379 ? 5.046 3.054 7.887 1.00 93.94 379 ARG A N 1
ATOM 3067 C CA . ARG A 1 379 ? 4.344 4.174 7.232 1.00 93.94 379 ARG A CA 1
ATOM 3068 C C . ARG A 1 379 ? 5.242 4.902 6.239 1.00 93.94 379 ARG A C 1
ATOM 3070 O O . ARG A 1 379 ? 4.796 5.183 5.138 1.00 93.94 379 ARG A O 1
ATOM 3077 N N . ASN A 1 380 ? 6.505 5.123 6.590 1.00 92.50 380 ASN A N 1
ATOM 3078 C CA . ASN A 1 380 ? 7.454 5.829 5.736 1.00 92.50 380 ASN A CA 1
ATOM 3079 C C . ASN A 1 380 ? 7.720 5.099 4.408 1.00 92.50 380 ASN A C 1
ATOM 3081 O O . ASN A 1 380 ? 7.995 5.725 3.395 1.00 92.50 380 ASN A O 1
ATOM 3085 N N . LEU A 1 381 ? 7.606 3.768 4.387 1.00 93.38 381 LEU A N 1
ATOM 3086 C CA . LEU A 1 381 ? 7.777 2.995 3.156 1.00 93.38 381 LEU A CA 1
ATOM 3087 C C . LEU A 1 381 ? 6.569 3.129 2.222 1.00 93.38 381 LEU A C 1
ATOM 3089 O O . LEU A 1 381 ? 6.730 3.056 1.007 1.00 93.38 381 LEU A O 1
ATOM 3093 N N . LEU A 1 382 ? 5.368 3.317 2.781 1.00 95.62 382 LEU A N 1
ATOM 3094 C CA . LEU A 1 382 ? 4.132 3.475 2.013 1.00 95.6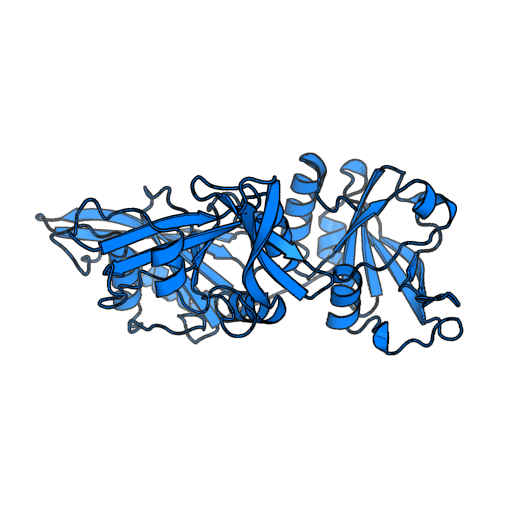2 382 LEU A CA 1
ATOM 3095 C C . LEU A 1 382 ? 3.889 4.927 1.585 1.00 95.62 382 LEU A C 1
ATOM 3097 O O . LEU A 1 382 ? 3.462 5.159 0.459 1.00 95.62 382 LEU A O 1
ATOM 3101 N N . PHE A 1 383 ? 4.125 5.878 2.486 1.00 94.19 383 PHE A N 1
ATOM 3102 C CA . PHE A 1 383 ? 3.758 7.285 2.322 1.00 94.19 383 PHE A CA 1
ATOM 3103 C C . PHE A 1 383 ? 4.955 8.230 2.134 1.00 94.19 383 PHE A C 1
ATOM 3105 O O . PHE A 1 383 ? 4.749 9.432 2.002 1.00 94.19 383 PHE A O 1
ATOM 3112 N N . GLY A 1 384 ? 6.191 7.723 2.146 1.00 90.88 384 GLY A N 1
ATOM 3113 C CA . GLY A 1 384 ? 7.390 8.551 2.027 1.00 90.88 384 GLY A CA 1
ATOM 3114 C C . GLY A 1 384 ? 7.738 9.283 3.325 1.00 90.88 384 GLY A C 1
ATOM 3115 O O . GLY A 1 384 ? 7.861 8.674 4.392 1.00 90.88 384 GLY A O 1
ATOM 3116 N N . GLU A 1 385 ? 7.946 10.595 3.243 1.00 88.00 385 GLU A N 1
ATOM 3117 C CA . GLU A 1 385 ? 8.290 11.415 4.406 1.00 88.00 385 GLU A CA 1
ATOM 3118 C C . GLU A 1 385 ? 7.124 11.515 5.404 1.00 88.00 385 GLU A C 1
ATOM 3120 O O . GLU A 1 385 ? 5.958 11.659 5.030 1.00 88.00 385 GLU A O 1
ATOM 3125 N N . ILE A 1 386 ? 7.454 11.438 6.697 1.00 92.06 386 ILE A N 1
ATOM 3126 C CA . ILE A 1 386 ? 6.510 11.650 7.796 1.00 92.06 386 ILE A CA 1
ATOM 3127 C C . ILE A 1 386 ? 6.922 12.925 8.526 1.00 92.06 386 ILE A C 1
ATOM 3129 O O . ILE A 1 386 ? 7.949 12.944 9.208 1.00 92.06 386 ILE A O 1
ATOM 3133 N N . GLN A 1 387 ? 6.104 13.969 8.435 1.00 92.19 387 GLN A N 1
ATOM 3134 C CA . GLN A 1 387 ? 6.326 15.203 9.183 1.00 92.19 387 GLN A CA 1
ATOM 3135 C C . GLN A 1 387 ? 5.679 15.079 10.564 1.00 92.19 387 GLN A C 1
ATOM 3137 O O . GLN A 1 387 ? 4.464 14.926 10.673 1.00 92.19 387 GLN A O 1
ATOM 3142 N N . THR A 1 388 ? 6.472 15.146 11.632 1.00 94.19 388 THR A N 1
ATOM 3143 C CA . THR A 1 388 ? 5.935 15.180 13.003 1.00 94.19 388 THR A CA 1
ATOM 3144 C C . THR A 1 388 ? 5.733 16.625 13.440 1.00 94.19 388 THR A C 1
ATOM 3146 O O . THR A 1 388 ? 6.632 17.445 13.274 1.00 94.19 388 THR A O 1
ATOM 3149 N N . ILE A 1 389 ? 4.559 16.932 13.990 1.00 93.62 389 ILE A N 1
ATOM 3150 C CA . ILE A 1 389 ? 4.200 18.263 14.485 1.00 93.62 389 ILE A CA 1
ATOM 3151 C C . ILE A 1 389 ? 3.681 18.105 15.916 1.00 93.62 389 ILE A C 1
ATOM 3153 O O . ILE A 1 389 ? 2.691 17.407 16.159 1.00 93.62 389 ILE A O 1
ATOM 3157 N N . ASP A 1 390 ? 4.342 18.764 16.862 1.00 91.81 390 ASP A N 1
ATOM 3158 C CA . ASP A 1 390 ? 3.817 18.927 18.214 1.00 91.81 390 ASP A CA 1
ATOM 3159 C C . ASP A 1 390 ? 2.739 20.016 18.198 1.00 91.81 390 ASP A C 1
ATOM 3161 O O . ASP A 1 390 ? 2.966 21.114 17.690 1.00 91.81 390 ASP A O 1
ATOM 3165 N N . LEU A 1 391 ? 1.544 19.677 18.696 1.00 89.94 391 LEU A N 1
ATOM 3166 C CA . LEU A 1 391 ? 0.357 20.537 18.591 1.00 89.94 391 LEU A CA 1
ATOM 3167 C C . LEU A 1 391 ? 0.382 21.767 19.501 1.00 89.94 391 LEU A C 1
ATOM 3169 O O . LEU A 1 391 ? 1.041 21.711 20.567 1.00 89.94 391 LEU A O 1
#

Sequence (391 aa):
MEFTPNTDEEKILGEVNKVVHFEFALVRLTRTMLKKSIIDASAHIRSVLSNYNLVDYASLTPGIDKIMATAKILMTNIQDEKVSFYRPKTKKGDPRFCIYNLRKYIKEGEMFYLTVFNRELVVIPLVQSLIDLDVIKKFFNITEENPVKDELIRLLSALKKKGPVKSVSPFKRNPKDIGDTLERELGILPNSSKIADFKSQVEIKAKRADSKTKDTLFSMVPDWKKSIIKSASEMILTFGYASKKYPNFKDLYVTVHSKPNNQGLRLEVDEENGYLNQVTTDSSGKDLLTCIW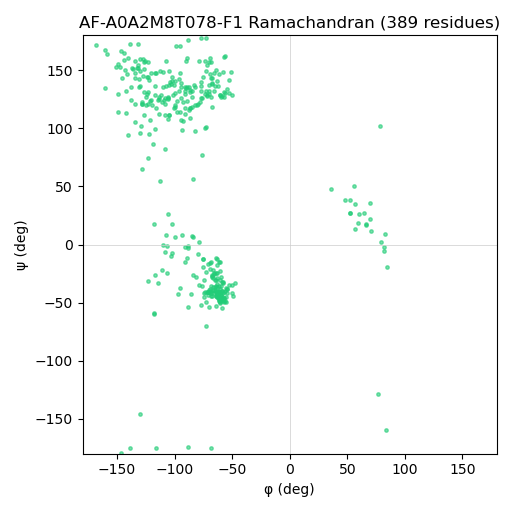PLDTVKSRLYSKHPETVWVVGTEVVINGEIHFIFNKVEYTRSPIFSSFLLLISQNRVTYDWRGRVKLDGTGYKDKGHCFRLNPKYRNLLFGEIQTIDL

Foldseek 3Di:
DPQFDDPLLLVLLLLLLQQDVAFKGKDAAAPVCLVVLKDFQDLSNQVQCVVQPQDNQVPADACPDKDKFWEWEAFVATDIWIKIWHFHPDPVSTTMMGTPPVCVPDDHRWMWIWHADPSHIYIYTSDPNGHDSVSSNVVRVDDDDDVLVVVVVVLLVVVLVVPWAFWPAFQDDDFCRQVVRVCVSVVFDDDPDLAARRVSQEHEAEGEPPDQDWDFQAFDFFPLVPFPQNDLLSVQLQQFDQDPPDHQKTWAWDKEACAQDPSQWHWDDDSNVQWTWIWGADPVRDIDTGGIHRNVNVVVSSCRHPQKYKYWYWHWDRDPSTIIIRGWKIKIFHRWHSNLVNSCRNVRFKIWTSGWMAGNVSPDTDGPGTGITGRPVCCSSGGPDIDMDTD